Protein AF-A0A6B1HF29-F1 (afdb_monomer_lite)

Radius of gyration: 32.47 Å; chains: 1; bounding box: 80×84×139 Å

Secondary structure (DSSP, 8-state):
-------------------PPPP---------PPPPP-----------------------------------------------------PPPPS---S--------PPP-------------PPPPS--PPPSSGGG--HHHHHHHHHHTT---SS--SEEEEEE-STTTTSSEEEEEEEEE-TT-SS----------TT--PPPSEEEEEEE-SSHHHHHHHHHTTHHHHHHHHHHHTTTTSSSB-PPEEEEEEETTTTEEEEEEE--TTSEE--TTT---HHHHHHHHHHHHHHHHHHTT-TBTTBGGGS-BTT-TTTHHHHHHHHHHHHHHHHHHHGGG--HHHHHHHHHHHHTHHHHHHHHHHS--EEE-S---GGGEEE-SSS---EEE--GGG-EEE-THHHHHHHHHHHS-HHHHHHHHHHHHHHHHHHHHHTT--S--HHHHHHHHHHHTHHHHHHHHHHHHHS---SHHHHHHHHHHHHHHHHHHHHTTGGGGS-SSS-HHHHHHHHHHHHHHHHTT----

pLDDT: mean 71.59, std 28.34, range [21.5, 98.75]

Structure (mmCIF, N/CA/C/O backbone):
data_AF-A0A6B1HF29-F1
#
_entry.id   AF-A0A6B1HF29-F1
#
loop_
_atom_site.group_PDB
_atom_site.id
_atom_site.type_symbol
_atom_site.label_atom_id
_atom_site.label_alt_id
_atom_site.label_comp_id
_atom_site.label_asym_id
_atom_site.label_entity_id
_atom_site.label_seq_id
_atom_site.pdbx_PDB_ins_code
_atom_site.Cartn_x
_atom_site.Cartn_y
_atom_site.Cartn_z
_atom_site.occupancy
_atom_site.B_iso_or_equiv
_atom_site.auth_seq_id
_atom_site.auth_comp_id
_atom_site.auth_asym_id
_atom_site.auth_atom_id
_atom_site.pdbx_PDB_model_num
ATOM 1 N N . MET A 1 1 ? 50.301 4.346 64.229 1.00 34.50 1 MET A N 1
ATOM 2 C CA . MET A 1 1 ? 51.252 5.436 63.916 1.00 34.50 1 MET A CA 1
ATOM 3 C C . MET A 1 1 ? 50.674 6.291 62.791 1.00 34.50 1 MET A C 1
ATOM 5 O O . MET A 1 1 ? 50.337 5.727 61.769 1.00 34.50 1 MET A O 1
ATOM 9 N N . ARG A 1 2 ? 50.525 7.604 63.060 1.00 31.59 2 ARG A N 1
ATOM 10 C CA . ARG A 1 2 ? 50.399 8.801 62.178 1.00 31.59 2 ARG A CA 1
ATOM 11 C C . ARG A 1 2 ? 49.509 8.712 60.914 1.00 31.59 2 ARG A C 1
ATOM 13 O O . ARG A 1 2 ? 49.821 7.969 60.004 1.00 31.59 2 ARG A O 1
ATOM 20 N N . ARG A 1 3 ? 48.339 9.373 60.848 1.00 29.83 3 ARG A N 1
ATOM 21 C CA . ARG A 1 3 ? 47.994 10.828 60.764 1.00 29.83 3 ARG A CA 1
ATOM 22 C C . ARG A 1 3 ? 48.165 11.474 59.371 1.00 29.83 3 ARG A C 1
ATOM 24 O O . ARG A 1 3 ? 49.287 11.744 58.975 1.00 29.83 3 ARG A O 1
ATOM 31 N N . ASN A 1 4 ? 47.008 11.844 58.800 1.00 30.08 4 ASN A N 1
ATOM 32 C CA . ASN A 1 4 ? 46.571 13.142 58.237 1.00 30.08 4 ASN A CA 1
ATOM 33 C C . ASN A 1 4 ? 47.455 13.977 57.291 1.00 30.08 4 ASN A C 1
ATOM 35 O O . ASN A 1 4 ? 48.594 14.287 57.627 1.00 30.08 4 ASN A O 1
ATOM 39 N N . ARG A 1 5 ? 46.759 14.559 56.289 1.00 31.00 5 ARG A N 1
ATOM 40 C CA . ARG A 1 5 ? 46.663 15.987 55.841 1.00 31.00 5 ARG A CA 1
ATOM 41 C C . ARG A 1 5 ? 46.625 16.034 54.298 1.00 31.00 5 ARG A C 1
ATOM 43 O O . ARG A 1 5 ? 47.303 15.230 53.686 1.00 31.00 5 ARG A O 1
ATOM 50 N N . HIS A 1 6 ? 45.932 16.907 53.566 1.00 29.58 6 HIS A N 1
ATOM 51 C CA . HIS A 1 6 ? 44.985 18.009 53.781 1.00 29.58 6 HIS A CA 1
ATOM 52 C C . HIS A 1 6 ? 44.419 18.367 52.383 1.00 29.58 6 HIS A C 1
ATOM 54 O O . HIS A 1 6 ? 45.169 18.333 51.410 1.00 29.58 6 HIS A O 1
ATOM 60 N N . SER A 1 7 ? 43.145 18.760 52.286 1.00 32.00 7 SER A N 1
ATOM 61 C CA . SER A 1 7 ? 42.602 19.552 51.158 1.00 32.00 7 SER A CA 1
ATOM 62 C C . SER A 1 7 ? 43.103 21.013 51.238 1.00 32.00 7 SER A C 1
ATOM 64 O O . SER A 1 7 ? 43.539 21.416 52.320 1.00 32.00 7 SER A O 1
ATOM 66 N N . PRO A 1 8 ? 43.024 21.836 50.167 1.00 34.62 8 PRO A N 1
ATOM 67 C CA . PRO A 1 8 ? 41.794 22.610 49.923 1.00 34.62 8 PRO A CA 1
ATOM 68 C C . PRO A 1 8 ? 41.471 22.878 48.436 1.00 34.62 8 PRO A C 1
ATOM 70 O O . PRO A 1 8 ? 42.292 22.694 47.544 1.00 34.62 8 PRO A O 1
ATOM 73 N N . GLY A 1 9 ? 40.228 23.297 48.183 1.00 23.55 9 GLY A N 1
ATOM 74 C CA . GLY A 1 9 ? 39.689 23.540 46.847 1.00 23.55 9 GLY A CA 1
ATOM 75 C C . GLY A 1 9 ? 40.057 24.884 46.216 1.00 23.55 9 GLY A C 1
ATOM 76 O O . GLY A 1 9 ? 40.576 25.787 46.865 1.00 23.55 9 GLY A O 1
ATOM 77 N N . PHE A 1 10 ? 39.689 25.009 44.941 1.00 23.14 10 PHE A N 1
ATOM 78 C CA . PHE A 1 10 ? 39.547 26.275 44.228 1.00 23.14 10 PHE A CA 1
ATOM 79 C C . PHE A 1 10 ? 38.433 26.128 43.177 1.00 23.14 10 PHE A C 1
ATOM 81 O O . PHE A 1 10 ? 38.493 25.247 42.322 1.00 23.14 10 PHE A O 1
ATOM 88 N N . ARG A 1 11 ? 37.404 26.980 43.255 1.00 27.61 11 ARG A N 1
ATOM 89 C CA . ARG A 1 11 ? 36.564 27.361 42.105 1.00 27.61 11 ARG A CA 1
ATOM 90 C C . ARG A 1 11 ? 37.179 28.622 41.494 1.00 27.61 11 ARG A C 1
ATOM 92 O O . ARG A 1 11 ? 37.656 29.469 42.248 1.00 27.61 11 ARG A O 1
ATOM 99 N N . PRO A 1 12 ? 37.079 28.793 40.170 1.00 27.97 12 PRO A N 1
ATOM 100 C CA . PRO A 1 12 ? 36.279 29.912 39.686 1.00 27.97 12 PRO A CA 1
ATOM 101 C C . PRO A 1 12 ? 35.366 29.561 38.499 1.00 27.97 12 PRO A C 1
ATOM 103 O O . PRO A 1 12 ? 35.376 28.473 37.935 1.00 27.97 12 PRO A O 1
ATOM 106 N N . SER A 1 13 ? 34.509 30.532 38.231 1.00 23.34 13 SER A N 1
ATOM 107 C CA . SER A 1 13 ? 33.337 30.635 37.367 1.00 23.34 13 SER A CA 1
ATOM 108 C C . SER A 1 13 ? 33.589 30.764 35.855 1.00 23.34 13 SER A C 1
ATOM 110 O O . SER A 1 13 ? 34.571 31.367 35.447 1.00 23.34 13 SER A O 1
ATOM 112 N N . ALA A 1 14 ? 32.579 30.318 35.092 1.00 27.19 14 ALA A N 1
ATOM 113 C CA . ALA A 1 14 ? 31.984 30.889 33.868 1.00 27.19 14 ALA A CA 1
ATOM 114 C C . ALA A 1 14 ? 32.868 31.326 32.676 1.00 27.19 14 ALA A C 1
ATOM 116 O O . ALA A 1 14 ? 33.526 32.355 32.738 1.00 27.19 14 ALA A O 1
ATOM 117 N N . GLN A 1 15 ? 32.709 30.604 31.556 1.00 24.73 15 GLN A N 1
ATOM 118 C CA . GLN A 1 15 ? 32.677 31.019 30.131 1.00 24.73 15 GLN A CA 1
ATOM 119 C C . GLN A 1 15 ? 32.607 29.689 29.339 1.00 24.73 15 GLN A C 1
ATOM 121 O O . GLN A 1 15 ? 33.444 28.819 29.531 1.00 24.73 15 GLN A O 1
ATOM 126 N N . GLY A 1 16 ? 31.538 29.331 28.625 1.00 27.47 16 GLY A N 1
ATOM 127 C CA . GLY A 1 16 ? 31.043 30.026 27.445 1.00 27.47 16 GLY A CA 1
ATOM 128 C C . GLY A 1 16 ? 31.811 29.545 26.212 1.00 27.47 16 GLY A C 1
ATOM 129 O O . GLY A 1 16 ? 32.633 30.299 25.716 1.00 27.47 16 GLY A O 1
ATOM 130 N N . LEU A 1 17 ? 31.577 28.311 25.744 1.00 26.39 17 LEU A N 1
ATOM 131 C CA . LEU A 1 17 ? 32.001 27.870 24.410 1.00 26.39 17 LEU A CA 1
ATOM 132 C C . LEU A 1 17 ? 30.929 26.978 23.773 1.00 26.39 17 LEU A C 1
ATOM 134 O O . LEU A 1 17 ? 30.788 25.793 24.075 1.00 26.39 17 LEU A O 1
ATOM 138 N N . ASP A 1 18 ? 30.166 27.646 22.911 1.00 26.98 18 ASP A N 1
ATOM 139 C CA . ASP A 1 18 ? 29.527 27.133 21.705 1.00 26.98 18 ASP A CA 1
ATOM 140 C C . ASP A 1 18 ? 30.381 26.068 21.007 1.00 26.98 18 ASP A C 1
ATOM 142 O O . ASP A 1 18 ? 31.549 26.304 20.710 1.00 26.98 18 ASP A O 1
ATOM 146 N N . ASN A 1 19 ? 29.766 24.941 20.651 1.00 26.41 19 ASN A N 1
ATOM 147 C CA . ASN A 1 19 ? 30.242 24.100 19.558 1.00 26.41 19 ASN A CA 1
ATOM 148 C C . ASN A 1 19 ? 29.053 23.807 18.643 1.00 26.41 19 ASN A C 1
ATOM 150 O O . ASN A 1 19 ? 28.247 22.904 18.878 1.00 26.41 19 ASN A O 1
ATOM 154 N N . GLY A 1 20 ? 28.932 24.664 17.629 1.00 23.09 20 GLY A N 1
ATOM 155 C CA . GLY A 1 20 ? 27.917 24.610 16.592 1.00 23.09 20 GLY A CA 1
ATOM 156 C C . GLY A 1 20 ? 28.069 23.380 15.702 1.00 23.09 20 GLY A C 1
ATOM 157 O O . GLY A 1 20 ? 29.114 23.145 15.101 1.00 23.09 20 GLY A O 1
ATOM 158 N N . TYR A 1 21 ? 26.978 22.631 15.579 1.00 25.16 21 TYR A N 1
ATOM 159 C CA . TYR A 1 21 ? 26.757 21.692 14.485 1.00 25.16 21 TYR A CA 1
ATOM 160 C C . TYR A 1 21 ? 26.008 22.425 13.361 1.00 25.16 21 TYR A C 1
ATOM 162 O O . TYR A 1 21 ? 25.048 23.146 13.653 1.00 25.16 21 TYR A O 1
ATOM 170 N N . PRO A 1 22 ? 26.402 22.272 12.084 1.00 24.91 22 PRO A N 1
ATOM 171 C CA . PRO A 1 22 ? 25.750 22.978 10.994 1.00 24.91 22 PRO A CA 1
ATOM 172 C C . PRO A 1 22 ? 24.340 22.427 10.757 1.00 24.91 22 PRO A C 1
ATOM 174 O O . PRO A 1 22 ? 24.122 21.274 10.388 1.00 24.91 22 PRO A O 1
ATOM 177 N N . VAL A 1 23 ? 23.381 23.318 10.981 1.00 23.88 23 VAL A N 1
ATOM 178 C CA . VAL A 1 23 ? 21.967 23.228 10.633 1.00 23.88 23 VAL A CA 1
ATOM 179 C C . VAL A 1 23 ? 21.830 23.321 9.111 1.00 23.88 23 VAL A C 1
ATOM 181 O O . VAL A 1 23 ? 22.133 24.361 8.532 1.00 23.88 23 VAL A O 1
ATOM 184 N N . VAL A 1 24 ? 21.313 22.283 8.448 1.00 24.91 24 VAL A N 1
ATOM 185 C CA . VAL A 1 24 ? 20.762 22.439 7.090 1.00 24.91 24 VAL A CA 1
ATOM 186 C C . VAL A 1 24 ? 19.299 22.846 7.237 1.00 24.91 24 VAL A C 1
ATOM 188 O O . VAL A 1 24 ? 18.418 22.025 7.498 1.00 24.91 24 VAL A O 1
ATOM 191 N N . GLY A 1 25 ? 19.063 24.155 7.142 1.00 21.77 25 GLY A N 1
ATOM 192 C CA . GLY A 1 25 ? 17.742 24.764 7.203 1.00 21.77 25 GLY A CA 1
ATOM 193 C C . GLY A 1 25 ? 16.867 24.326 6.030 1.00 21.77 25 GLY A C 1
ATOM 194 O O . GLY A 1 25 ? 17.177 24.583 4.871 1.00 21.77 25 GLY A O 1
ATOM 195 N N . LEU A 1 26 ? 15.732 23.698 6.332 1.00 26.56 26 LEU A N 1
ATOM 196 C CA . LEU A 1 26 ? 14.602 23.653 5.408 1.00 26.56 26 LEU A CA 1
ATOM 197 C C . LEU A 1 26 ? 13.962 25.043 5.413 1.00 26.56 26 LEU A C 1
ATOM 199 O O . LEU A 1 26 ? 13.467 25.486 6.449 1.00 26.56 26 LEU A O 1
ATOM 203 N N . ALA A 1 27 ? 14.007 25.720 4.266 1.00 25.27 27 ALA A N 1
ATOM 204 C CA . ALA A 1 27 ? 13.455 27.054 4.068 1.00 25.27 27 ALA A CA 1
ATOM 205 C C . ALA A 1 27 ? 12.027 27.174 4.635 1.00 25.27 27 ALA A C 1
ATOM 207 O O . ALA A 1 27 ? 11.119 26.413 4.285 1.00 25.27 27 ALA A O 1
ATOM 208 N N . HIS A 1 28 ? 11.849 28.147 5.529 1.00 23.42 28 HIS A N 1
ATOM 209 C CA . HIS A 1 28 ? 10.554 28.625 5.989 1.00 23.42 28 HIS A CA 1
ATOM 210 C C . HIS A 1 28 ? 9.825 29.292 4.815 1.00 23.42 28 HIS A C 1
ATOM 212 O O . HIS A 1 28 ? 10.260 30.331 4.333 1.00 23.42 28 HIS A O 1
ATOM 218 N N . PHE A 1 29 ? 8.705 28.719 4.378 1.00 27.41 29 PHE A N 1
ATOM 219 C CA . PHE A 1 29 ? 7.713 29.435 3.578 1.00 27.41 29 PHE A CA 1
ATOM 220 C C . PHE A 1 29 ? 6.550 29.803 4.504 1.00 27.41 29 PHE A C 1
ATOM 222 O O . PHE A 1 29 ? 5.789 28.929 4.924 1.00 27.41 29 PHE A O 1
ATOM 229 N N . ASP A 1 30 ? 6.467 31.082 4.873 1.00 23.27 30 ASP A N 1
ATOM 230 C CA . ASP A 1 30 ? 5.335 31.661 5.597 1.00 23.27 30 ASP A CA 1
ATOM 231 C C . ASP A 1 30 ? 4.250 32.042 4.579 1.00 23.27 30 ASP A C 1
ATOM 233 O O . ASP A 1 30 ? 4.446 32.922 3.743 1.00 23.27 30 ASP A O 1
ATOM 237 N N . PHE A 1 31 ? 3.115 31.346 4.610 1.00 26.44 31 PHE A N 1
ATOM 238 C CA . PHE A 1 31 ? 1.933 31.712 3.833 1.00 26.44 31 PHE A CA 1
ATOM 239 C C . PHE A 1 31 ? 0.973 32.483 4.742 1.00 26.44 31 PHE A C 1
ATOM 241 O O . PHE A 1 31 ? 0.063 31.905 5.338 1.00 26.44 31 PHE A O 1
ATOM 248 N N . ARG A 1 32 ? 1.146 33.805 4.816 1.00 24.45 32 ARG A N 1
ATOM 249 C CA . ARG A 1 32 ? 0.079 34.733 5.214 1.00 24.45 32 ARG A CA 1
ATOM 250 C C . ARG A 1 32 ? -0.336 35.553 4.000 1.00 24.45 32 ARG A C 1
ATOM 252 O O . ARG A 1 32 ? 0.285 36.561 3.682 1.00 24.45 32 ARG A O 1
ATOM 259 N N . ALA A 1 33 ? -1.399 35.124 3.330 1.00 27.00 33 ALA A N 1
ATOM 260 C CA . ALA A 1 33 ? -2.111 35.979 2.392 1.00 27.00 33 ALA A CA 1
ATOM 261 C C . ALA A 1 33 ? -2.911 37.016 3.198 1.00 27.00 33 ALA A C 1
ATOM 263 O O . ALA A 1 33 ? -3.797 36.647 3.970 1.00 27.00 33 ALA A O 1
ATOM 264 N N . ARG A 1 34 ? -2.583 38.304 3.052 1.00 25.36 34 ARG A N 1
ATOM 265 C CA . ARG A 1 34 ? -3.538 39.384 3.339 1.00 25.36 34 ARG A CA 1
ATOM 266 C C . ARG A 1 34 ? -4.410 39.592 2.092 1.00 25.36 34 ARG A C 1
ATOM 268 O O . ARG A 1 34 ? -3.884 39.439 0.989 1.00 25.36 34 ARG A O 1
ATOM 275 N N . PRO A 1 35 ? -5.707 39.903 2.242 1.00 27.39 35 PRO A N 1
ATOM 276 C CA . PRO A 1 35 ? -6.586 40.151 1.106 1.00 27.39 35 PRO A CA 1
ATOM 277 C C . PRO A 1 35 ? -6.206 41.463 0.405 1.00 27.39 35 PRO A C 1
ATOM 279 O O . PRO A 1 35 ? -5.780 42.420 1.050 1.00 27.39 35 PRO A O 1
ATOM 282 N N . TYR A 1 36 ? -6.317 41.460 -0.921 1.00 24.81 36 TYR A N 1
ATOM 283 C CA . TYR A 1 36 ? -6.081 42.602 -1.799 1.00 24.81 36 TYR A CA 1
ATOM 284 C C . TYR A 1 36 ? -7.403 43.367 -1.951 1.00 24.81 36 TYR A C 1
ATOM 286 O O . TYR A 1 36 ? -8.373 42.790 -2.442 1.00 24.81 36 TYR A O 1
ATOM 294 N N . ASP A 1 37 ? -7.439 44.620 -1.493 1.00 25.69 37 ASP A N 1
ATOM 295 C CA . ASP A 1 37 ? -8.534 45.565 -1.740 1.00 25.69 37 ASP A CA 1
ATOM 296 C C . ASP A 1 37 ? -8.455 46.068 -3.185 1.00 25.69 37 ASP A C 1
ATOM 298 O O . ASP A 1 37 ? -7.415 46.552 -3.638 1.00 25.69 37 ASP A O 1
ATOM 302 N N . ALA A 1 38 ? -9.567 45.942 -3.902 1.00 28.14 38 ALA A N 1
ATOM 303 C CA . ALA A 1 38 ? -9.772 46.536 -5.209 1.00 28.14 38 ALA A CA 1
ATOM 304 C C . ALA A 1 38 ? -10.430 47.903 -5.013 1.00 28.14 38 ALA A C 1
ATOM 306 O O . ALA A 1 38 ? -11.606 47.950 -4.688 1.00 28.14 38 ALA A O 1
ATOM 307 N N . ASP A 1 39 ? -9.664 48.981 -5.183 1.00 28.66 39 ASP A N 1
ATOM 308 C CA . ASP A 1 39 ? -10.174 50.314 -5.523 1.00 28.66 39 ASP A CA 1
ATOM 309 C C . ASP A 1 39 ? -9.001 51.248 -5.851 1.00 28.66 39 ASP A C 1
ATOM 311 O O . ASP A 1 39 ? -8.262 51.672 -4.959 1.00 28.66 39 ASP A O 1
ATOM 315 N N . ARG A 1 40 ? -8.830 51.559 -7.143 1.00 26.39 40 ARG A N 1
ATOM 316 C CA . ARG A 1 40 ? -8.641 52.920 -7.686 1.00 26.39 40 ARG A CA 1
ATOM 317 C C . ARG A 1 40 ? -8.154 52.882 -9.131 1.00 26.39 40 ARG A C 1
ATOM 319 O O . ARG A 1 40 ? -7.015 52.527 -9.426 1.00 26.39 40 ARG A O 1
ATOM 326 N N . GLU A 1 41 ? -9.056 53.305 -10.005 1.00 25.91 41 GLU A N 1
ATOM 327 C CA . GLU A 1 41 ? -8.739 53.911 -11.289 1.00 25.91 41 GLU A CA 1
ATOM 328 C C . GLU A 1 41 ? -7.943 55.218 -11.114 1.00 25.91 41 GLU A C 1
ATOM 330 O O . GLU A 1 41 ? -8.024 55.892 -10.087 1.00 25.91 41 GLU A O 1
ATOM 335 N N . ASP A 1 42 ? -7.260 55.562 -12.206 1.00 27.83 42 ASP A N 1
ATOM 336 C CA . ASP A 1 42 ? -6.845 56.899 -12.636 1.00 27.83 42 ASP A CA 1
ATOM 337 C C . ASP A 1 42 ? -5.608 57.541 -11.974 1.00 27.83 42 ASP A C 1
ATOM 339 O O . ASP A 1 42 ? -5.658 58.125 -10.894 1.00 27.83 42 ASP A O 1
ATOM 343 N N . HIS A 1 43 ? -4.475 57.495 -12.687 1.00 27.05 43 HIS A N 1
ATOM 344 C CA . HIS A 1 43 ? -3.767 58.722 -13.064 1.00 27.05 43 HIS A CA 1
ATOM 345 C C . HIS A 1 43 ? -2.696 58.473 -14.137 1.00 27.05 43 HIS A C 1
ATOM 347 O O . HIS A 1 43 ? -1.868 57.565 -14.068 1.00 27.05 43 HIS A O 1
ATOM 353 N N . ALA A 1 44 ? -2.737 59.341 -15.139 1.00 26.67 44 ALA A N 1
ATOM 354 C CA . ALA A 1 44 ? -1.917 59.360 -16.332 1.00 26.67 44 ALA A CA 1
ATOM 355 C C . ALA A 1 44 ? -0.475 59.894 -16.138 1.00 26.67 44 ALA A C 1
ATOM 357 O O . ALA A 1 44 ? -0.194 60.670 -15.230 1.00 26.67 44 ALA A O 1
ATOM 358 N N . GLN A 1 45 ? 0.338 59.620 -17.173 1.00 26.62 45 GLN A N 1
ATOM 359 C CA . GLN A 1 45 ? 1.304 60.526 -17.827 1.00 26.62 45 GLN A CA 1
ATOM 360 C C . GLN A 1 45 ? 2.776 60.648 -17.343 1.00 26.62 45 GLN A C 1
ATOM 362 O O . GLN A 1 45 ? 3.065 61.034 -16.217 1.00 26.62 45 GLN A O 1
ATOM 367 N N . ARG A 1 46 ? 3.665 60.549 -18.364 1.00 27.30 46 ARG A N 1
ATOM 368 C CA . ARG A 1 46 ? 5.095 60.960 -18.501 1.00 27.30 46 ARG A CA 1
ATOM 369 C C . ARG A 1 46 ? 6.118 59.912 -18.001 1.00 27.30 46 ARG A C 1
ATOM 371 O O . ARG A 1 46 ? 5.946 59.366 -16.929 1.00 27.30 46 ARG A O 1
ATOM 378 N N . HIS A 1 47 ? 7.188 59.525 -18.710 1.00 28.30 47 HIS A N 1
ATOM 379 C CA . HIS A 1 47 ? 8.098 60.254 -19.604 1.00 28.30 47 HIS A CA 1
ATOM 380 C C . HIS A 1 47 ? 8.740 59.364 -20.705 1.00 28.30 47 HIS A C 1
ATOM 382 O O . HIS A 1 47 ? 8.770 58.142 -20.613 1.00 28.30 47 HIS A O 1
ATOM 388 N N . HIS A 1 48 ? 9.239 60.061 -21.731 1.00 26.84 48 HIS A N 1
ATOM 389 C CA . HIS A 1 48 ? 9.923 59.678 -22.977 1.00 26.84 48 HIS A CA 1
ATOM 390 C C . HIS A 1 48 ? 11.323 59.019 -22.864 1.00 26.84 48 HIS A C 1
ATOM 392 O O . HIS A 1 48 ? 11.981 59.158 -21.838 1.00 26.84 48 HIS A O 1
ATOM 398 N N . HIS A 1 49 ? 11.779 58.514 -24.033 1.00 27.38 49 HIS A N 1
ATOM 399 C CA . HIS A 1 49 ? 13.162 58.237 -24.509 1.00 27.38 49 HIS A CA 1
ATOM 400 C C . HIS A 1 49 ? 13.793 56.901 -24.051 1.00 27.38 49 HIS A C 1
ATOM 402 O O . HIS A 1 49 ? 13.706 56.554 -22.886 1.00 27.38 49 HIS A O 1
ATOM 408 N N . ASP A 1 50 ? 14.412 56.040 -24.876 1.00 27.78 50 ASP A N 1
ATOM 409 C CA . ASP A 1 50 ? 14.974 56.136 -26.233 1.00 27.78 50 ASP A CA 1
ATOM 410 C C . ASP A 1 50 ? 15.045 54.749 -26.926 1.00 27.78 50 ASP A C 1
ATOM 412 O O . ASP A 1 50 ? 15.190 53.716 -26.272 1.00 27.78 50 ASP A O 1
ATOM 416 N N . ARG A 1 51 ? 14.987 54.740 -28.269 1.00 27.56 51 ARG A N 1
ATOM 417 C CA . ARG A 1 51 ? 15.445 53.642 -29.158 1.00 27.56 51 ARG A CA 1
ATOM 418 C C . ARG A 1 51 ? 16.948 53.827 -29.474 1.00 27.56 51 ARG A C 1
ATOM 420 O O . ARG A 1 51 ? 17.444 54.942 -29.340 1.00 27.56 51 ARG A O 1
ATOM 427 N N . PRO A 1 52 ? 17.657 52.798 -29.985 1.00 33.00 52 PRO A N 1
ATOM 428 C CA . PRO A 1 52 ? 17.790 52.671 -31.447 1.00 33.00 52 PRO A CA 1
ATOM 429 C C . PRO A 1 52 ? 17.690 51.232 -31.999 1.00 33.00 52 PRO A C 1
ATOM 431 O O . PRO A 1 52 ? 18.013 50.246 -31.342 1.00 33.00 52 PRO A O 1
ATOM 434 N N . GLU A 1 53 ? 17.242 51.159 -33.255 1.00 27.02 53 GLU A N 1
ATOM 435 C CA . GLU A 1 53 ? 17.310 50.018 -34.183 1.00 27.02 53 GLU A CA 1
ATOM 436 C C . GLU A 1 53 ? 18.737 49.833 -34.744 1.00 27.02 53 GLU A C 1
ATOM 438 O O . GLU A 1 53 ? 19.514 50.782 -34.719 1.00 27.02 53 GLU A O 1
ATOM 443 N N . ILE A 1 54 ? 19.049 48.661 -35.329 1.00 25.97 54 ILE A N 1
ATOM 444 C CA . ILE A 1 54 ? 19.622 48.518 -36.691 1.00 25.97 54 ILE A CA 1
ATOM 445 C C . ILE A 1 54 ? 19.535 47.054 -37.182 1.00 25.97 54 ILE A C 1
ATOM 447 O O . ILE A 1 54 ? 19.555 46.093 -36.419 1.00 25.97 54 ILE A O 1
ATOM 451 N N . ALA A 1 55 ? 19.387 46.960 -38.503 1.00 25.19 55 ALA A N 1
ATOM 452 C CA . ALA A 1 55 ? 18.932 45.890 -39.377 1.00 25.19 55 ALA A CA 1
ATOM 453 C C . ALA A 1 55 ? 19.979 44.874 -39.919 1.00 25.19 55 ALA A C 1
ATOM 455 O O . ALA A 1 55 ? 21.171 45.150 -39.966 1.00 25.19 55 ALA A O 1
ATOM 456 N N . LEU A 1 56 ? 19.421 43.782 -40.483 1.00 26.94 56 LEU A N 1
ATOM 457 C CA . LEU A 1 56 ? 19.763 43.054 -41.734 1.00 26.94 56 LEU A CA 1
ATOM 458 C C . LEU A 1 56 ? 21.137 42.364 -41.925 1.00 26.94 56 LEU A C 1
ATOM 460 O O . LEU A 1 56 ? 22.164 43.022 -42.006 1.00 26.94 56 LEU A O 1
ATOM 464 N N . GLN A 1 57 ? 21.111 41.063 -42.281 1.00 25.62 57 GLN A N 1
ATOM 465 C CA . GLN A 1 57 ? 21.431 40.588 -43.651 1.00 25.62 57 GLN A CA 1
ATOM 466 C C . GLN A 1 57 ? 21.200 39.070 -43.861 1.00 25.62 57 GLN A C 1
ATOM 468 O O . GLN A 1 57 ? 21.691 38.228 -43.114 1.00 25.62 57 GLN A O 1
ATOM 473 N N . ARG A 1 58 ? 20.483 38.736 -44.948 1.00 26.88 58 ARG A N 1
ATOM 474 C CA . ARG A 1 58 ? 20.405 37.412 -45.599 1.00 26.88 58 ARG A CA 1
ATOM 475 C C . ARG A 1 58 ? 21.627 37.192 -46.503 1.00 26.88 58 ARG A C 1
ATOM 477 O O . ARG A 1 58 ? 22.089 38.140 -47.134 1.00 26.88 58 ARG A O 1
ATOM 484 N N . ARG A 1 59 ? 22.047 35.934 -46.693 1.00 26.02 59 ARG A N 1
ATOM 485 C CA . ARG A 1 59 ? 22.796 35.492 -47.885 1.00 26.02 59 ARG A CA 1
ATOM 486 C C . ARG A 1 59 ? 22.290 34.139 -48.387 1.00 26.02 59 ARG A C 1
ATOM 488 O O . ARG A 1 59 ? 22.376 33.141 -47.682 1.00 26.02 59 ARG A O 1
ATOM 495 N N . GLU A 1 60 ? 21.809 34.143 -49.625 1.00 27.31 60 GLU A N 1
ATOM 496 C CA . GLU A 1 60 ? 21.687 32.991 -50.522 1.00 27.31 60 GLU A CA 1
ATOM 497 C C . GLU A 1 60 ? 23.001 32.809 -51.298 1.00 27.31 60 GLU A C 1
ATOM 499 O O . GLU A 1 60 ? 23.667 33.800 -51.610 1.00 27.31 60 GLU A O 1
ATOM 504 N N . LYS A 1 61 ? 23.340 31.569 -51.674 1.00 25.89 61 LYS A N 1
ATOM 505 C CA . LYS A 1 61 ? 24.147 31.263 -52.867 1.00 25.89 61 LYS A CA 1
ATOM 506 C C . LYS A 1 61 ? 23.749 29.909 -53.462 1.00 25.89 61 LYS A C 1
ATOM 508 O O . LYS A 1 61 ? 23.591 28.924 -52.748 1.00 25.89 61 LYS A O 1
ATOM 513 N N . THR A 1 62 ? 23.629 29.910 -54.783 1.00 24.94 62 THR A N 1
ATOM 514 C CA . THR A 1 62 ? 23.205 28.839 -55.692 1.00 24.94 62 THR A CA 1
ATOM 515 C C . THR A 1 62 ? 24.387 28.255 -56.488 1.00 24.94 62 THR A C 1
ATOM 517 O O . THR A 1 62 ? 25.411 28.915 -56.651 1.00 24.94 62 THR A O 1
ATOM 520 N N . SER A 1 63 ? 24.140 27.053 -57.039 1.00 25.83 63 SER A N 1
ATOM 521 C CA . SER A 1 63 ? 24.647 26.423 -58.286 1.00 25.83 63 SER A CA 1
ATOM 522 C C . SER A 1 63 ? 26.105 25.940 -58.424 1.00 25.83 63 SER A C 1
ATOM 524 O O . SER A 1 63 ? 27.031 26.740 -58.383 1.00 25.83 63 SER A O 1
ATOM 526 N N . HIS A 1 64 ? 26.298 24.658 -58.795 1.00 25.50 64 HIS A N 1
ATOM 527 C CA . HIS A 1 64 ? 26.490 24.252 -60.206 1.00 25.50 64 HIS A CA 1
ATOM 528 C C . HIS A 1 64 ? 26.479 22.721 -60.448 1.00 25.50 64 HIS A C 1
ATOM 530 O O . HIS A 1 64 ? 26.868 21.923 -59.603 1.00 25.50 64 HIS A O 1
ATOM 536 N N . PHE A 1 65 ? 25.991 22.369 -61.644 1.00 25.86 65 PHE A N 1
ATOM 537 C CA . PHE A 1 65 ? 25.895 21.065 -62.319 1.00 25.86 65 PHE A CA 1
ATOM 538 C C . PHE A 1 65 ? 27.259 20.467 -62.716 1.00 25.86 65 PHE A C 1
ATOM 540 O O . PHE A 1 65 ? 28.171 21.237 -62.991 1.00 25.86 65 PHE A O 1
ATOM 547 N N . LEU A 1 66 ? 27.327 19.133 -62.905 1.00 25.64 66 LEU A N 1
ATOM 548 C CA . LEU A 1 66 ? 28.038 18.455 -64.016 1.00 25.64 66 LEU A CA 1
ATOM 549 C C . LEU A 1 66 ? 27.726 16.932 -64.079 1.00 25.64 66 LEU A C 1
ATOM 551 O O . LEU A 1 66 ? 27.904 16.191 -63.117 1.00 25.64 66 LEU A O 1
ATOM 555 N N . ARG A 1 67 ? 27.284 16.477 -65.256 1.00 27.67 67 ARG A N 1
ATOM 556 C CA . ARG A 1 67 ? 27.308 15.115 -65.856 1.00 27.67 67 ARG A CA 1
ATOM 557 C C . ARG A 1 67 ? 27.599 15.354 -67.358 1.00 27.67 67 ARG A C 1
ATOM 559 O O . ARG A 1 67 ? 27.219 16.450 -67.790 1.00 27.67 67 ARG A O 1
ATOM 566 N N . PRO A 1 68 ? 28.191 14.436 -68.176 1.00 38.97 68 PRO A N 1
ATOM 567 C CA . PRO A 1 68 ? 27.543 13.141 -68.509 1.00 38.97 68 PRO A CA 1
ATOM 568 C C . PRO A 1 68 ? 28.409 11.949 -69.077 1.00 38.97 68 PRO A C 1
ATOM 570 O O . PRO A 1 68 ? 29.525 12.145 -69.538 1.00 38.97 68 PRO A O 1
ATOM 573 N N . SER A 1 69 ? 27.779 10.748 -69.145 1.00 28.91 69 SER A N 1
ATOM 574 C CA . SER A 1 69 ? 27.795 9.703 -70.233 1.00 28.91 69 SER A CA 1
ATOM 575 C C . SER A 1 69 ? 29.012 8.746 -70.489 1.00 28.91 69 SER A C 1
ATOM 577 O O . SER A 1 69 ? 30.092 9.018 -69.982 1.00 28.91 69 SER A O 1
ATOM 579 N N . PRO A 1 70 ? 28.912 7.677 -71.349 1.00 46.34 70 PRO A N 1
ATOM 580 C CA . PRO A 1 70 ? 28.009 6.487 -71.312 1.00 46.34 70 PRO A CA 1
ATOM 581 C C . PRO A 1 70 ? 28.642 5.134 -71.829 1.00 46.34 70 PRO A C 1
ATOM 583 O O . PRO A 1 70 ? 29.770 5.114 -72.309 1.00 46.34 70 PRO A O 1
ATOM 586 N N . GLY A 1 71 ? 27.864 4.028 -71.853 1.00 25.38 71 GLY A N 1
ATOM 587 C CA . GLY A 1 71 ? 28.056 2.820 -72.713 1.00 25.38 71 GLY A CA 1
ATOM 588 C C . GLY A 1 71 ? 28.076 1.473 -71.952 1.00 25.38 71 GLY A C 1
ATOM 589 O O . GLY A 1 71 ? 28.644 1.417 -70.873 1.00 25.38 71 GLY A O 1
ATOM 590 N N . GLY A 1 72 ? 27.497 0.339 -72.379 1.00 26.06 72 GLY A N 1
ATOM 591 C CA . GLY A 1 72 ? 26.691 -0.050 -73.544 1.00 26.06 72 GLY A CA 1
ATOM 592 C C . GLY A 1 72 ? 26.389 -1.577 -73.531 1.00 26.06 72 GLY A C 1
ATOM 593 O O . GLY A 1 72 ? 27.196 -2.349 -73.031 1.00 26.06 72 GLY A O 1
ATOM 594 N N . SER A 1 73 ? 25.232 -1.959 -74.104 1.00 28.06 73 SER A N 1
ATOM 595 C CA . SER A 1 73 ? 24.832 -3.228 -74.780 1.00 28.06 73 SER A CA 1
ATOM 596 C C . SER A 1 73 ? 24.879 -4.621 -74.103 1.00 28.06 73 SER A C 1
ATOM 598 O O . SER A 1 73 ? 25.927 -5.071 -73.657 1.00 28.06 73 SER A O 1
ATOM 600 N N . GLY A 1 74 ? 23.773 -5.380 -74.246 1.00 26.47 74 GLY A N 1
ATOM 601 C CA . GLY A 1 74 ? 23.734 -6.853 -74.140 1.00 26.47 74 GLY A CA 1
ATOM 602 C C . GLY A 1 74 ? 22.319 -7.469 -74.074 1.00 26.47 74 GLY A C 1
ATOM 603 O O . GLY A 1 74 ? 21.645 -7.337 -73.067 1.00 26.47 74 GLY A O 1
ATOM 604 N N . ILE A 1 75 ? 21.888 -8.121 -75.158 1.00 29.22 75 ILE A N 1
ATOM 605 C CA . ILE A 1 75 ? 20.564 -8.708 -75.497 1.00 29.22 75 ILE A CA 1
ATOM 606 C C . ILE A 1 75 ? 20.321 -10.098 -74.847 1.00 29.22 75 ILE A C 1
ATOM 608 O O . ILE A 1 75 ? 21.287 -10.838 -74.694 1.00 29.22 75 ILE A O 1
ATOM 612 N N . GLY A 1 76 ? 19.056 -10.520 -74.607 1.00 26.25 76 GLY A N 1
ATOM 613 C CA . GLY A 1 76 ? 18.713 -11.966 -74.551 1.00 26.25 76 GLY A CA 1
ATOM 614 C C . GLY A 1 76 ? 17.445 -12.446 -73.803 1.00 26.25 76 GLY A C 1
ATOM 615 O O . GLY A 1 76 ? 17.552 -12.980 -72.714 1.00 26.25 76 GLY A O 1
ATOM 616 N N . THR A 1 77 ? 16.273 -12.285 -74.428 1.00 27.27 77 THR A N 1
ATOM 617 C CA . THR A 1 77 ? 15.010 -13.087 -74.426 1.00 27.27 77 THR A CA 1
ATOM 618 C C . THR A 1 77 ? 14.638 -14.192 -73.391 1.00 27.27 77 THR A C 1
ATOM 620 O O . THR A 1 77 ? 15.324 -15.204 -73.299 1.00 27.27 77 THR A O 1
ATOM 623 N N . ARG A 1 78 ? 13.364 -14.076 -72.939 1.00 26.81 78 ARG A N 1
ATOM 624 C CA . ARG A 1 78 ? 12.239 -15.059 -72.801 1.00 26.81 78 ARG A CA 1
ATOM 625 C C . ARG A 1 78 ? 11.986 -15.861 -71.499 1.00 26.81 78 ARG A C 1
ATOM 627 O O . ARG A 1 78 ? 12.688 -16.814 -71.199 1.00 26.81 78 ARG A O 1
ATOM 634 N N . ASP A 1 79 ? 10.870 -15.465 -70.865 1.00 25.16 79 ASP A N 1
ATOM 635 C CA . ASP A 1 79 ? 9.711 -16.209 -70.320 1.00 25.16 79 ASP A CA 1
ATOM 636 C C . ASP A 1 79 ? 9.914 -17.507 -69.521 1.00 25.16 79 ASP A C 1
ATOM 638 O O . ASP A 1 79 ? 10.217 -18.546 -70.097 1.00 25.16 79 ASP A O 1
ATOM 642 N N . SER A 1 80 ? 9.567 -17.488 -68.226 1.00 26.39 80 SER A N 1
ATOM 643 C CA . SER A 1 80 ? 8.248 -17.945 -67.735 1.00 26.39 80 SER A CA 1
ATOM 644 C C . SER A 1 80 ? 8.193 -17.962 -66.199 1.00 26.39 80 SER A C 1
ATOM 646 O O . SER A 1 80 ? 9.117 -18.442 -65.550 1.00 26.39 80 SER A O 1
ATOM 648 N N . ASP A 1 81 ? 7.091 -17.423 -65.682 1.00 26.55 81 ASP A N 1
ATOM 649 C CA . ASP A 1 81 ? 6.537 -17.418 -64.322 1.00 26.55 81 ASP A CA 1
ATOM 650 C C . ASP A 1 81 ? 7.156 -18.342 -63.258 1.00 26.55 81 ASP A C 1
ATOM 652 O O . ASP A 1 81 ? 7.025 -19.562 -63.318 1.00 26.55 81 ASP A O 1
ATOM 656 N N . ASP A 1 82 ? 7.686 -17.725 -62.194 1.00 25.80 82 ASP A N 1
ATOM 657 C CA . ASP A 1 82 ? 7.697 -18.324 -60.858 1.00 25.80 82 ASP A CA 1
ATOM 658 C C . ASP A 1 82 ? 7.651 -17.218 -59.785 1.00 25.80 82 ASP A C 1
ATOM 660 O O . ASP A 1 82 ? 8.484 -16.306 -59.740 1.00 25.80 82 ASP A O 1
ATOM 664 N N . HIS A 1 83 ? 6.619 -17.240 -58.941 1.00 27.11 83 HIS A N 1
ATOM 665 C CA . HIS A 1 83 ? 6.430 -16.263 -57.871 1.00 27.11 83 HIS A CA 1
ATOM 666 C C . HIS A 1 83 ? 7.270 -16.652 -56.648 1.00 27.11 83 HIS A C 1
ATOM 668 O O . HIS A 1 83 ? 6.843 -17.440 -55.807 1.00 27.11 83 HIS A O 1
ATOM 674 N N . SER A 1 84 ? 8.437 -16.017 -56.496 1.00 22.92 84 SER A N 1
ATOM 675 C CA . SER A 1 84 ? 9.216 -16.034 -55.253 1.00 22.92 84 SER A CA 1
ATOM 676 C C . SER A 1 84 ? 9.764 -14.649 -54.868 1.00 22.92 84 SER A C 1
ATOM 678 O O . SER A 1 84 ? 10.580 -14.070 -55.574 1.00 22.92 84 SER A O 1
ATOM 680 N N . PHE A 1 85 ? 9.307 -14.168 -53.707 1.00 24.30 85 PHE A N 1
ATOM 681 C CA . PHE A 1 85 ? 10.078 -13.601 -52.588 1.00 24.30 85 PHE A CA 1
ATOM 682 C C . PHE A 1 85 ? 11.193 -12.536 -52.797 1.00 24.30 85 PHE A C 1
ATOM 684 O O . PHE A 1 85 ? 12.288 -12.823 -53.260 1.00 24.30 85 PHE A O 1
ATOM 691 N N . ASN A 1 86 ? 10.971 -11.394 -52.120 1.00 22.36 86 ASN A N 1
ATOM 692 C CA . ASN A 1 86 ? 11.833 -10.758 -51.098 1.00 22.36 86 ASN A CA 1
ATOM 693 C C . ASN A 1 86 ? 12.549 -9.410 -51.379 1.00 22.36 86 ASN A C 1
ATOM 695 O O . ASN A 1 86 ? 13.271 -9.228 -52.349 1.00 22.36 86 ASN A O 1
ATOM 699 N N . CYS A 1 87 ? 12.432 -8.549 -50.356 1.00 22.48 87 CYS A N 1
ATOM 700 C CA . CYS A 1 87 ? 13.361 -7.523 -49.862 1.00 22.48 87 CYS A CA 1
ATOM 701 C C . CYS A 1 87 ? 13.740 -6.309 -50.741 1.00 22.48 87 CYS A C 1
ATOM 703 O O . CYS A 1 87 ? 14.685 -6.358 -51.521 1.00 22.48 87 CYS A O 1
ATOM 705 N N . GLN A 1 88 ? 13.172 -5.138 -50.416 1.00 22.36 88 GLN A N 1
ATOM 706 C CA . GLN A 1 88 ? 13.937 -3.885 -50.406 1.00 22.36 88 GLN A CA 1
ATOM 707 C C . GLN A 1 88 ? 13.632 -3.039 -49.165 1.00 22.36 88 GLN A C 1
ATOM 709 O O . GLN A 1 88 ? 12.500 -2.898 -48.712 1.00 22.36 88 GLN A O 1
ATOM 714 N N . VAL A 1 89 ? 14.727 -2.522 -48.620 1.00 29.08 89 VAL A N 1
ATOM 715 C CA . VAL A 1 89 ? 14.892 -1.721 -47.412 1.00 29.08 89 VAL A CA 1
ATOM 716 C C . VAL A 1 89 ? 14.231 -0.350 -47.589 1.00 29.08 89 VAL A C 1
ATOM 718 O O . VAL A 1 89 ? 14.619 0.410 -48.473 1.00 29.08 89 VAL A O 1
ATOM 721 N N . GLY A 1 90 ? 13.263 -0.022 -46.729 1.00 24.19 90 GLY A N 1
ATOM 722 C CA . GLY A 1 90 ? 12.601 1.284 -46.649 1.00 24.19 90 GLY A CA 1
ATOM 723 C C . GLY A 1 90 ? 12.810 1.931 -45.277 1.00 24.19 90 GLY A C 1
ATOM 724 O O . GLY A 1 90 ? 12.699 1.274 -44.248 1.00 24.19 90 GLY A O 1
ATOM 725 N N . GLN A 1 91 ? 13.173 3.211 -45.282 1.00 24.11 91 GLN A N 1
ATOM 726 C CA . GLN A 1 91 ? 13.586 4.029 -44.135 1.00 24.11 91 GLN A CA 1
ATOM 727 C C . GLN A 1 91 ? 12.467 4.289 -43.100 1.00 24.11 91 GLN A C 1
ATOM 729 O O . GLN A 1 91 ? 11.292 4.249 -43.463 1.00 24.11 91 GLN A O 1
ATOM 734 N N . PRO A 1 92 ? 12.793 4.612 -41.828 1.00 25.38 92 PRO A N 1
ATOM 735 C CA . PRO A 1 92 ? 11.784 4.854 -40.797 1.00 25.38 92 PRO A CA 1
ATOM 736 C C . PRO A 1 92 ? 11.068 6.201 -40.988 1.00 25.38 92 PRO A C 1
ATOM 738 O O . PRO A 1 92 ? 11.689 7.265 -40.994 1.00 25.38 92 PRO A O 1
ATOM 741 N N . THR A 1 93 ? 9.742 6.149 -41.105 1.00 25.33 93 THR A N 1
ATOM 742 C CA . THR A 1 93 ? 8.836 7.307 -41.118 1.00 25.33 93 THR A CA 1
ATOM 743 C C . THR A 1 93 ? 8.605 7.822 -39.683 1.00 25.33 93 THR A C 1
ATOM 745 O O . THR A 1 93 ? 8.378 7.006 -38.787 1.00 25.33 93 THR A O 1
ATOM 748 N N . PRO A 1 94 ? 8.642 9.142 -39.409 1.00 26.09 94 PRO A N 1
ATOM 749 C CA . PRO A 1 94 ? 8.362 9.678 -38.076 1.00 26.09 94 PRO A CA 1
ATOM 750 C C . PRO A 1 94 ? 6.893 9.504 -37.664 1.00 26.09 94 PRO A C 1
ATOM 752 O O . PRO A 1 94 ? 5.974 9.819 -38.417 1.00 26.09 94 PRO A O 1
ATOM 755 N N . ILE A 1 95 ? 6.690 9.055 -36.425 1.00 29.00 95 ILE A N 1
ATOM 756 C CA . ILE A 1 95 ? 5.392 8.913 -35.754 1.00 29.00 95 ILE A CA 1
ATOM 757 C C . ILE A 1 95 ? 4.846 10.313 -35.432 1.00 29.00 95 ILE A C 1
ATOM 759 O O . ILE A 1 95 ? 5.147 10.878 -34.382 1.00 29.00 95 ILE A O 1
ATOM 763 N N . ALA A 1 96 ? 4.069 10.891 -36.345 1.00 27.28 96 ALA A N 1
ATOM 764 C CA . ALA A 1 96 ? 3.283 12.102 -36.084 1.00 27.28 96 ALA A CA 1
ATOM 765 C C . ALA A 1 96 ? 1.842 12.043 -36.627 1.00 27.28 96 ALA A C 1
ATOM 767 O O . ALA A 1 96 ? 1.080 12.980 -36.414 1.00 27.28 96 ALA A O 1
ATOM 768 N N . GLU A 1 97 ? 1.415 10.948 -37.262 1.00 28.64 97 GLU A N 1
ATOM 769 C CA . GLU A 1 97 ? 0.087 10.867 -37.888 1.00 28.64 97 GLU A CA 1
ATOM 770 C C . GLU A 1 97 ? -0.645 9.556 -37.579 1.00 28.64 97 GLU A C 1
ATOM 772 O O . GLU A 1 97 ? -0.970 8.802 -38.480 1.00 28.64 97 GLU A O 1
ATOM 777 N N . LEU A 1 98 ? -0.944 9.283 -36.306 1.00 28.28 98 LEU A N 1
ATOM 778 C CA . LEU A 1 98 ? -2.007 8.339 -35.922 1.00 28.28 98 LEU A CA 1
ATOM 779 C C . LEU A 1 98 ? -2.669 8.798 -34.609 1.00 28.28 98 LEU A C 1
ATOM 781 O O . LEU A 1 98 ? -2.586 8.145 -33.574 1.00 28.28 98 LEU A O 1
ATOM 785 N N . LEU A 1 99 ? -3.328 9.957 -34.654 1.00 27.94 99 LEU A N 1
ATOM 786 C CA . LEU A 1 99 ? -4.388 10.325 -33.711 1.00 27.94 99 LEU A CA 1
ATOM 787 C C . LEU A 1 99 ? -5.673 10.506 -34.532 1.00 27.94 99 LEU A C 1
ATOM 789 O O . LEU A 1 99 ? -5.654 11.280 -35.495 1.00 27.94 99 LEU A O 1
ATOM 793 N N . PRO A 1 100 ? -6.785 9.818 -34.217 1.00 26.75 100 PRO A N 1
ATOM 794 C CA . PRO A 1 100 ? -8.030 10.030 -34.937 1.00 26.75 100 PRO A CA 1
ATOM 795 C C . PRO A 1 100 ? -8.546 11.450 -34.676 1.00 26.75 100 PRO A C 1
ATOM 797 O O . PRO A 1 100 ? -8.773 11.861 -33.538 1.00 26.75 100 PRO A O 1
ATOM 800 N N . ARG A 1 101 ? -8.734 12.203 -35.765 1.00 27.86 101 ARG A N 1
ATOM 801 C CA . ARG A 1 101 ? -9.425 13.493 -35.776 1.00 27.86 101 ARG A CA 1
ATOM 802 C C . ARG A 1 101 ? -10.898 13.259 -35.437 1.00 27.86 101 ARG A C 1
ATOM 804 O O . ARG A 1 101 ? -11.644 12.771 -36.280 1.00 27.86 101 ARG A O 1
ATOM 811 N N . GLN A 1 102 ? -11.328 13.650 -34.241 1.00 27.06 102 GLN A N 1
ATOM 812 C CA . GLN A 1 102 ? -12.731 13.979 -33.992 1.00 27.06 102 GLN A CA 1
ATOM 813 C C . GLN A 1 102 ? -12.863 15.473 -33.711 1.00 27.06 102 GLN A C 1
ATOM 815 O O . GLN A 1 102 ? -12.034 16.087 -33.044 1.00 27.06 102 GLN A O 1
ATOM 820 N N . ALA A 1 103 ? -13.868 16.049 -34.361 1.00 24.53 103 ALA A N 1
ATOM 821 C CA . ALA A 1 103 ? -14.030 17.464 -34.608 1.00 24.53 103 ALA A CA 1
ATOM 822 C C . ALA A 1 103 ? -14.224 18.287 -33.329 1.00 24.53 103 ALA A C 1
ATOM 824 O O . ALA A 1 103 ? -15.035 17.980 -32.460 1.00 24.53 103 ALA A O 1
ATOM 825 N N . THR A 1 104 ? -13.500 19.398 -33.287 1.00 25.41 104 THR A N 1
ATOM 826 C CA . THR A 1 104 ? -13.702 20.546 -32.410 1.00 25.41 104 THR A CA 1
ATOM 827 C C . THR A 1 104 ? -15.072 21.185 -32.646 1.00 25.41 104 THR A C 1
ATOM 829 O O . THR A 1 104 ? -15.270 21.851 -33.661 1.00 25.41 104 THR A O 1
ATOM 832 N N . SER A 1 105 ? -15.979 21.082 -31.676 1.00 22.97 105 SER A N 1
ATOM 833 C CA . SER A 1 105 ? -16.934 22.157 -31.393 1.00 22.97 105 SER A CA 1
ATOM 834 C C . SER A 1 105 ? -16.483 22.844 -30.109 1.00 22.97 105 SER A C 1
ATOM 836 O O . SER A 1 105 ? -16.625 22.306 -29.012 1.00 22.97 105 SER A O 1
ATOM 838 N N . VAL A 1 106 ? -15.878 24.019 -30.264 1.00 28.09 106 VAL A N 1
ATOM 839 C CA . VAL A 1 106 ? -15.518 24.907 -29.160 1.00 28.09 106 VAL A CA 1
ATOM 840 C C . VAL A 1 106 ? -16.817 25.458 -28.578 1.00 28.09 106 VAL A C 1
ATOM 842 O O . VAL A 1 106 ? -17.427 26.358 -29.147 1.00 28.09 106 VAL A O 1
ATOM 845 N N . VAL A 1 107 ? -17.245 24.900 -27.450 1.00 23.95 107 VAL A N 1
ATOM 846 C CA . VAL A 1 107 ? -18.188 25.541 -26.532 1.00 23.95 107 VAL A CA 1
ATOM 847 C C . VAL A 1 107 ? -17.398 25.839 -25.265 1.00 23.95 107 VAL A C 1
ATOM 849 O O . VAL A 1 107 ? -16.714 24.965 -24.735 1.00 23.95 107 VAL A O 1
ATOM 852 N N . GLY A 1 108 ? -17.405 27.112 -24.867 1.00 22.42 108 GLY A N 1
ATOM 853 C CA . GLY A 1 108 ? -16.540 27.676 -23.837 1.00 22.42 108 GLY A CA 1
ATOM 854 C C . GLY A 1 108 ? -16.538 26.872 -22.539 1.00 22.42 108 GLY A C 1
ATOM 855 O O . GLY A 1 108 ? -17.585 26.545 -21.988 1.00 22.42 108 GLY A O 1
ATOM 856 N N . CYS A 1 109 ? -15.334 26.582 -22.054 1.00 21.50 109 CYS A N 1
ATOM 857 C CA . CYS A 1 109 ? -15.109 26.048 -20.721 1.00 21.50 109 CYS A CA 1
ATOM 858 C C . CYS A 1 109 ? -15.516 27.128 -19.700 1.00 21.50 109 CYS A C 1
ATOM 860 O O . CYS A 1 109 ? -14.924 28.213 -19.730 1.00 21.50 109 CYS A O 1
ATOM 862 N N . PRO A 1 110 ? -16.498 26.888 -18.814 1.00 23.47 110 PRO A N 1
ATOM 863 C CA . PRO A 1 110 ? -16.746 27.787 -17.705 1.00 23.47 110 PRO A CA 1
ATOM 864 C C . PRO A 1 110 ? -15.535 27.717 -16.778 1.00 23.47 110 PRO A C 1
ATOM 866 O O . PRO A 1 110 ? -15.096 26.638 -16.376 1.00 23.47 110 PRO A O 1
ATOM 869 N N . THR A 1 111 ? -14.997 28.880 -16.438 1.00 24.50 111 THR A N 1
ATOM 870 C CA . THR A 1 111 ? -14.112 29.064 -15.293 1.00 24.50 111 THR A CA 1
ATOM 871 C C . THR A 1 111 ? -14.721 28.359 -14.085 1.00 24.50 111 THR A C 1
ATOM 873 O O . THR A 1 111 ? -15.780 28.758 -13.607 1.00 24.50 111 THR A O 1
ATOM 876 N N . THR A 1 112 ? -14.083 27.297 -13.594 1.00 29.22 112 THR A N 1
ATOM 877 C CA . THR A 1 112 ? -14.483 26.671 -12.334 1.00 29.22 112 THR A CA 1
ATOM 878 C C . THR A 1 112 ? -14.116 27.618 -11.199 1.00 29.22 112 THR A C 1
ATOM 880 O O . THR A 1 112 ? -13.006 27.573 -10.662 1.00 29.22 112 THR A O 1
ATOM 883 N N . GLU A 1 113 ? -15.062 28.488 -10.854 1.00 23.95 113 GLU A N 1
ATOM 884 C CA . GLU A 1 113 ? -15.245 28.956 -9.488 1.00 23.95 113 GLU A CA 1
ATOM 885 C C . GLU A 1 113 ? -15.167 27.747 -8.553 1.00 23.95 113 GLU A C 1
ATOM 887 O O . GLU A 1 113 ? -15.671 26.661 -8.855 1.00 23.95 113 GLU A O 1
ATOM 892 N N . GLY A 1 114 ? -14.454 27.915 -7.441 1.00 29.56 114 GLY A N 1
ATOM 893 C CA . GLY A 1 114 ? -14.221 26.845 -6.488 1.00 29.56 114 GLY A CA 1
ATOM 894 C C . GLY A 1 114 ? -15.537 26.217 -6.051 1.00 29.56 114 GLY A C 1
ATOM 895 O O . GLY A 1 114 ? -16.308 26.838 -5.322 1.00 29.56 114 GLY A O 1
ATOM 896 N N . SER A 1 115 ? -15.762 24.962 -6.443 1.00 24.47 115 SER A N 1
ATOM 897 C CA . SER A 1 115 ? -16.810 24.149 -5.849 1.00 24.47 115 SER A CA 1
ATOM 898 C C . SER A 1 115 ? -16.435 23.927 -4.383 1.00 24.47 115 SER A C 1
ATOM 900 O O . SER A 1 115 ? -15.701 22.995 -4.038 1.00 24.47 115 SER A O 1
ATOM 902 N N . ARG A 1 116 ? -16.926 24.798 -3.498 1.00 26.78 116 ARG A N 1
ATOM 903 C CA . ARG A 1 116 ? -17.216 24.399 -2.125 1.00 26.78 116 ARG A CA 1
ATOM 904 C C . ARG A 1 116 ? -18.288 23.328 -2.234 1.00 26.78 116 ARG A C 1
ATOM 906 O O . ARG A 1 116 ? -19.475 23.622 -2.247 1.00 26.78 116 ARG A O 1
ATOM 913 N N . TYR A 1 117 ? -17.858 22.078 -2.332 1.00 28.22 117 TYR A N 1
ATOM 914 C CA . TYR A 1 117 ? -18.671 21.020 -1.775 1.00 28.22 117 TYR A CA 1
ATOM 915 C C . TYR A 1 117 ? -18.692 21.291 -0.276 1.00 28.22 117 TYR A C 1
ATOM 917 O O . TYR A 1 117 ? -17.706 21.056 0.424 1.00 28.22 117 TYR A O 1
ATOM 925 N N . GLU A 1 118 ? -19.786 21.886 0.194 1.00 25.58 118 GLU A N 1
ATOM 926 C CA . GLU A 1 118 ? -20.172 21.765 1.589 1.00 25.58 118 GLU A CA 1
ATOM 927 C C . GLU A 1 118 ? -20.212 20.266 1.875 1.00 25.58 118 GLU A C 1
ATOM 929 O O . GLU A 1 118 ? -21.089 19.541 1.400 1.00 25.58 118 GLU A O 1
ATOM 934 N N . LEU A 1 119 ? -19.193 19.779 2.589 1.00 30.91 119 LEU A N 1
ATOM 935 C CA . LEU A 1 119 ? -19.306 18.541 3.339 1.00 30.91 119 LEU A CA 1
ATOM 936 C C . LEU A 1 119 ? -20.623 18.676 4.095 1.00 30.91 119 LEU A C 1
ATOM 938 O O . LEU A 1 119 ? -20.737 19.552 4.952 1.00 30.91 119 LEU A O 1
ATOM 942 N N . LYS A 1 120 ? -21.630 17.874 3.734 1.00 28.06 120 LYS A N 1
ATOM 943 C CA . LYS A 1 120 ? -22.799 17.697 4.587 1.00 28.06 120 LYS A CA 1
ATOM 944 C C . LYS A 1 120 ? -22.258 17.134 5.888 1.00 28.06 120 LYS A C 1
ATOM 946 O O . LYS A 1 120 ? -22.004 15.938 6.004 1.00 28.06 120 LYS A O 1
ATOM 951 N N . ASP A 1 121 ? -22.002 18.038 6.817 1.00 36.91 121 ASP A N 1
ATOM 952 C CA . ASP A 1 121 ? -21.598 17.742 8.169 1.00 36.91 121 ASP A CA 1
ATOM 953 C C . ASP A 1 121 ? -22.836 17.185 8.866 1.00 36.91 121 ASP A C 1
ATOM 955 O O . ASP A 1 121 ? -23.606 17.889 9.509 1.00 36.91 121 ASP A O 1
ATOM 959 N N . SER A 1 122 ? -23.101 15.901 8.634 1.00 32.16 122 SER A N 1
ATOM 960 C CA . SER A 1 122 ? -24.078 15.146 9.404 1.00 32.16 122 SER A CA 1
ATOM 961 C C . SER A 1 122 ? -23.449 14.626 10.695 1.00 32.16 122 SER A C 1
ATOM 963 O O . SER A 1 122 ? -23.860 13.577 11.195 1.00 32.16 122 SER A O 1
ATOM 965 N N . THR A 1 123 ? -22.446 15.319 11.249 1.00 40.59 123 THR A N 1
ATOM 966 C CA . THR A 1 123 ? -22.136 15.136 12.659 1.00 40.59 123 THR A CA 1
ATOM 967 C C . THR A 1 123 ? -23.292 15.749 13.438 1.00 40.59 123 THR A C 1
ATOM 969 O O . THR A 1 123 ? -23.514 16.957 13.452 1.00 40.59 123 THR A O 1
ATOM 972 N N . LYS A 1 124 ? -24.078 14.907 14.114 1.00 37.12 124 LYS A N 1
ATOM 973 C CA . LYS A 1 124 ? -24.685 15.392 15.350 1.00 37.12 124 LYS A CA 1
ATOM 974 C C . LYS A 1 124 ? -23.505 15.839 16.218 1.00 37.12 124 LYS A C 1
ATOM 976 O O . LYS A 1 124 ? -22.648 14.992 16.487 1.00 37.12 124 LYS A O 1
ATOM 981 N N . PRO A 1 125 ? -23.412 17.113 16.629 1.00 34.94 125 PRO A N 1
ATOM 982 C CA . PRO A 1 125 ? -22.414 17.498 17.608 1.00 34.94 125 PRO A CA 1
ATOM 983 C C . PRO A 1 125 ? -22.660 16.645 18.852 1.00 34.94 125 PRO A C 1
ATOM 985 O O . PRO A 1 125 ? -23.758 16.643 19.413 1.00 34.94 125 PRO A O 1
ATOM 988 N N . MET A 1 126 ? -21.665 15.840 19.221 1.00 48.38 126 MET A N 1
ATOM 989 C CA . MET A 1 126 ? -21.705 15.121 20.486 1.00 48.38 126 MET A CA 1
ATOM 990 C C . MET A 1 126 ? -21.736 16.143 21.621 1.00 48.38 126 MET A C 1
ATOM 992 O O . MET A 1 126 ? -21.058 17.171 21.562 1.00 48.38 126 MET A O 1
ATOM 996 N N . ALA A 1 127 ? -22.512 15.835 22.658 1.00 40.28 127 ALA A N 1
ATOM 997 C CA . ALA A 1 127 ? -22.358 16.486 23.946 1.00 40.28 127 ALA A CA 1
ATOM 998 C C . ALA A 1 127 ? -20.909 16.297 24.435 1.00 40.28 127 ALA A C 1
ATOM 1000 O O . ALA A 1 127 ? -20.316 15.237 24.235 1.00 40.28 127 ALA A O 1
ATOM 1001 N N . ASP A 1 128 ? -20.364 17.364 25.015 1.00 45.84 128 ASP A N 1
ATOM 1002 C CA . ASP A 1 128 ? -19.087 17.469 25.729 1.00 45.84 128 ASP A CA 1
ATOM 1003 C C . ASP A 1 128 ? -18.642 16.134 26.369 1.00 45.84 128 ASP A C 1
ATOM 1005 O O . ASP A 1 128 ? -19.212 15.713 27.375 1.00 45.84 128 ASP A O 1
ATOM 1009 N N . GLY A 1 129 ? -17.698 15.407 25.746 1.00 46.25 129 GLY A N 1
ATOM 1010 C CA . GLY A 1 129 ? -17.362 14.060 26.232 1.00 46.25 129 GLY A CA 1
ATOM 1011 C C . GLY A 1 129 ? -16.260 13.242 25.549 1.00 46.25 129 GLY A C 1
ATOM 1012 O O . GLY A 1 129 ? -15.662 12.410 26.222 1.00 46.25 129 GLY A O 1
ATOM 1013 N N . SER A 1 130 ? -15.892 13.439 24.278 1.00 60.19 130 SER A N 1
ATOM 1014 C CA . SER A 1 130 ? -14.745 12.677 23.740 1.00 60.19 130 SER A CA 1
ATOM 1015 C C . SER A 1 130 ? -14.024 13.371 22.592 1.00 60.19 130 SER A C 1
ATOM 1017 O O . SER A 1 130 ? -14.200 13.063 21.412 1.00 60.19 130 SER A O 1
ATOM 1019 N N . SER A 1 131 ? -13.149 14.312 22.942 1.00 85.19 131 SER A N 1
ATOM 1020 C CA . SER A 1 131 ? -12.097 14.757 22.027 1.00 85.19 131 SER A CA 1
ATOM 1021 C C . SER A 1 131 ? -11.253 13.562 21.559 1.00 85.19 131 SER A C 1
ATOM 1023 O O . SER A 1 131 ? -11.042 12.629 22.335 1.00 85.19 131 SER A O 1
ATOM 1025 N N . ILE A 1 132 ? -10.707 13.615 20.339 1.00 91.75 132 ILE A N 1
ATOM 1026 C CA . ILE A 1 132 ? -9.731 12.621 19.857 1.00 91.75 132 ILE A CA 1
ATOM 1027 C C . ILE A 1 132 ? -8.606 12.467 20.907 1.00 91.75 132 ILE A C 1
ATOM 1029 O O . ILE A 1 132 ? -7.986 13.489 21.251 1.00 91.75 132 ILE A O 1
ATOM 1033 N N . PRO A 1 133 ? -8.307 11.245 21.397 1.00 93.19 133 PRO A N 1
ATOM 1034 C CA . PRO A 1 133 ? -7.234 11.010 22.357 1.00 93.19 133 PRO A CA 1
ATOM 1035 C C . PRO A 1 133 ? -5.897 11.524 21.821 1.00 93.19 133 PRO A C 1
ATOM 1037 O O . PRO A 1 133 ? -5.625 11.491 20.618 1.00 93.19 133 PRO A O 1
ATOM 1040 N N . ARG A 1 134 ? -5.054 12.063 22.705 1.00 89.38 134 ARG A N 1
ATOM 1041 C CA . ARG A 1 134 ? -3.751 12.620 22.295 1.00 89.38 134 ARG A CA 1
ATOM 1042 C C . ARG A 1 134 ? -2.746 11.526 21.932 1.00 89.38 134 ARG A C 1
ATOM 1044 O O . ARG A 1 134 ? -1.935 11.730 21.029 1.00 89.38 134 ARG A O 1
ATOM 1051 N N . ASP A 1 135 ? -2.831 10.396 22.618 1.00 91.31 135 ASP A N 1
ATOM 1052 C CA . ASP A 1 135 ? -1.988 9.215 22.477 1.00 91.31 135 ASP A CA 1
ATOM 1053 C C . ASP A 1 135 ? -2.678 8.001 23.119 1.00 91.31 135 ASP A C 1
ATOM 1055 O O . ASP A 1 135 ? -3.798 8.115 23.625 1.00 91.31 135 ASP A O 1
ATOM 1059 N N . GLY A 1 136 ? -2.018 6.842 23.083 1.00 90.00 136 GLY A N 1
ATOM 1060 C CA . GLY A 1 136 ? -2.550 5.612 23.668 1.00 90.00 136 GLY A CA 1
ATOM 1061 C C . GLY A 1 136 ? -2.773 5.650 25.181 1.00 90.00 136 GLY A C 1
ATOM 1062 O O . GLY A 1 136 ? -3.640 4.929 25.664 1.00 90.00 136 GLY A O 1
ATOM 1063 N N . GLY A 1 137 ? -2.069 6.509 25.928 1.00 91.50 137 GLY A N 1
ATOM 1064 C CA . GLY A 1 137 ? -2.279 6.671 27.371 1.00 91.50 137 GLY A CA 1
ATOM 1065 C C . GLY A 1 137 ? -3.561 7.434 27.713 1.00 91.50 137 GLY A C 1
ATOM 1066 O O . GLY A 1 137 ? -4.075 7.310 28.821 1.00 91.50 137 GLY A O 1
ATOM 1067 N N . ALA A 1 138 ? -4.098 8.196 26.758 1.00 93.56 138 ALA A N 1
ATOM 1068 C CA . ALA A 1 138 ? -5.358 8.921 26.895 1.00 93.56 138 ALA A CA 1
ATOM 1069 C C . ALA A 1 138 ? -6.595 8.104 26.469 1.00 93.56 138 ALA A C 1
ATOM 1071 O O . ALA A 1 138 ? -7.705 8.635 26.493 1.00 93.56 138 ALA A O 1
ATOM 1072 N N . ILE A 1 139 ? -6.429 6.845 26.046 1.00 95.06 139 ILE A N 1
ATOM 1073 C CA . ILE A 1 139 ? -7.547 5.955 25.712 1.00 95.06 139 ILE A CA 1
ATOM 1074 C C . ILE A 1 139 ? -8.060 5.299 26.996 1.00 95.06 139 ILE A C 1
ATOM 1076 O O . ILE A 1 139 ? -7.346 4.522 27.628 1.00 95.06 139 ILE A O 1
ATOM 1080 N N . THR A 1 140 ? -9.316 5.572 27.351 1.00 95.19 140 THR A N 1
ATOM 1081 C CA . THR A 1 140 ? -9.994 4.974 28.513 1.00 95.19 140 THR A CA 1
ATOM 1082 C C . THR A 1 140 ? -11.146 4.060 28.090 1.00 95.19 140 THR A C 1
ATOM 1084 O O . THR A 1 140 ? -11.541 4.040 26.920 1.00 95.19 140 THR A O 1
ATOM 1087 N N . ALA A 1 141 ? -11.688 3.291 29.039 1.00 94.31 141 ALA A N 1
ATOM 1088 C CA . ALA A 1 141 ? -12.861 2.450 28.810 1.00 94.31 141 ALA A CA 1
ATOM 1089 C C . ALA A 1 141 ? -14.078 3.297 28.395 1.00 94.31 141 ALA A C 1
ATOM 1091 O O . ALA A 1 141 ? -14.729 2.989 27.399 1.00 94.31 141 ALA A O 1
ATOM 1092 N N . GLU A 1 142 ? -14.298 4.424 29.076 1.00 94.19 142 GLU A N 1
ATOM 1093 C CA . GLU A 1 142 ? -15.389 5.367 28.812 1.00 94.19 142 GLU A CA 1
ATOM 1094 C C . GLU A 1 142 ? -15.266 5.994 27.418 1.00 94.19 142 GLU A C 1
ATOM 1096 O O . GLU A 1 142 ? -16.263 6.181 26.715 1.00 94.19 142 GLU A O 1
ATOM 1101 N N . TRP A 1 143 ? -14.035 6.298 26.984 1.00 95.25 143 TRP A N 1
ATOM 1102 C CA . TRP A 1 143 ? -13.794 6.802 25.635 1.00 95.25 143 TRP A CA 1
ATOM 1103 C C . TRP A 1 143 ? -14.134 5.751 24.572 1.00 95.25 143 TRP A C 1
ATOM 1105 O O . TRP A 1 143 ? -14.799 6.077 23.589 1.00 95.25 143 TRP A O 1
ATOM 1115 N N . VAL A 1 144 ? -13.716 4.493 24.765 1.00 95.06 144 VAL A N 1
ATOM 1116 C CA . VAL A 1 144 ? -14.030 3.405 23.822 1.00 95.06 144 VAL A CA 1
ATOM 1117 C C . VAL A 1 144 ? -15.531 3.147 23.757 1.00 95.06 144 VAL A C 1
ATOM 1119 O O . VAL A 1 144 ? -16.071 3.040 22.660 1.00 95.06 144 VAL A O 1
ATOM 1122 N N . GLU A 1 145 ? -16.221 3.103 24.895 1.00 93.88 145 GLU A N 1
ATOM 1123 C CA . GLU A 1 145 ? -17.68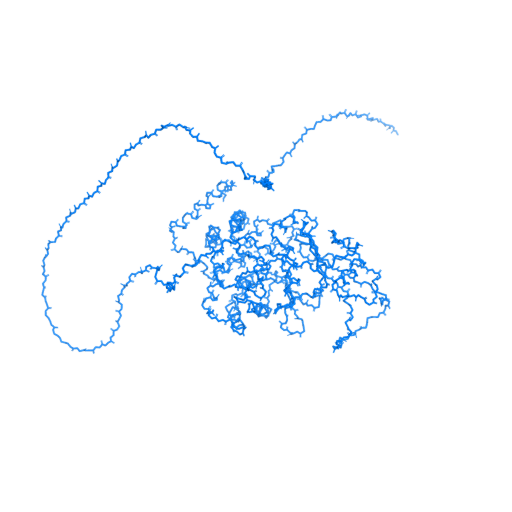2 2.987 24.938 1.00 93.88 145 GLU A CA 1
ATOM 1124 C C . GLU A 1 145 ? -18.364 4.124 24.180 1.00 93.88 145 GLU A C 1
ATOM 1126 O O . GLU A 1 145 ? -19.227 3.875 23.338 1.00 93.88 145 GLU A O 1
ATOM 1131 N N . SER A 1 146 ? -17.935 5.366 24.418 1.00 93.88 146 SER A N 1
ATOM 1132 C CA . SER A 1 146 ? -18.472 6.545 23.734 1.00 93.88 146 SER A CA 1
ATOM 1133 C C . SER A 1 146 ? -18.242 6.479 22.223 1.00 93.88 146 SER A C 1
ATOM 1135 O O . SER A 1 146 ? -19.157 6.762 21.448 1.00 93.88 146 SER A O 1
ATOM 1137 N N . ALA A 1 147 ? -17.050 6.058 21.789 1.00 94.44 147 ALA A N 1
ATOM 1138 C CA . ALA A 1 147 ? -16.720 5.881 20.377 1.00 94.44 147 ALA A CA 1
ATOM 1139 C C . ALA A 1 147 ? -17.600 4.803 19.721 1.00 94.44 147 ALA A C 1
ATOM 1141 O O . ALA A 1 147 ? -18.160 5.030 18.648 1.00 94.44 147 ALA A O 1
ATOM 1142 N N . LEU A 1 148 ? -17.775 3.658 20.388 1.00 93.81 148 LEU A N 1
ATOM 1143 C CA . LEU A 1 148 ? -18.631 2.565 19.927 1.00 93.81 148 LEU A CA 1
ATOM 1144 C C . LEU A 1 148 ? -20.103 2.986 19.834 1.00 93.81 148 LEU A C 1
ATOM 1146 O O . LEU A 1 148 ? -20.750 2.722 18.823 1.00 93.81 148 LEU A O 1
ATOM 1150 N N . VAL A 1 149 ? -20.626 3.697 20.837 1.00 93.81 149 VAL A N 1
ATOM 1151 C CA . VAL A 1 149 ? -21.985 4.263 20.807 1.00 93.81 149 VAL A CA 1
ATOM 1152 C C . VAL A 1 149 ? -22.136 5.241 19.641 1.00 93.81 149 VAL A C 1
ATOM 1154 O O . VAL A 1 149 ? -23.089 5.129 18.870 1.00 93.81 149 VAL A O 1
ATOM 1157 N N . ALA A 1 150 ? -21.183 6.161 19.464 1.00 92.44 150 ALA A N 1
ATOM 1158 C CA . ALA A 1 150 ? -21.198 7.134 18.373 1.00 92.44 150 ALA A CA 1
ATOM 1159 C C . ALA A 1 150 ? -21.132 6.476 16.984 1.00 92.44 150 ALA A C 1
ATOM 1161 O O . ALA A 1 150 ? -21.664 7.018 16.019 1.00 92.44 150 ALA A O 1
ATOM 1162 N N . GLY A 1 151 ? -20.498 5.307 16.881 1.00 90.69 151 GLY A N 1
ATOM 1163 C CA . GLY A 1 151 ? -20.455 4.502 15.665 1.00 90.69 151 GLY A CA 1
ATOM 1164 C C . GLY A 1 151 ? -21.626 3.539 15.466 1.00 90.69 151 GLY A C 1
ATOM 1165 O O . GLY A 1 151 ? -21.645 2.823 14.471 1.00 90.69 151 GLY A O 1
ATOM 1166 N N . GLY A 1 152 ? -22.606 3.503 16.376 1.00 92.56 152 GLY A N 1
ATOM 1167 C CA . GLY A 1 152 ? -23.770 2.615 16.267 1.00 92.56 152 GLY A CA 1
ATOM 1168 C C . GLY A 1 152 ? -23.522 1.173 16.726 1.00 92.56 152 GLY A C 1
ATOM 1169 O O . GLY A 1 152 ? -24.291 0.278 16.382 1.00 92.56 152 GLY A O 1
ATOM 1170 N N . HIS A 1 153 ? -22.482 0.944 17.528 1.00 91.88 153 HIS A N 1
ATOM 1171 C CA . HIS A 1 153 ? -22.092 -0.358 18.074 1.00 91.88 153 HIS A CA 1
ATOM 1172 C C . HIS A 1 153 ? -22.102 -0.381 19.617 1.00 91.88 153 HIS A C 1
ATOM 1174 O O . HIS A 1 153 ? -21.095 -0.752 20.220 1.00 91.88 153 HIS A O 1
ATOM 1180 N N . PRO A 1 154 ? -23.197 0.026 20.294 1.00 90.56 154 PRO A N 1
ATOM 1181 C CA . PRO A 1 154 ? -23.229 0.091 21.752 1.00 90.56 154 PRO A CA 1
ATOM 1182 C C . PRO A 1 154 ? -22.962 -1.282 22.377 1.00 90.56 154 PRO A C 1
ATOM 1184 O O . PRO A 1 154 ? -23.502 -2.302 21.940 1.00 90.56 154 PRO A O 1
ATOM 1187 N N . LEU A 1 155 ? -22.145 -1.305 23.429 1.00 87.38 155 LEU A N 1
ATOM 1188 C CA . LEU A 1 155 ? -21.928 -2.518 24.207 1.00 87.38 155 LEU A CA 1
ATOM 1189 C C . LEU A 1 155 ? -23.157 -2.806 25.085 1.00 87.38 155 LEU A C 1
ATOM 1191 O O . LEU A 1 155 ? -23.762 -1.879 25.622 1.00 87.38 155 LEU A O 1
ATOM 1195 N N . PRO A 1 156 ? -23.518 -4.086 25.287 1.00 85.44 156 PRO A N 1
ATOM 1196 C CA . PRO A 1 156 ? -24.666 -4.460 26.114 1.00 85.44 156 PRO A CA 1
ATOM 1197 C C . PRO A 1 156 ? -24.450 -4.177 27.608 1.00 85.44 156 PRO A C 1
ATOM 1199 O O . PRO A 1 156 ? -25.413 -4.103 28.369 1.00 85.44 156 PRO A O 1
ATOM 1202 N N . ARG A 1 157 ? -23.191 -4.064 28.043 1.00 86.19 157 ARG A N 1
ATOM 1203 C CA . ARG A 1 157 ? -22.784 -3.708 29.406 1.00 86.19 157 ARG A CA 1
ATOM 1204 C C . ARG A 1 157 ? -21.525 -2.837 29.355 1.00 86.19 157 ARG A C 1
ATOM 1206 O O . ARG A 1 157 ? -20.750 -3.008 28.409 1.00 86.19 157 ARG A O 1
ATOM 1213 N N . PRO A 1 158 ? -21.302 -1.976 30.363 1.00 88.19 158 PRO A N 1
ATOM 1214 C CA . PRO A 1 158 ? -20.051 -1.242 30.500 1.00 88.19 158 PRO A CA 1
ATOM 1215 C C . PRO A 1 158 ? -18.839 -2.175 30.606 1.00 88.19 158 PRO A C 1
ATOM 1217 O O . PRO A 1 158 ? -18.927 -3.303 31.102 1.00 88.19 158 PRO A O 1
ATOM 1220 N N . LEU A 1 159 ? -17.703 -1.689 30.135 1.00 90.62 159 LEU A N 1
ATOM 1221 C CA . LEU A 1 159 ? -16.388 -2.273 30.294 1.00 90.62 159 LEU A CA 1
ATOM 1222 C C . LEU A 1 159 ? -15.919 -2.084 31.735 1.00 90.62 159 LEU A C 1
ATOM 1224 O O . LEU A 1 159 ? -16.052 -1.018 32.330 1.00 90.62 159 LEU A O 1
ATOM 1228 N N . LYS A 1 160 ? -15.286 -3.119 32.283 1.00 90.69 160 LYS A N 1
ATOM 1229 C CA . LYS A 1 160 ? -14.632 -3.038 33.594 1.00 90.69 160 LYS A CA 1
ATOM 1230 C C . LYS A 1 160 ? -13.294 -2.301 33.515 1.00 90.69 160 LYS A C 1
ATOM 1232 O O . LYS A 1 160 ? -12.819 -1.741 34.499 1.00 90.69 160 LYS A O 1
ATOM 1237 N N . GLY A 1 161 ? -12.663 -2.357 32.349 1.00 91.44 161 GLY A N 1
ATOM 1238 C CA . GLY A 1 161 ? -11.359 -1.773 32.108 1.00 91.44 161 GLY A CA 1
ATOM 1239 C C . GLY A 1 161 ? -10.889 -2.007 30.684 1.00 91.44 161 GLY A C 1
ATOM 1240 O O . GLY A 1 161 ? -11.508 -2.727 29.893 1.00 91.44 161 GLY A O 1
ATOM 1241 N N . ILE A 1 162 ? -9.759 -1.390 30.367 1.00 94.81 162 ILE A N 1
ATOM 1242 C CA . ILE A 1 162 ? -9.110 -1.516 29.073 1.00 94.81 162 ILE A CA 1
ATOM 1243 C C . ILE A 1 162 ? -7.606 -1.654 29.266 1.00 94.81 162 ILE A C 1
ATOM 1245 O O . ILE A 1 162 ? -7.011 -0.988 30.113 1.00 94.81 162 ILE A O 1
ATOM 1249 N N . ARG A 1 163 ? -6.975 -2.514 28.465 1.00 95.62 163 ARG A N 1
ATOM 1250 C CA . ARG A 1 163 ? -5.515 -2.546 28.329 1.00 95.62 163 ARG A CA 1
ATOM 1251 C C . ARG A 1 163 ? -5.147 -2.135 26.915 1.00 95.62 163 ARG A C 1
ATOM 1253 O O . ARG A 1 163 ? -5.638 -2.733 25.962 1.00 95.62 163 ARG A O 1
ATOM 1260 N N . VAL A 1 164 ? -4.268 -1.150 26.791 1.00 95.81 164 VAL A N 1
ATOM 1261 C CA . VAL A 1 164 ? -3.807 -0.630 25.502 1.00 95.81 164 VAL A CA 1
ATOM 1262 C C . VAL A 1 164 ? -2.376 -1.096 25.257 1.00 95.81 164 VAL A C 1
ATOM 1264 O O . VAL A 1 164 ? -1.513 -0.949 26.119 1.00 95.81 164 VAL A O 1
ATOM 1267 N N . GLU A 1 165 ? -2.136 -1.674 24.089 1.00 94.19 165 GLU A N 1
ATOM 1268 C CA . GLU A 1 165 ? -0.831 -2.129 23.612 1.00 94.19 165 GLU A CA 1
ATOM 1269 C C . GLU A 1 165 ? -0.529 -1.414 22.290 1.00 94.19 165 GLU A C 1
ATOM 1271 O O . GLU A 1 165 ? -1.336 -1.480 21.366 1.00 94.19 165 GLU A O 1
ATOM 1276 N N . GLU A 1 166 ? 0.611 -0.732 22.160 1.00 90.50 166 GLU A N 1
ATOM 1277 C CA . GLU A 1 166 ? 1.042 -0.225 20.851 1.00 90.50 166 GLU A CA 1
ATOM 1278 C C . GLU A 1 166 ? 1.649 -1.358 20.024 1.00 90.50 166 GLU A C 1
ATOM 1280 O O . GLU A 1 166 ? 2.536 -2.077 20.481 1.00 90.50 166 GLU A O 1
ATOM 1285 N N . ILE A 1 167 ? 1.150 -1.518 18.800 1.00 87.88 167 ILE A N 1
ATOM 1286 C CA . ILE A 1 167 ? 1.503 -2.604 17.891 1.00 87.88 167 ILE A CA 1
ATOM 1287 C C . ILE A 1 167 ? 1.947 -2.050 16.533 1.00 87.88 167 ILE A C 1
ATOM 1289 O O . ILE A 1 167 ? 1.652 -0.914 16.168 1.00 87.88 167 ILE A O 1
ATOM 1293 N N . GLY A 1 168 ? 2.626 -2.883 15.746 1.00 69.25 168 GLY A N 1
ATOM 1294 C CA . GLY A 1 168 ? 3.064 -2.538 14.394 1.00 69.25 168 GLY A CA 1
ATOM 1295 C C . GLY A 1 168 ? 4.533 -2.126 14.307 1.00 69.25 168 GLY A C 1
ATOM 1296 O O . GLY A 1 168 ? 5.177 -1.716 15.273 1.00 69.25 168 GLY A O 1
ATOM 1297 N N . ILE A 1 169 ? 5.095 -2.290 13.112 1.00 56.00 169 ILE A N 1
ATOM 1298 C CA . ILE A 1 169 ? 6.528 -2.130 12.872 1.00 56.00 169 ILE A CA 1
ATOM 1299 C C . ILE A 1 169 ? 6.806 -0.679 12.490 1.00 56.00 169 ILE A C 1
ATOM 1301 O O . ILE A 1 169 ? 6.213 -0.153 11.554 1.00 56.00 169 ILE A O 1
ATOM 1305 N N . GLY A 1 170 ? 7.706 -0.022 13.225 1.00 54.28 170 GLY A N 1
ATOM 1306 C CA . GLY A 1 170 ? 7.881 1.429 13.120 1.00 54.28 170 GLY A CA 1
ATOM 1307 C C . GLY A 1 170 ? 6.839 2.217 13.921 1.00 54.28 170 GLY A C 1
ATOM 1308 O O . GLY A 1 170 ? 6.427 3.291 13.480 1.00 54.28 170 GLY A O 1
ATOM 1309 N N . ALA A 1 171 ? 6.421 1.681 15.077 1.00 51.84 171 ALA A N 1
ATOM 1310 C CA . ALA A 1 171 ? 5.576 2.351 16.066 1.00 51.84 171 ALA A CA 1
ATOM 1311 C C . ALA A 1 171 ? 5.926 3.846 16.202 1.00 51.84 171 ALA A C 1
ATOM 1313 O O . ALA A 1 171 ? 7.090 4.242 16.338 1.00 51.84 171 ALA A O 1
ATOM 1314 N N . GLY A 1 172 ? 4.910 4.697 16.063 1.00 49.72 172 GLY A N 1
ATOM 1315 C CA . GLY A 1 172 ? 5.044 6.148 16.125 1.00 49.72 172 GLY A CA 1
ATOM 1316 C C . GLY A 1 172 ? 5.682 6.837 14.908 1.00 49.72 172 GLY A C 1
ATOM 1317 O O . GLY A 1 172 ? 5.825 8.065 14.950 1.00 49.72 172 GLY A O 1
ATOM 1318 N N . ILE A 1 173 ? 6.059 6.142 13.823 1.00 61.28 173 ILE A N 1
ATOM 1319 C CA . ILE A 1 173 ? 6.597 6.804 12.619 1.00 61.28 173 ILE A CA 1
ATOM 1320 C C . ILE A 1 173 ? 5.476 7.539 11.881 1.00 61.28 173 ILE A C 1
ATOM 1322 O O . ILE A 1 173 ? 5.447 8.761 11.936 1.00 61.28 173 ILE A O 1
ATOM 1326 N N . LEU A 1 174 ? 4.523 6.859 11.245 1.00 67.50 174 LEU A N 1
ATOM 1327 C CA . LEU A 1 174 ? 3.445 7.549 10.520 1.00 67.50 174 LEU A CA 1
ATOM 1328 C C . LEU A 1 174 ? 2.190 7.759 11.370 1.00 67.50 174 LEU A C 1
ATOM 1330 O O . LEU A 1 174 ? 1.520 8.765 11.182 1.00 67.50 174 LEU A O 1
ATOM 1334 N N . GLY A 1 175 ? 1.936 6.921 12.373 1.00 83.31 175 GLY A N 1
ATOM 1335 C CA . GLY A 1 175 ? 0.809 6.998 13.307 1.00 83.31 175 GLY A CA 1
ATOM 1336 C C . GLY A 1 175 ? 1.036 6.072 14.503 1.00 83.31 175 GLY A C 1
ATOM 1337 O O . GLY A 1 175 ? 2.031 5.350 14.530 1.00 83.31 175 GLY A O 1
ATOM 1338 N N . GLN A 1 176 ? 0.141 6.111 15.485 1.00 90.94 176 GLN A N 1
ATOM 1339 C CA . GLN A 1 176 ? 0.038 5.073 16.513 1.00 90.94 176 GLN A CA 1
ATOM 1340 C C . GLN A 1 176 ? -1.002 4.051 16.059 1.00 90.94 176 GLN A C 1
ATOM 1342 O O . GLN A 1 176 ? -2.089 4.439 15.625 1.00 90.94 176 GLN A O 1
ATOM 1347 N N . VAL A 1 177 ? -0.676 2.767 16.174 1.00 93.50 177 VAL A N 1
ATOM 1348 C CA . VAL A 1 177 ? -1.623 1.666 15.982 1.00 93.50 177 VAL A CA 1
ATOM 1349 C C . VAL A 1 177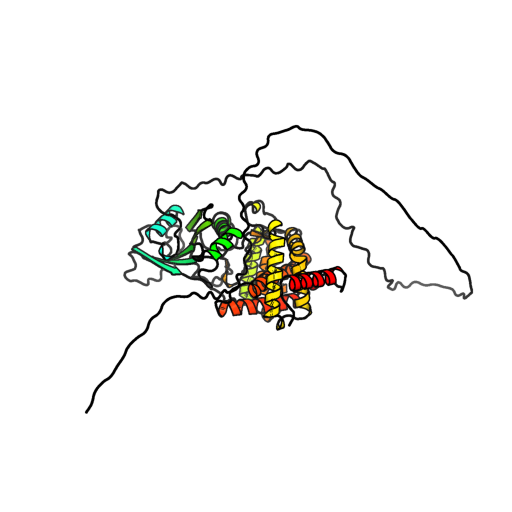 ? -1.694 0.926 17.306 1.00 93.50 177 VAL A C 1
ATOM 1351 O O . VAL A 1 177 ? -0.703 0.380 17.777 1.00 93.50 177 VAL A O 1
ATOM 1354 N N . LEU A 1 178 ? -2.852 0.978 17.944 1.00 95.31 178 LEU A N 1
ATOM 1355 C CA . LEU A 1 178 ? -3.029 0.582 19.331 1.00 95.31 178 LEU A CA 1
ATOM 1356 C C . LEU A 1 178 ? -4.047 -0.543 19.381 1.00 95.31 178 LEU A C 1
ATOM 1358 O O . LEU A 1 178 ? -5.164 -0.398 18.898 1.00 95.31 178 LEU A O 1
ATOM 1362 N N . ARG A 1 179 ? -3.681 -1.669 19.970 1.00 96.00 179 ARG A N 1
ATOM 1363 C CA . ARG A 1 179 ? -4.614 -2.734 20.293 1.00 96.00 179 ARG A CA 1
ATOM 1364 C C . ARG A 1 179 ? -5.207 -2.478 21.666 1.00 96.00 179 ARG A C 1
ATOM 1366 O O . ARG A 1 179 ? -4.502 -2.410 22.669 1.00 96.00 179 ARG A O 1
ATOM 1373 N N . CYS A 1 180 ? -6.521 -2.390 21.703 1.00 96.75 180 CYS A N 1
ATOM 1374 C CA . CYS A 1 180 ? -7.308 -2.215 22.905 1.00 96.75 180 CYS A CA 1
ATOM 1375 C C . CYS A 1 180 ? -7.929 -3.556 23.297 1.00 96.75 180 CYS A C 1
ATOM 1377 O O . CYS A 1 180 ? -8.769 -4.079 22.569 1.00 96.75 180 CYS A O 1
ATOM 1379 N N . HIS A 1 181 ? -7.522 -4.112 24.436 1.00 95.56 181 HIS A N 1
ATOM 1380 C CA . HIS A 1 181 ? -8.137 -5.293 25.037 1.00 95.56 181 HIS A CA 1
ATOM 1381 C C . HIS A 1 181 ? -9.270 -4.873 25.965 1.00 95.56 181 HIS A C 1
ATOM 1383 O O . HIS A 1 181 ? -9.030 -4.134 26.923 1.00 95.56 181 HIS A O 1
ATOM 1389 N N . LEU A 1 182 ? -10.480 -5.348 25.679 1.00 93.44 182 LEU A N 1
ATOM 1390 C CA . LEU A 1 182 ? -11.690 -4.981 26.406 1.00 93.44 182 LEU A CA 1
ATOM 1391 C C . LEU A 1 182 ? -11.920 -5.975 27.551 1.00 93.44 182 LEU A C 1
ATOM 1393 O O . LEU A 1 182 ? -12.080 -7.167 27.304 1.00 93.44 182 LEU A O 1
ATOM 1397 N N . GLN A 1 183 ? -11.929 -5.499 28.799 1.00 90.56 183 GLN A N 1
ATOM 1398 C CA . GLN A 1 183 ? -12.152 -6.343 29.981 1.00 90.56 183 GLN A CA 1
ATOM 1399 C C . GLN A 1 183 ? -13.625 -6.305 30.394 1.00 90.56 183 GLN A C 1
ATOM 1401 O O . GLN A 1 183 ? -14.213 -5.223 30.506 1.00 90.56 183 GLN A O 1
ATOM 1406 N N . ARG A 1 184 ? -14.222 -7.475 30.648 1.00 83.56 184 ARG A N 1
ATOM 1407 C CA . ARG A 1 184 ? -15.659 -7.619 30.948 1.00 83.56 184 ARG A CA 1
ATOM 1408 C C . ARG A 1 184 ? -15.873 -8.410 32.239 1.00 83.56 184 ARG A C 1
ATOM 1410 O O . ARG A 1 184 ? -15.027 -9.192 32.656 1.00 83.56 184 ARG A O 1
ATOM 1417 N N . ASP A 1 185 ? -17.048 -8.265 32.851 1.00 72.19 185 ASP A N 1
ATOM 1418 C CA . ASP A 1 185 ? -17.396 -8.960 34.106 1.00 72.19 185 ASP A CA 1
ATOM 1419 C C . ASP A 1 185 ? -17.421 -10.500 34.011 1.00 72.19 185 ASP A C 1
ATOM 1421 O O . ASP A 1 185 ? -17.477 -11.176 35.035 1.00 72.19 185 ASP A O 1
ATOM 1425 N N . THR A 1 186 ? -17.355 -11.076 32.807 1.00 62.09 186 THR A N 1
ATOM 1426 C CA . THR A 1 186 ? -17.361 -12.534 32.586 1.00 62.09 186 THR A CA 1
ATOM 1427 C C . THR A 1 186 ? -15.979 -13.188 32.668 1.00 62.09 186 THR A C 1
ATOM 1429 O O . THR A 1 186 ? -15.899 -14.411 32.625 1.00 62.09 186 THR A O 1
ATOM 1432 N N . ASP A 1 187 ? -14.901 -12.425 32.882 1.00 55.38 187 ASP A N 1
ATOM 1433 C CA . ASP A 1 187 ? -13.529 -12.962 32.894 1.00 55.38 187 ASP A CA 1
ATOM 1434 C C . ASP A 1 187 ? -13.173 -13.760 34.178 1.00 55.38 187 ASP A C 1
ATOM 1436 O O . ASP A 1 187 ? -12.018 -14.141 34.384 1.00 55.38 187 ASP A O 1
ATOM 1440 N N . GLN A 1 188 ? -14.147 -14.077 35.044 1.00 40.16 188 GLN A N 1
ATOM 1441 C CA . GLN A 1 188 ? -13.985 -15.115 36.069 1.00 40.16 188 GLN A CA 1
ATOM 1442 C C . GLN A 1 188 ? -14.291 -16.506 35.488 1.00 40.16 188 GLN A C 1
ATOM 1444 O O . GLN A 1 188 ? -15.382 -17.037 35.654 1.00 40.16 188 GLN A O 1
ATOM 1449 N N . GLY A 1 189 ? -13.279 -17.109 34.858 1.00 41.03 189 GLY A N 1
ATOM 1450 C CA . GLY A 1 189 ? -13.130 -18.565 34.743 1.00 41.03 189 GLY A CA 1
ATOM 1451 C C . GLY A 1 189 ? -14.008 -19.276 33.710 1.00 41.03 189 GLY A C 1
ATOM 1452 O O . GLY A 1 189 ? -15.116 -19.706 34.007 1.00 41.03 189 GLY A O 1
ATOM 1453 N N . GLY A 1 190 ? -13.443 -19.543 32.530 1.00 36.56 190 GLY A N 1
ATOM 1454 C CA . GLY A 1 190 ? -13.976 -20.562 31.627 1.00 36.56 190 GLY A CA 1
ATOM 1455 C C . GLY A 1 190 ? -13.505 -20.397 30.192 1.00 36.56 190 GLY A C 1
ATOM 1456 O O . GLY A 1 190 ? -14.108 -19.659 29.422 1.00 36.56 190 GLY A O 1
ATOM 1457 N N . LEU A 1 191 ? -12.457 -21.134 29.819 1.00 38.28 191 LEU A N 1
ATOM 1458 C CA . LEU A 1 191 ? -12.121 -21.422 28.428 1.00 38.28 191 LEU A CA 1
ATOM 1459 C C . LEU A 1 191 ? -13.245 -22.304 27.851 1.00 38.28 191 LEU A C 1
ATOM 1461 O O . LEU A 1 191 ? -13.148 -23.527 27.867 1.00 38.28 191 LEU A O 1
ATOM 1465 N N . HIS A 1 192 ? -14.352 -21.700 27.423 1.00 39.91 192 HIS A N 1
ATOM 1466 C CA . HIS A 1 192 ? -15.381 -22.406 26.673 1.00 39.91 192 HIS A CA 1
ATOM 1467 C C . HIS A 1 192 ? -15.235 -22.079 25.197 1.00 39.91 192 HIS A C 1
ATOM 1469 O O . HIS A 1 192 ? -15.604 -21.005 24.730 1.00 39.91 192 HIS A O 1
ATOM 1475 N N . ASP A 1 193 ? -14.687 -23.066 24.499 1.00 41.44 193 ASP A N 1
ATOM 1476 C CA . ASP A 1 193 ? -14.706 -23.241 23.057 1.00 41.44 193 ASP A CA 1
ATOM 1477 C C . ASP A 1 193 ? -16.167 -23.173 22.569 1.00 41.44 193 ASP A C 1
ATOM 1479 O O . ASP A 1 193 ? -16.919 -24.149 22.621 1.00 41.44 193 ASP A O 1
ATOM 1483 N N . ARG A 1 194 ? -16.632 -21.973 22.209 1.00 41.25 194 ARG A N 1
ATOM 1484 C CA . ARG A 1 194 ? -17.928 -21.777 21.557 1.00 41.25 194 ARG A CA 1
ATOM 1485 C C . ARG A 1 194 ? -17.678 -21.540 20.082 1.00 41.25 194 ARG A C 1
ATOM 1487 O O . ARG A 1 194 ? -17.286 -20.455 19.662 1.00 41.25 194 ARG A O 1
ATOM 1494 N N . GLN A 1 195 ? -17.947 -22.582 19.306 1.00 31.73 195 GLN A N 1
ATOM 1495 C CA . GLN A 1 195 ? -18.076 -22.507 17.860 1.00 31.73 195 GLN A CA 1
ATOM 1496 C C . GLN A 1 195 ? -19.112 -21.421 17.500 1.00 31.73 195 GLN A C 1
ATOM 1498 O O . GLN A 1 195 ? -20.224 -21.454 18.038 1.00 31.73 195 GLN A O 1
ATOM 1503 N N . PRO A 1 196 ? -18.791 -20.459 16.618 1.00 38.75 196 PRO A N 1
ATOM 1504 C CA . PRO A 1 196 ? -19.730 -19.412 16.242 1.00 38.75 196 PRO A CA 1
ATOM 1505 C C . PRO A 1 196 ? -20.839 -20.013 15.372 1.00 38.75 196 PRO A C 1
ATOM 1507 O O . PRO A 1 196 ? -20.657 -20.257 14.181 1.00 38.75 196 PRO A O 1
ATOM 1510 N N . THR A 1 197 ? -22.007 -20.266 15.963 1.00 35.69 197 THR A N 1
ATOM 1511 C CA . THR A 1 197 ? -23.214 -20.600 15.204 1.00 35.69 197 THR A CA 1
ATOM 1512 C C . THR A 1 197 ? -23.785 -19.325 14.598 1.00 35.69 197 THR A C 1
ATOM 1514 O O . THR A 1 197 ? -24.254 -18.430 15.300 1.00 35.69 197 THR A O 1
ATOM 1517 N N . SER A 1 198 ? -23.735 -19.249 13.276 1.00 42.81 198 SER A N 1
ATOM 1518 C CA . SER A 1 198 ? -24.256 -18.174 12.443 1.00 42.81 198 SER A CA 1
ATOM 1519 C C . SER A 1 198 ? -25.786 -18.076 12.517 1.00 42.81 198 SER A C 1
ATOM 1521 O O . SER A 1 198 ? -26.507 -18.713 11.755 1.00 42.81 198 SER A O 1
ATOM 1523 N N . ARG A 1 199 ? -26.296 -17.215 13.404 1.00 34.94 199 ARG A N 1
ATOM 1524 C CA . ARG A 1 199 ? -27.596 -16.545 13.240 1.00 34.94 199 ARG A CA 1
ATOM 1525 C C . ARG A 1 199 ? -27.475 -15.084 13.667 1.00 34.94 199 ARG A C 1
ATOM 1527 O O . ARG A 1 199 ? -26.918 -14.772 14.717 1.00 34.94 199 ARG A O 1
ATOM 1534 N N . GLU A 1 200 ? -27.972 -14.195 12.814 1.00 39.59 200 GLU A N 1
ATOM 1535 C CA . GLU A 1 200 ? -28.056 -12.753 13.047 1.00 39.59 200 GLU A CA 1
ATOM 1536 C C . GLU A 1 200 ? -28.809 -12.480 14.356 1.00 39.59 200 GLU A C 1
ATOM 1538 O O . GLU A 1 200 ? -30.011 -12.707 14.449 1.00 39.59 200 GLU A O 1
ATOM 1543 N N . GLY A 1 201 ? -28.089 -12.053 15.394 1.00 38.69 201 GLY A N 1
ATOM 1544 C CA . GLY A 1 201 ? -28.676 -11.745 16.702 1.00 38.69 201 GLY A CA 1
ATOM 1545 C C . GLY A 1 201 ? -27.733 -11.943 17.886 1.00 38.69 201 GLY A C 1
ATOM 1546 O O . GLY A 1 201 ? -27.917 -11.287 18.903 1.00 38.69 201 GLY A O 1
ATOM 1547 N N . ASP A 1 202 ? -26.689 -12.765 17.742 1.00 39.97 202 ASP A N 1
ATOM 1548 C CA . ASP A 1 202 ? -25.702 -13.017 18.802 1.00 39.97 202 ASP A CA 1
ATOM 1549 C C . ASP A 1 202 ? -24.287 -12.637 18.341 1.00 39.97 202 ASP A C 1
ATOM 1551 O O . ASP A 1 202 ? -23.403 -13.472 18.157 1.00 39.97 202 ASP A O 1
ATOM 1555 N N . ARG A 1 203 ? -24.059 -11.344 18.072 1.00 51.12 203 ARG A N 1
ATOM 1556 C CA . ARG A 1 203 ? -22.684 -10.844 17.947 1.00 51.12 203 ARG A CA 1
ATOM 1557 C C . ARG A 1 203 ? -22.186 -10.546 19.347 1.00 51.12 203 ARG A C 1
ATOM 1559 O O . ARG A 1 203 ? -22.352 -9.435 19.847 1.00 51.12 203 ARG A O 1
ATOM 1566 N N . SER A 1 204 ? -21.571 -11.546 19.969 1.00 56.69 204 SER A N 1
ATOM 1567 C CA . SER A 1 204 ? -20.708 -11.300 21.121 1.00 56.69 204 SER A CA 1
ATOM 1568 C C . SER A 1 204 ? -19.753 -10.147 20.770 1.00 56.69 204 SER A C 1
ATOM 1570 O O . SER A 1 204 ? -19.100 -10.206 19.723 1.00 56.69 204 SER A O 1
ATOM 1572 N N . PRO A 1 205 ? -19.706 -9.066 21.569 1.00 64.44 205 PRO A N 1
ATOM 1573 C CA . PRO A 1 205 ? -18.889 -7.908 21.239 1.00 64.44 205 PRO A CA 1
ATOM 1574 C C . PRO A 1 205 ? -17.407 -8.302 21.175 1.00 64.44 205 PRO A C 1
ATOM 1576 O O . PRO A 1 205 ? -16.994 -9.208 21.914 1.00 64.44 205 PRO A O 1
ATOM 1579 N N . PRO A 1 206 ? -16.612 -7.651 20.306 1.00 83.50 206 PRO A N 1
ATOM 1580 C CA . PRO A 1 206 ? -15.234 -8.052 20.058 1.00 83.50 206 PRO A CA 1
ATOM 1581 C C . PRO A 1 206 ? -14.414 -7.983 21.347 1.00 83.50 206 PRO A C 1
ATOM 1583 O O . PRO A 1 206 ? -14.535 -7.036 22.118 1.00 83.50 206 PRO A O 1
ATOM 1586 N N . GLU A 1 207 ? -13.558 -8.977 21.586 1.00 90.12 207 GLU A N 1
ATOM 1587 C CA . GLU A 1 207 ? -12.646 -8.966 22.742 1.00 90.12 207 GLU A CA 1
ATOM 1588 C C . GLU A 1 207 ? -11.602 -7.855 22.632 1.00 90.12 207 GLU A C 1
ATOM 1590 O O . GLU A 1 207 ? -11.077 -7.370 23.636 1.00 90.12 207 GLU A O 1
ATOM 1595 N N . THR A 1 208 ? -11.293 -7.450 21.399 1.00 95.31 208 THR A N 1
ATOM 1596 C CA . THR A 1 208 ? -10.277 -6.448 21.105 1.00 95.31 208 THR A CA 1
ATOM 1597 C C . THR A 1 208 ? -10.631 -5.577 19.916 1.00 95.31 208 THR A C 1
ATOM 1599 O O . THR A 1 208 ? -11.257 -6.040 18.964 1.00 95.31 208 THR A O 1
ATOM 1602 N N . LEU A 1 209 ? -10.129 -4.347 19.940 1.00 96.44 209 LEU A N 1
ATOM 1603 C CA . LEU A 1 209 ? -10.264 -3.357 18.875 1.00 96.44 209 LEU A CA 1
ATOM 1604 C C . LEU A 1 209 ? -8.891 -2.798 18.500 1.00 96.44 209 LEU A C 1
ATOM 1606 O O . LEU A 1 209 ? -7.985 -2.765 19.335 1.00 96.44 209 LEU A O 1
ATOM 1610 N N . ILE A 1 210 ? -8.752 -2.310 17.270 1.00 97.00 210 ILE A N 1
ATOM 1611 C CA . ILE A 1 210 ? -7.599 -1.516 16.845 1.00 97.00 210 ILE A CA 1
ATOM 1612 C C . ILE A 1 210 ? -7.987 -0.042 16.837 1.00 97.00 210 ILE A C 1
ATOM 1614 O O . ILE A 1 210 ? -8.932 0.349 16.162 1.00 97.00 210 ILE A O 1
ATOM 1618 N N . VAL A 1 211 ? -7.231 0.788 17.546 1.00 96.88 211 VAL A N 1
ATOM 1619 C CA . VAL A 1 211 ? -7.352 2.243 17.527 1.00 96.88 211 VAL A CA 1
ATOM 1620 C C . VAL A 1 211 ? -6.156 2.838 16.792 1.00 96.88 211 VAL A C 1
ATOM 1622 O O . VAL A 1 211 ? -5.007 2.619 17.175 1.00 96.88 211 VAL A O 1
ATOM 1625 N N . LYS A 1 212 ? -6.411 3.612 15.736 1.00 95.75 212 LYS A N 1
ATOM 1626 C CA . LYS A 1 212 ? -5.378 4.398 15.049 1.00 95.75 212 LYS A CA 1
ATOM 1627 C C . LYS A 1 212 ? -5.459 5.864 15.446 1.00 95.75 212 LYS A C 1
ATOM 1629 O O . LYS A 1 212 ? -6.533 6.460 15.381 1.00 95.75 212 LYS A O 1
ATOM 1634 N N . LEU A 1 213 ? -4.313 6.438 15.810 1.00 94.62 213 LEU A N 1
ATOM 1635 C CA . LEU A 1 213 ? -4.151 7.846 16.183 1.00 94.62 213 LEU A CA 1
ATOM 1636 C C . LEU A 1 213 ? -2.961 8.481 15.437 1.00 94.62 213 LEU A C 1
ATOM 1638 O O . LEU A 1 213 ? -2.094 7.773 14.914 1.00 94.62 213 LEU A O 1
ATOM 1642 N N . PRO A 1 214 ? -2.846 9.823 15.406 1.00 91.44 214 PRO A N 1
ATOM 1643 C CA . PRO A 1 214 ? -1.663 10.500 14.896 1.00 91.44 214 PRO A CA 1
ATOM 1644 C C . PRO A 1 214 ? -0.383 10.078 15.623 1.00 91.44 214 PRO A C 1
ATOM 1646 O O . PRO A 1 214 ? -0.390 9.697 16.795 1.00 91.44 214 PRO A O 1
ATOM 1649 N N . SER A 1 215 ? 0.754 10.232 14.944 1.00 88.62 215 SER A N 1
ATOM 1650 C CA . SER A 1 215 ? 2.068 10.016 15.556 1.00 88.62 215 SER A CA 1
ATOM 1651 C C . SER A 1 215 ? 2.273 10.951 16.756 1.00 88.62 215 SER A C 1
ATOM 1653 O O . SER A 1 215 ? 1.935 12.134 16.694 1.00 88.62 215 SER A O 1
ATOM 1655 N N . VAL A 1 216 ? 2.913 10.475 17.828 1.00 85.88 216 VAL A N 1
ATOM 1656 C CA . VAL A 1 216 ? 3.343 11.332 18.954 1.00 85.88 216 VAL A CA 1
ATOM 1657 C C . VAL A 1 216 ? 4.480 12.292 18.573 1.00 85.88 216 VAL A C 1
ATOM 1659 O O . VAL A 1 216 ? 4.651 13.343 19.197 1.00 85.88 216 VAL A O 1
ATOM 1662 N N . LYS A 1 217 ? 5.203 12.022 17.476 1.00 85.62 217 LYS A N 1
ATOM 1663 C CA . LYS A 1 217 ? 6.302 12.859 16.975 1.00 85.62 217 LYS A CA 1
ATOM 1664 C C . LYS A 1 217 ? 5.764 14.010 16.119 1.00 85.62 217 LYS A C 1
ATOM 1666 O O . LYS A 1 217 ? 5.209 13.813 15.038 1.00 85.62 217 LYS A O 1
ATOM 1671 N N . ALA A 1 218 ? 5.998 15.252 16.551 1.00 86.56 218 ALA A N 1
ATOM 1672 C CA . ALA A 1 218 ? 5.491 16.446 15.863 1.00 86.56 218 ALA A CA 1
ATOM 1673 C C . ALA A 1 218 ? 5.984 16.586 14.408 1.00 86.56 218 ALA A C 1
ATOM 1675 O O . ALA A 1 218 ? 5.225 17.026 13.544 1.00 86.56 218 ALA A O 1
ATOM 1676 N N . LYS A 1 219 ? 7.237 16.193 14.123 1.00 84.00 219 LYS A N 1
ATOM 1677 C CA . LYS A 1 219 ? 7.803 16.174 12.759 1.00 84.00 219 LYS A CA 1
ATOM 1678 C C . LYS A 1 219 ? 6.967 15.288 11.831 1.00 84.00 219 LYS A C 1
ATOM 1680 O O . LYS A 1 219 ? 6.603 15.727 10.742 1.00 84.00 219 LYS A O 1
ATOM 1685 N N . ASN A 1 220 ? 6.606 14.098 12.301 1.00 83.38 220 ASN A N 1
ATOM 1686 C CA . ASN A 1 220 ? 5.865 13.124 11.515 1.00 83.38 220 ASN A CA 1
ATOM 1687 C C . ASN A 1 220 ? 4.415 13.564 11.314 1.00 83.38 220 ASN A C 1
ATOM 1689 O O . ASN A 1 220 ? 3.949 13.568 10.182 1.00 83.38 220 ASN A O 1
ATOM 1693 N N . ARG A 1 221 ? 3.745 14.091 12.352 1.00 87.31 221 ARG A N 1
ATOM 1694 C CA . ARG A 1 221 ? 2.405 14.691 12.191 1.00 87.31 221 ARG A CA 1
ATOM 1695 C C . ARG A 1 221 ? 2.376 15.802 11.143 1.00 87.31 221 ARG A C 1
ATOM 1697 O O . ARG A 1 221 ? 1.454 15.861 10.334 1.00 87.31 221 ARG A O 1
ATOM 1704 N N . ARG A 1 222 ? 3.382 16.690 11.139 1.00 86.25 222 ARG A N 1
ATOM 1705 C CA . ARG A 1 222 ? 3.491 17.762 10.132 1.00 86.25 222 ARG A CA 1
ATOM 1706 C C . ARG A 1 222 ? 3.644 17.201 8.720 1.00 86.25 222 ARG A C 1
ATOM 1708 O O . ARG A 1 222 ? 3.027 17.733 7.802 1.00 86.25 222 ARG A O 1
ATOM 1715 N N . MET A 1 223 ? 4.439 16.144 8.553 1.00 83.25 223 MET A N 1
ATOM 1716 C CA . MET A 1 223 ? 4.587 15.459 7.269 1.00 83.25 223 MET A CA 1
ATOM 1717 C C . MET A 1 223 ? 3.267 14.811 6.829 1.00 83.25 223 MET A C 1
ATOM 1719 O O . MET A 1 223 ? 2.786 15.103 5.737 1.00 83.25 223 MET A O 1
ATOM 1723 N N . SER A 1 224 ? 2.626 14.030 7.703 1.00 84.88 224 SER A N 1
ATOM 1724 C CA . SER A 1 224 ? 1.342 13.376 7.423 1.00 84.88 224 SER A CA 1
ATOM 1725 C C . SER A 1 224 ? 0.235 14.375 7.082 1.00 84.88 224 SER A C 1
ATOM 1727 O O . SER A 1 224 ? -0.577 14.098 6.205 1.00 84.88 224 SER A O 1
ATOM 1729 N N . LYS A 1 225 ? 0.224 15.564 7.708 1.00 86.75 225 LYS A N 1
ATOM 1730 C CA . LYS A 1 225 ? -0.686 16.665 7.348 1.00 86.75 225 LYS A CA 1
ATOM 1731 C C . LYS A 1 225 ? -0.421 17.197 5.938 1.00 86.75 225 LYS A C 1
ATOM 1733 O O . LYS A 1 225 ? -1.362 17.368 5.173 1.00 86.75 225 LYS A O 1
ATOM 1738 N N . ARG A 1 226 ? 0.843 17.438 5.572 1.00 83.12 226 ARG A N 1
ATOM 1739 C CA . ARG A 1 226 ? 1.215 17.930 4.228 1.00 83.12 226 ARG A CA 1
ATOM 1740 C C . ARG A 1 226 ? 0.868 16.939 3.117 1.00 83.12 226 ARG A C 1
ATOM 1742 O O . ARG A 1 226 ? 0.507 17.364 2.028 1.00 83.12 226 ARG A O 1
ATOM 1749 N N . LEU A 1 227 ? 0.974 15.644 3.406 1.00 81.88 227 LEU A N 1
ATOM 1750 C CA . LEU A 1 227 ? 0.674 14.553 2.474 1.00 81.88 227 LEU A CA 1
ATOM 1751 C C . LEU A 1 227 ? -0.766 14.024 2.596 1.00 81.88 227 LEU A C 1
ATOM 1753 O O . LEU A 1 227 ? -1.121 13.056 1.932 1.00 81.88 227 LEU A O 1
ATOM 1757 N N . ALA A 1 228 ? -1.587 14.635 3.457 1.00 87.69 228 ALA A N 1
ATOM 1758 C CA . ALA A 1 228 ? -2.963 14.235 3.743 1.00 87.69 228 ALA A CA 1
ATOM 1759 C C . ALA A 1 228 ? -3.151 12.754 4.159 1.00 87.69 228 ALA A C 1
ATOM 1761 O O . ALA A 1 228 ? -4.253 12.231 4.037 1.00 87.69 228 ALA A O 1
ATOM 1762 N N . LEU A 1 229 ? -2.125 12.078 4.697 1.00 88.50 229 LEU A N 1
ATOM 1763 C CA . LEU A 1 229 ? -2.146 10.626 4.972 1.00 88.50 229 LEU A CA 1
ATOM 1764 C C . LEU A 1 229 ? -3.301 10.211 5.898 1.00 88.50 229 LEU A C 1
ATOM 1766 O O . LEU A 1 229 ? -4.076 9.318 5.570 1.00 88.50 229 LEU A O 1
ATOM 1770 N N . TYR A 1 230 ? -3.475 10.922 7.017 1.00 90.94 230 TYR A N 1
ATOM 1771 C CA . TYR A 1 230 ? -4.556 10.653 7.976 1.00 90.94 230 TYR A CA 1
ATOM 1772 C C . TYR A 1 230 ? -5.942 10.897 7.394 1.00 90.94 230 TYR A C 1
ATOM 1774 O O . TYR A 1 230 ? -6.870 10.141 7.661 1.00 90.94 230 TYR A O 1
ATOM 1782 N N . ARG A 1 231 ? -6.077 11.956 6.589 1.00 90.50 231 ARG A N 1
ATOM 1783 C CA . ARG A 1 231 ? -7.340 12.294 5.939 1.00 90.50 231 ARG A CA 1
ATOM 1784 C C . ARG A 1 231 ? -7.740 11.200 4.953 1.00 90.50 231 ARG A C 1
ATOM 1786 O O . ARG A 1 231 ? -8.890 10.793 4.963 1.00 90.50 231 ARG A O 1
ATOM 1793 N N . ARG A 1 232 ? -6.787 10.699 4.163 1.00 91.00 232 ARG A N 1
ATOM 1794 C CA . ARG A 1 232 ? -7.015 9.638 3.172 1.00 91.00 232 ARG A CA 1
ATOM 1795 C C . ARG A 1 232 ? -7.484 8.345 3.818 1.00 91.00 232 ARG A C 1
ATOM 1797 O O . ARG A 1 232 ? -8.468 7.774 3.368 1.00 91.00 232 ARG A O 1
ATOM 1804 N N . GLU A 1 233 ? -6.814 7.910 4.884 1.00 94.06 233 GLU A N 1
ATOM 1805 C CA . GLU A 1 233 ? -7.228 6.698 5.593 1.00 94.06 233 GLU A CA 1
ATOM 1806 C C . GLU A 1 233 ? -8.609 6.877 6.246 1.00 94.06 233 GLU A C 1
ATOM 1808 O O . GLU A 1 233 ? -9.459 5.995 6.144 1.00 94.06 233 GLU A O 1
ATOM 1813 N N . TYR A 1 234 ? -8.866 8.039 6.853 1.00 94.06 234 TYR A N 1
ATOM 1814 C CA . TYR A 1 234 ? -10.178 8.369 7.411 1.00 94.06 234 TYR A CA 1
ATOM 1815 C C . TYR A 1 234 ? -11.295 8.351 6.353 1.00 94.06 234 TYR A C 1
ATOM 1817 O O . TYR A 1 234 ? -12.310 7.685 6.551 1.00 94.06 234 TYR A O 1
ATOM 1825 N N . GLU A 1 235 ? -11.107 9.043 5.226 1.00 92.06 235 GLU A N 1
ATOM 1826 C CA . GLU A 1 235 ? -12.082 9.098 4.127 1.00 92.06 235 GLU A CA 1
ATOM 1827 C C . GLU A 1 235 ? -12.298 7.718 3.503 1.00 92.06 235 GLU A C 1
ATOM 1829 O O . GLU A 1 235 ? -13.431 7.356 3.198 1.00 92.06 235 GLU A O 1
ATOM 1834 N N . PHE A 1 236 ? -11.243 6.904 3.390 1.00 94.31 236 PHE A N 1
ATOM 1835 C CA . PHE A 1 236 ? -11.366 5.527 2.928 1.00 94.31 236 PHE A CA 1
ATOM 1836 C C . PHE A 1 236 ? -12.315 4.708 3.807 1.00 94.31 236 PHE A C 1
ATOM 1838 O O . PHE A 1 236 ? -13.307 4.185 3.302 1.00 94.31 236 PHE A O 1
ATOM 1845 N N . TYR A 1 237 ? -12.044 4.593 5.111 1.00 95.38 237 TYR A N 1
ATOM 1846 C CA . TYR A 1 237 ? -12.871 3.745 5.975 1.00 95.38 237 TYR A CA 1
ATOM 1847 C C . TYR A 1 237 ? -14.300 4.272 6.102 1.00 95.38 237 TYR A C 1
ATOM 1849 O O . TYR A 1 237 ? -15.233 3.475 6.163 1.00 95.38 237 TYR A O 1
ATOM 1857 N N . ARG A 1 238 ? -14.476 5.598 6.114 1.00 92.56 238 ARG A N 1
ATOM 1858 C CA . ARG A 1 238 ? -15.794 6.230 6.210 1.00 92.56 238 ARG A CA 1
ATOM 1859 C C . ARG A 1 238 ? -16.641 6.018 4.952 1.00 92.56 238 ARG A C 1
ATOM 1861 O O . ARG A 1 238 ? -17.816 5.689 5.073 1.00 92.56 238 ARG A O 1
ATOM 1868 N N . ASP A 1 239 ? -16.061 6.211 3.765 1.00 90.31 239 ASP A N 1
ATOM 1869 C CA . ASP A 1 239 ? -16.841 6.355 2.525 1.00 90.31 239 ASP A CA 1
ATOM 1870 C C . ASP A 1 239 ? -16.730 5.160 1.569 1.00 90.31 239 ASP A C 1
ATOM 1872 O O . ASP A 1 239 ? -17.596 4.976 0.705 1.00 90.31 239 ASP A O 1
ATOM 1876 N N . LEU A 1 240 ? -15.654 4.374 1.681 1.00 90.88 240 LEU A N 1
ATOM 1877 C CA . LEU A 1 240 ? -15.290 3.332 0.719 1.00 90.88 240 LEU A CA 1
ATOM 1878 C C . LEU A 1 240 ? -15.107 1.940 1.320 1.00 90.88 240 LEU A C 1
ATOM 1880 O O . LEU A 1 240 ? -15.400 0.975 0.620 1.00 90.88 240 LEU A O 1
ATOM 1884 N N . GLY A 1 241 ? -14.667 1.807 2.574 1.00 91.88 241 GLY A N 1
ATOM 1885 C CA . GLY A 1 241 ? -14.255 0.521 3.153 1.00 91.88 241 GLY A CA 1
ATOM 1886 C C . GLY A 1 241 ? -15.273 -0.611 2.958 1.00 91.88 241 GLY A C 1
ATOM 1887 O O . GLY A 1 241 ? -14.918 -1.683 2.486 1.00 91.88 241 GLY A O 1
ATOM 1888 N N . SER A 1 242 ? -16.562 -0.349 3.202 1.00 90.25 242 SER A N 1
ATOM 1889 C CA . SER A 1 242 ? -17.643 -1.338 3.035 1.00 90.25 242 SER A CA 1
ATOM 1890 C C . SER A 1 242 ? -18.098 -1.576 1.586 1.00 90.25 242 SER A C 1
ATOM 1892 O O . SER A 1 242 ? -18.910 -2.464 1.338 1.00 90.25 242 SER A O 1
ATOM 1894 N N . ARG A 1 243 ? -17.616 -0.777 0.627 1.00 88.06 243 ARG A N 1
ATOM 1895 C CA . ARG A 1 243 ? -18.022 -0.798 -0.792 1.00 88.06 243 ARG A CA 1
ATOM 1896 C C . ARG A 1 243 ? -16.962 -1.395 -1.712 1.00 88.06 243 ARG A C 1
ATOM 1898 O O . ARG A 1 243 ? -17.261 -1.708 -2.862 1.00 88.06 243 ARG A O 1
ATOM 1905 N N . VAL A 1 244 ? -15.723 -1.502 -1.244 1.00 90.88 244 VAL A N 1
ATOM 1906 C CA . VAL A 1 244 ? -14.618 -2.068 -2.017 1.00 90.88 244 VAL A CA 1
ATOM 1907 C C . VAL A 1 244 ? -14.709 -3.601 -1.981 1.00 90.88 244 VAL A C 1
ATOM 1909 O O . VAL A 1 244 ? -14.853 -4.164 -0.899 1.00 90.88 244 VAL A O 1
ATOM 1912 N N . PRO A 1 245 ? -14.587 -4.318 -3.119 1.00 92.62 245 PRO A N 1
ATOM 1913 C CA . PRO A 1 245 ? -14.618 -5.785 -3.146 1.00 92.62 245 PRO A CA 1
ATOM 1914 C C . PRO A 1 245 ? -13.258 -6.395 -2.753 1.00 92.62 245 PRO A C 1
ATOM 1916 O O . PRO A 1 245 ? -12.689 -7.234 -3.454 1.00 92.62 245 PRO A O 1
ATOM 1919 N N . LEU A 1 246 ? -12.739 -5.940 -1.616 1.00 94.25 246 LEU A N 1
ATOM 1920 C CA . LEU A 1 246 ? -11.550 -6.416 -0.923 1.00 94.25 246 LEU A CA 1
ATOM 1921 C C . LEU A 1 246 ? -11.856 -6.319 0.569 1.00 94.25 246 LEU A C 1
ATOM 1923 O O . LEU A 1 246 ? -12.370 -5.296 1.016 1.00 94.25 246 LEU A O 1
ATOM 1927 N N . ARG A 1 247 ? -11.553 -7.361 1.347 1.00 95.12 247 ARG A N 1
ATOM 1928 C CA . ARG A 1 247 ? -11.846 -7.332 2.781 1.00 95.12 247 ARG A CA 1
ATOM 1929 C C . ARG A 1 247 ? -11.031 -6.223 3.452 1.00 95.12 247 ARG A C 1
ATOM 1931 O O . ARG A 1 247 ? -9.815 -6.140 3.291 1.00 95.12 247 ARG A O 1
ATOM 1938 N N . THR A 1 248 ? -11.699 -5.397 4.242 1.00 96.19 248 THR A N 1
ATOM 1939 C CA . THR A 1 248 ? -11.082 -4.386 5.107 1.00 96.19 248 THR A CA 1
ATOM 1940 C C . THR A 1 248 ? -11.494 -4.655 6.549 1.00 96.19 248 THR A C 1
ATOM 1942 O O . THR A 1 248 ? -12.546 -5.264 6.756 1.00 96.19 248 THR A O 1
ATOM 1945 N N . PRO A 1 249 ? -10.737 -4.181 7.555 1.00 95.81 249 PRO A N 1
ATOM 1946 C CA . PRO A 1 249 ? -11.244 -4.134 8.921 1.00 95.81 249 PRO A CA 1
ATOM 1947 C C . PRO A 1 249 ? -12.614 -3.454 8.974 1.00 95.81 249 PRO A C 1
ATOM 1949 O O . PRO A 1 249 ? -12.791 -2.387 8.374 1.00 95.81 249 PRO A O 1
ATOM 1952 N N . ALA A 1 250 ? -13.569 -4.042 9.696 1.00 95.06 250 ALA A N 1
ATOM 1953 C CA . ALA A 1 250 ? -14.827 -3.363 9.976 1.00 95.06 250 ALA A CA 1
ATOM 1954 C C . ALA A 1 250 ? -14.561 -2.043 10.718 1.00 95.06 250 ALA A C 1
ATOM 1956 O O . ALA A 1 250 ? -13.750 -1.990 11.648 1.00 95.06 250 ALA A O 1
ATOM 1957 N N . LEU A 1 251 ? -15.247 -0.978 10.301 1.00 96.56 251 LEU A N 1
ATOM 1958 C CA . LEU A 1 251 ? -15.182 0.319 10.959 1.00 96.56 251 LEU A CA 1
ATOM 1959 C C . LEU A 1 251 ? -16.196 0.362 12.102 1.00 96.56 251 LEU A C 1
ATOM 1961 O O . LEU A 1 251 ? -17.393 0.284 11.852 1.00 96.56 251 LEU A O 1
ATOM 1965 N N . TYR A 1 252 ? -15.716 0.544 13.331 1.00 96.00 252 TYR A N 1
ATOM 1966 C CA . TYR A 1 252 ? -16.571 0.763 14.496 1.00 96.00 252 TYR A CA 1
ATOM 1967 C C . TYR A 1 252 ? -16.758 2.238 14.824 1.00 96.00 252 TYR A C 1
ATOM 1969 O O . TYR A 1 252 ? -17.788 2.601 15.366 1.00 96.00 252 TYR A O 1
ATOM 1977 N N . HIS A 1 253 ? -15.770 3.091 14.550 1.00 95.94 253 HIS A N 1
ATOM 1978 C CA . HIS A 1 253 ? -15.877 4.535 14.760 1.00 95.94 253 HIS A CA 1
ATOM 1979 C C . HIS A 1 253 ? -14.815 5.281 13.951 1.00 95.94 253 HIS A C 1
ATOM 1981 O O . HIS A 1 253 ? -13.671 4.833 13.867 1.00 95.94 253 HIS A O 1
ATOM 1987 N N . ALA A 1 254 ? -15.167 6.445 13.405 1.00 95.69 254 ALA A N 1
ATOM 1988 C CA . ALA A 1 254 ? -14.238 7.335 12.718 1.00 95.69 254 ALA A CA 1
ATOM 1989 C C . ALA A 1 254 ? -14.464 8.791 13.130 1.00 95.69 254 ALA A C 1
ATOM 1991 O O . ALA A 1 254 ? -15.583 9.297 13.067 1.00 95.69 254 ALA A O 1
ATOM 1992 N N . GLN A 1 255 ? -13.381 9.496 13.446 1.00 94.75 255 GLN A N 1
ATOM 1993 C CA . GLN A 1 255 ? -13.396 10.922 13.753 1.00 94.75 255 GLN A CA 1
ATOM 1994 C C . GLN A 1 255 ? -12.226 11.617 13.058 1.00 94.75 255 GLN A C 1
ATOM 1996 O O . GLN A 1 255 ? -11.113 11.094 13.031 1.00 94.75 255 GLN A O 1
ATOM 2001 N N . PHE A 1 256 ? -12.458 12.814 12.523 1.00 92.88 256 PHE A N 1
ATOM 2002 C CA . PHE A 1 256 ? -11.423 13.643 11.910 1.00 92.88 256 PHE A CA 1
ATOM 2003 C C . PHE A 1 256 ? -11.637 15.107 12.279 1.00 92.88 256 PHE A C 1
ATOM 2005 O O . PHE A 1 256 ? -12.752 15.612 12.219 1.00 92.88 256 PHE A O 1
ATOM 2012 N N . GLU A 1 257 ? -10.561 15.790 12.655 1.00 91.25 257 GLU A N 1
ATOM 2013 C CA . GLU A 1 257 ? -10.563 17.195 13.056 1.00 91.25 257 GLU A CA 1
ATOM 2014 C C . GLU A 1 257 ? -9.806 18.024 11.998 1.00 91.25 257 GLU A C 1
ATOM 2016 O O . GLU A 1 257 ? -8.570 18.027 12.001 1.00 91.25 257 GLU A O 1
ATOM 2021 N N . PRO A 1 258 ? -10.493 18.748 11.089 1.00 84.62 258 PRO A N 1
ATOM 2022 C CA . PRO A 1 258 ? -9.849 19.401 9.943 1.00 84.62 258 PRO A CA 1
ATOM 2023 C C . PRO A 1 258 ? -8.755 20.415 10.305 1.00 84.62 258 PRO A C 1
ATOM 2025 O O . PRO A 1 258 ? -7.709 20.461 9.655 1.00 84.62 258 PRO A O 1
ATOM 2028 N N . GLY A 1 259 ? -8.960 21.215 11.359 1.00 81.75 259 GLY A N 1
ATOM 2029 C CA . GLY A 1 259 ? -8.012 22.262 11.760 1.00 81.75 259 GLY A CA 1
ATOM 2030 C C . GLY A 1 259 ? -6.671 21.697 12.241 1.00 81.75 259 GLY A C 1
ATOM 2031 O O . GLY A 1 259 ? -5.594 22.063 11.746 1.00 81.75 259 GLY A O 1
ATOM 2032 N N . SER A 1 260 ? -6.728 20.752 13.179 1.00 82.31 260 SER A N 1
ATOM 2033 C CA . SER A 1 260 ? -5.549 20.099 13.758 1.00 82.31 260 SER A CA 1
ATOM 2034 C C . SER A 1 260 ? -5.005 18.964 12.877 1.00 82.31 260 SER A C 1
ATOM 2036 O O . SER A 1 260 ? -3.841 18.585 13.016 1.00 82.31 260 SER A O 1
ATOM 2038 N N . HIS A 1 261 ? -5.820 18.467 11.939 1.00 85.00 261 HIS A N 1
ATOM 2039 C CA . HIS A 1 261 ? -5.579 17.274 11.129 1.00 85.00 261 HIS A CA 1
ATOM 2040 C C . HIS A 1 261 ? -5.371 16.008 11.979 1.00 85.00 261 HIS A C 1
ATOM 2042 O O . HIS A 1 261 ? -4.638 15.095 11.587 1.00 85.00 261 HIS A O 1
ATOM 2048 N N . ARG A 1 262 ? -5.969 15.974 13.177 1.00 88.81 262 ARG A N 1
ATOM 2049 C CA . ARG A 1 262 ? -6.034 14.773 14.013 1.00 88.81 262 ARG A CA 1
ATOM 2050 C C . ARG A 1 262 ? -7.166 13.872 13.545 1.00 88.81 262 ARG A C 1
ATOM 2052 O O . ARG A 1 262 ? -8.143 14.339 12.968 1.00 88.81 262 ARG A O 1
ATOM 2059 N N . PHE A 1 263 ? -7.030 12.587 13.828 1.00 93.69 263 PHE A N 1
ATOM 2060 C CA . PHE A 1 263 ? -8.041 11.596 13.502 1.00 93.69 263 PHE A CA 1
ATOM 2061 C C . PHE A 1 263 ? -8.070 10.495 14.561 1.00 93.69 263 PHE A C 1
ATOM 2063 O O . PHE A 1 263 ? -7.097 10.321 15.293 1.00 93.69 263 PHE A O 1
ATOM 2070 N N . ALA A 1 264 ? -9.176 9.770 14.632 1.00 95.88 264 ALA A N 1
ATOM 2071 C CA . ALA A 1 264 ? -9.276 8.502 15.330 1.00 95.88 264 ALA A CA 1
ATOM 2072 C C . ALA A 1 264 ? -10.024 7.520 14.431 1.00 95.88 264 ALA A C 1
ATOM 2074 O O . ALA A 1 264 ? -11.067 7.864 13.874 1.00 95.88 264 ALA A O 1
ATOM 2075 N N . LEU A 1 265 ? -9.499 6.306 14.306 1.00 97.06 265 LEU A N 1
ATOM 2076 C CA . LEU A 1 265 ? -10.230 5.174 13.741 1.00 97.06 265 LEU A CA 1
ATOM 2077 C C . LEU A 1 265 ? -10.281 4.067 14.780 1.00 97.06 265 LEU A C 1
ATOM 2079 O O . LEU A 1 265 ? -9.242 3.729 15.341 1.00 97.06 265 LEU A O 1
ATOM 2083 N N . VAL A 1 266 ? -11.464 3.504 15.002 1.00 97.50 266 VAL A N 1
ATOM 2084 C CA . VAL A 1 266 ? -11.680 2.286 15.785 1.00 97.50 266 VAL A CA 1
ATOM 2085 C C . VAL A 1 266 ? -12.099 1.197 14.807 1.00 97.50 266 VAL A C 1
ATOM 2087 O O . VAL A 1 266 ? -13.131 1.315 14.147 1.00 97.50 266 VAL A O 1
ATOM 2090 N N . LEU A 1 267 ? -11.270 0.169 14.679 1.00 97.44 267 LEU A N 1
ATOM 2091 C CA . LEU A 1 267 ? -11.325 -0.849 13.636 1.00 97.44 267 LEU A CA 1
ATOM 2092 C C . LEU A 1 267 ? -11.352 -2.260 14.239 1.00 97.44 267 LEU A C 1
ATOM 2094 O O . LEU A 1 267 ? -10.897 -2.485 15.363 1.00 97.44 267 LEU A O 1
ATOM 2098 N N . GLU A 1 268 ? -11.858 -3.217 13.465 1.00 96.31 268 GLU A N 1
ATOM 2099 C CA . GLU A 1 268 ? -11.708 -4.656 13.714 1.00 96.31 268 GLU A CA 1
ATOM 2100 C C . GLU A 1 268 ? -10.239 -5.055 13.878 1.00 96.31 268 GLU A C 1
ATOM 2102 O O . GLU A 1 268 ? -9.363 -4.612 13.132 1.00 96.31 268 GLU A O 1
ATOM 2107 N N . ASP A 1 269 ? -9.976 -5.931 14.849 1.00 95.25 269 ASP A N 1
ATOM 2108 C CA . ASP A 1 269 ? -8.690 -6.607 14.974 1.00 95.25 269 ASP A CA 1
ATOM 2109 C C . ASP A 1 269 ? -8.693 -7.898 14.141 1.00 95.25 269 ASP A C 1
ATOM 2111 O O . ASP A 1 269 ? -9.426 -8.842 14.431 1.00 95.25 269 ASP A O 1
ATOM 2115 N N . LEU A 1 270 ? -7.839 -7.944 13.116 1.00 92.94 270 LEU A N 1
ATOM 2116 C CA . LEU A 1 270 ? -7.738 -9.042 12.150 1.00 92.94 270 LEU A CA 1
ATOM 2117 C C . LEU A 1 270 ? -6.860 -10.221 12.613 1.00 92.94 270 LEU A C 1
ATOM 2119 O O . LEU A 1 270 ? -6.468 -11.049 11.795 1.00 92.94 270 LEU A O 1
ATOM 2123 N N . ARG A 1 271 ? -6.539 -10.333 13.908 1.00 86.62 271 ARG A N 1
ATOM 2124 C CA . ARG A 1 271 ? -5.667 -11.381 14.488 1.00 86.62 271 ARG A CA 1
ATOM 2125 C C . ARG A 1 271 ? -5.976 -12.837 14.111 1.00 86.62 271 ARG A C 1
ATOM 2127 O O . ARG A 1 271 ? -5.104 -13.682 14.262 1.00 86.62 271 ARG A O 1
ATOM 2134 N N . GLY A 1 272 ? -7.199 -13.144 13.673 1.00 84.69 272 GLY A N 1
ATOM 2135 C CA . GLY A 1 272 ? -7.585 -14.483 13.209 1.00 84.69 272 GLY A CA 1
ATOM 2136 C C . GLY A 1 272 ? -7.060 -14.832 11.811 1.00 84.69 272 GLY A C 1
ATOM 2137 O O . GLY A 1 272 ? -7.270 -15.943 11.336 1.00 84.69 272 GLY A O 1
ATOM 2138 N N . LEU A 1 273 ? -6.404 -13.888 11.135 1.00 90.44 273 LEU A N 1
ATOM 2139 C CA . LEU A 1 273 ? -5.844 -14.059 9.803 1.00 90.44 273 LEU A CA 1
ATOM 2140 C C . LEU A 1 273 ? -4.314 -14.163 9.863 1.00 90.44 273 LEU A C 1
ATOM 2142 O O . LEU A 1 273 ? -3.651 -13.571 10.713 1.00 90.44 273 LEU A O 1
ATOM 2146 N N . GLY A 1 274 ? -3.742 -14.907 8.921 1.00 89.12 274 GLY A N 1
ATOM 2147 C CA . GLY A 1 274 ? -2.304 -15.100 8.797 1.00 89.12 274 GLY A CA 1
ATOM 2148 C C . GLY A 1 274 ? -1.597 -13.871 8.236 1.00 89.12 274 GLY A C 1
ATOM 2149 O O . GLY A 1 274 ? -2.043 -13.279 7.256 1.00 89.12 274 GLY A O 1
ATOM 2150 N N . VAL A 1 275 ? -0.452 -13.536 8.825 1.00 89.81 275 VAL A N 1
ATOM 2151 C CA . VAL A 1 275 ? 0.457 -12.487 8.346 1.00 89.81 275 VAL A CA 1
ATOM 2152 C C . VAL A 1 275 ? 1.663 -13.145 7.682 1.00 89.81 275 VAL A C 1
ATOM 2154 O O . VAL A 1 275 ? 2.127 -14.196 8.127 1.00 89.81 275 VAL A O 1
ATOM 2157 N N . VAL A 1 276 ? 2.175 -12.531 6.618 1.00 87.62 276 VAL A N 1
ATOM 2158 C CA . VAL A 1 276 ? 3.355 -13.013 5.889 1.00 87.62 276 VAL A CA 1
ATOM 2159 C C . VAL A 1 276 ? 4.497 -12.029 6.082 1.00 87.62 276 VAL A C 1
ATOM 2161 O O . VAL A 1 276 ? 4.325 -10.832 5.874 1.00 87.62 276 VAL A O 1
ATOM 2164 N N . ASP A 1 277 ? 5.678 -12.527 6.448 1.00 87.50 277 ASP A N 1
ATOM 2165 C CA . ASP A 1 277 ? 6.864 -11.681 6.562 1.00 87.50 277 ASP A CA 1
ATOM 2166 C C . ASP A 1 277 ? 7.339 -11.215 5.179 1.00 87.50 277 ASP A C 1
ATOM 2168 O O . ASP A 1 277 ? 7.799 -12.006 4.350 1.00 87.50 277 ASP A O 1
ATOM 2172 N N . GLN A 1 278 ? 7.276 -9.904 4.937 1.00 87.00 278 GLN A N 1
ATOM 2173 C CA . GLN A 1 278 ? 7.712 -9.296 3.683 1.00 87.00 278 GLN A CA 1
ATOM 2174 C C . GLN A 1 278 ? 9.201 -9.542 3.364 1.00 87.00 278 GLN A C 1
ATOM 2176 O O . GLN A 1 278 ? 9.584 -9.579 2.185 1.00 87.00 278 GLN A O 1
ATOM 2181 N N . VAL A 1 279 ? 10.046 -9.734 4.388 1.00 88.00 279 VAL A N 1
ATOM 2182 C CA . VAL A 1 279 ? 11.465 -10.081 4.201 1.00 88.00 279 VAL A CA 1
ATOM 2183 C C . VAL A 1 279 ? 11.583 -11.448 3.526 1.00 88.00 279 VAL A C 1
ATOM 2185 O O . VAL A 1 279 ? 12.259 -11.556 2.500 1.00 88.00 279 VAL A O 1
ATOM 2188 N N . ALA A 1 280 ? 10.876 -12.457 4.043 1.00 90.69 280 ALA A N 1
ATOM 2189 C CA . ALA A 1 280 ? 10.815 -13.792 3.446 1.00 90.69 280 ALA A CA 1
ATOM 2190 C C . ALA A 1 280 ? 10.193 -13.765 2.037 1.00 90.69 280 ALA A C 1
ATOM 2192 O O . ALA A 1 280 ? 10.686 -14.425 1.123 1.00 90.69 280 ALA A O 1
ATOM 2193 N N . GLY A 1 281 ? 9.177 -12.920 1.844 1.00 94.25 281 GLY A N 1
ATOM 2194 C CA . GLY A 1 281 ? 8.431 -12.796 0.595 1.00 94.25 281 GLY A CA 1
ATOM 2195 C C . GLY A 1 281 ? 7.304 -13.824 0.474 1.00 94.25 281 GLY A C 1
ATOM 2196 O O . GLY A 1 281 ? 7.263 -14.828 1.181 1.00 94.25 281 GLY A O 1
ATOM 2197 N N . ALA A 1 282 ? 6.359 -13.552 -0.422 1.00 96.56 282 ALA A N 1
ATOM 2198 C CA . ALA A 1 282 ? 5.190 -14.398 -0.621 1.00 96.56 282 ALA A CA 1
ATOM 2199 C C . ALA A 1 282 ? 5.519 -15.663 -1.416 1.00 96.56 282 ALA A C 1
ATOM 2201 O O . ALA A 1 282 ? 6.325 -15.664 -2.350 1.00 96.56 282 ALA A O 1
ATOM 2202 N N . THR A 1 283 ? 4.809 -16.737 -1.078 1.00 96.44 283 THR A N 1
ATOM 2203 C CA . THR A 1 283 ? 4.726 -17.935 -1.917 1.00 96.44 283 THR A CA 1
ATOM 2204 C C . THR A 1 283 ? 3.910 -17.654 -3.188 1.00 96.44 283 THR A C 1
ATOM 2206 O O . THR A 1 283 ? 3.072 -16.744 -3.191 1.00 96.44 283 THR A O 1
ATOM 2209 N N . PRO A 1 284 ? 4.058 -18.463 -4.255 1.00 97.00 284 PRO A N 1
ATOM 2210 C CA . PRO A 1 284 ? 3.225 -18.343 -5.453 1.00 97.00 284 PRO A CA 1
ATOM 2211 C C . PRO A 1 284 ? 1.714 -18.351 -5.181 1.00 97.00 284 PRO A C 1
ATOM 2213 O O . PRO A 1 284 ? 0.969 -17.591 -5.796 1.00 97.00 284 PRO A O 1
ATOM 2216 N N . ALA A 1 285 ? 1.249 -19.178 -4.239 1.00 95.06 285 ALA A N 1
ATOM 2217 C CA . ALA A 1 285 ? -0.168 -19.260 -3.886 1.00 95.06 285 ALA A CA 1
ATOM 2218 C C . ALA A 1 285 ? -0.667 -17.978 -3.195 1.00 95.06 285 ALA A C 1
ATOM 2220 O O . ALA A 1 285 ? -1.727 -17.456 -3.540 1.00 95.06 285 ALA A O 1
ATOM 2221 N N . GLN A 1 286 ? 0.119 -17.430 -2.262 1.00 96.31 286 GLN A N 1
ATOM 2222 C CA . GLN A 1 286 ? -0.188 -16.150 -1.611 1.00 96.31 286 GLN A CA 1
ATOM 2223 C C . GLN A 1 286 ? -0.190 -14.996 -2.618 1.00 96.31 286 GLN A C 1
ATOM 2225 O O . GLN A 1 286 ? -1.065 -14.136 -2.554 1.00 96.31 286 GLN A O 1
ATOM 2230 N N . ALA A 1 287 ? 0.741 -15.003 -3.576 1.00 97.56 287 ALA A N 1
ATOM 2231 C CA . ALA A 1 287 ? 0.807 -13.996 -4.626 1.00 97.56 287 ALA A CA 1
ATOM 2232 C C . ALA A 1 287 ? -0.466 -13.982 -5.481 1.00 97.56 287 ALA A C 1
ATOM 2234 O O . ALA A 1 287 ? -1.104 -12.941 -5.610 1.00 97.56 287 ALA A O 1
ATOM 2235 N N . ARG A 1 288 ? -0.894 -15.148 -5.984 1.00 97.31 288 ARG A N 1
ATOM 2236 C CA . ARG A 1 288 ? -2.132 -15.277 -6.770 1.00 97.31 288 ARG A CA 1
ATOM 2237 C C . ARG A 1 288 ? -3.364 -14.831 -5.987 1.00 97.31 288 ARG A C 1
ATOM 2239 O O . ARG A 1 288 ? -4.188 -14.087 -6.509 1.00 97.31 288 ARG A O 1
ATOM 2246 N N . ARG A 1 289 ? -3.479 -15.217 -4.709 1.00 96.81 289 ARG A N 1
ATOM 2247 C CA . ARG A 1 289 ? -4.568 -14.758 -3.823 1.00 96.81 289 ARG A CA 1
ATOM 2248 C C . ARG A 1 289 ? -4.598 -13.234 -3.688 1.00 96.81 289 ARG A C 1
ATOM 2250 O O . ARG A 1 289 ? -5.644 -12.622 -3.901 1.00 96.81 289 ARG A O 1
ATOM 2257 N N . ALA A 1 290 ? -3.452 -12.619 -3.391 1.00 97.75 290 ALA A N 1
ATOM 2258 C CA . ALA A 1 290 ? -3.338 -11.171 -3.241 1.00 97.75 290 ALA A CA 1
ATOM 2259 C C . ALA A 1 290 ? -3.668 -10.425 -4.542 1.00 97.75 290 ALA A C 1
ATOM 2261 O O . ALA A 1 290 ? -4.376 -9.419 -4.503 1.00 97.75 290 ALA A O 1
ATOM 2262 N N . ILE A 1 291 ? -3.198 -10.928 -5.687 1.00 98.25 291 ILE A N 1
ATOM 2263 C CA . ILE A 1 291 ? -3.410 -10.302 -6.993 1.00 98.25 291 ILE A CA 1
ATOM 2264 C C . ILE A 1 291 ? -4.847 -10.467 -7.492 1.00 98.25 291 ILE A C 1
ATOM 2266 O O . ILE A 1 291 ? -5.415 -9.495 -7.982 1.00 98.25 291 ILE A O 1
ATOM 2270 N N . ARG A 1 292 ? -5.493 -11.623 -7.296 1.00 97.56 292 ARG A N 1
ATOM 2271 C CA . ARG A 1 292 ? -6.924 -11.780 -7.608 1.00 97.56 292 ARG A CA 1
ATOM 2272 C C . ARG A 1 292 ? -7.790 -10.825 -6.792 1.00 97.56 292 ARG A C 1
ATOM 2274 O O . ARG A 1 292 ? -8.713 -10.219 -7.333 1.00 97.56 292 ARG A O 1
ATOM 2281 N N . ALA A 1 293 ? -7.497 -10.672 -5.500 1.00 97.19 293 ALA A N 1
ATOM 2282 C CA . ALA A 1 293 ? -8.218 -9.740 -4.638 1.00 97.19 293 ALA A CA 1
ATOM 2283 C C . ALA A 1 293 ? -8.012 -8.276 -5.079 1.00 97.19 293 ALA A C 1
ATOM 2285 O O . ALA A 1 293 ? -8.979 -7.521 -5.189 1.00 97.19 293 ALA A O 1
ATOM 2286 N N . LEU A 1 294 ? -6.776 -7.912 -5.437 1.00 98.12 294 LEU A N 1
ATOM 2287 C CA . LEU A 1 294 ? -6.434 -6.601 -5.988 1.00 98.12 294 LEU A CA 1
ATOM 2288 C C . LEU A 1 294 ? -7.148 -6.324 -7.322 1.00 98.12 294 LEU A C 1
ATOM 2290 O O . LEU A 1 294 ? -7.725 -5.255 -7.510 1.00 98.12 294 LEU A O 1
ATOM 2294 N N . ALA A 1 295 ? -7.144 -7.291 -8.240 1.00 97.94 295 ALA A N 1
ATOM 2295 C CA . ALA A 1 295 ? -7.773 -7.167 -9.550 1.00 97.94 295 ALA A CA 1
ATOM 2296 C C . ALA A 1 295 ? -9.291 -6.970 -9.439 1.00 97.94 295 ALA A C 1
ATOM 2298 O O . ALA A 1 295 ? -9.843 -6.111 -10.125 1.00 97.94 295 ALA A O 1
ATOM 2299 N N . ARG A 1 296 ? -9.967 -7.687 -8.526 1.00 96.31 296 ARG A N 1
ATOM 2300 C CA . ARG A 1 296 ? -11.399 -7.471 -8.244 1.00 96.31 296 ARG A CA 1
ATOM 2301 C C . ARG A 1 296 ? -11.675 -6.047 -7.764 1.00 96.31 296 ARG A C 1
ATOM 2303 O O . ARG A 1 296 ? -12.604 -5.410 -8.261 1.00 96.31 296 ARG A O 1
ATOM 2310 N N . MET A 1 297 ? -10.855 -5.533 -6.844 1.00 95.94 297 MET A N 1
ATOM 2311 C CA . MET A 1 297 ? -10.942 -4.140 -6.398 1.00 95.94 297 MET A CA 1
ATOM 2312 C C . MET A 1 297 ? -10.773 -3.166 -7.562 1.00 95.94 297 MET A C 1
ATOM 2314 O O . MET A 1 297 ? -11.613 -2.290 -7.747 1.00 95.94 297 MET A O 1
ATOM 2318 N N . HIS A 1 298 ? -9.717 -3.313 -8.359 1.00 96.88 298 HIS A N 1
ATOM 2319 C CA . HIS A 1 298 ? -9.474 -2.409 -9.479 1.00 96.88 298 HIS A CA 1
ATOM 2320 C C . HIS A 1 298 ? -10.577 -2.477 -10.538 1.00 96.88 298 HIS A C 1
ATOM 2322 O O . HIS A 1 298 ? -11.030 -1.440 -11.013 1.00 96.88 298 HIS A O 1
ATOM 2328 N N . GLY A 1 299 ? -11.071 -3.669 -10.871 1.00 95.94 299 GLY A N 1
ATOM 2329 C CA . GLY A 1 299 ? -12.163 -3.845 -11.829 1.00 95.94 299 GLY A CA 1
ATOM 2330 C C . GLY A 1 299 ? -13.447 -3.116 -11.413 1.00 95.94 299 GLY A C 1
ATOM 2331 O O . GLY A 1 299 ? -14.133 -2.530 -12.254 1.00 95.94 299 GLY A O 1
ATOM 2332 N N . ALA A 1 300 ? -13.748 -3.062 -10.111 1.00 93.44 300 ALA A N 1
ATOM 2333 C CA . ALA A 1 300 ? -14.935 -2.374 -9.599 1.00 93.44 300 ALA A CA 1
ATOM 2334 C C . ALA A 1 300 ? -14.932 -0.856 -9.848 1.00 93.44 300 ALA A C 1
ATOM 2336 O O . ALA A 1 300 ? -15.996 -0.284 -10.071 1.00 93.44 300 ALA A O 1
ATOM 2337 N N . PHE A 1 301 ? -13.760 -0.218 -9.891 1.00 93.12 301 PHE A N 1
ATOM 2338 C CA . PHE A 1 301 ? -13.634 1.235 -10.082 1.00 93.12 301 PHE A CA 1
ATOM 2339 C C . PHE A 1 301 ? -12.974 1.629 -11.411 1.00 93.12 301 PHE A C 1
ATOM 2341 O O . PHE A 1 301 ? -12.780 2.819 -11.671 1.00 93.12 301 PHE A O 1
ATOM 2348 N N . TRP A 1 302 ? -12.655 0.658 -12.270 1.00 94.69 302 TRP A N 1
ATOM 2349 C CA . TRP A 1 302 ? -11.943 0.871 -13.530 1.00 94.69 302 TRP A CA 1
ATOM 2350 C C . TRP A 1 302 ? -12.663 1.859 -14.449 1.00 94.69 302 TRP A C 1
ATOM 2352 O O . TRP A 1 302 ? -13.772 1.595 -14.908 1.00 94.69 302 TRP A O 1
ATOM 2362 N N . ASN A 1 303 ? -12.051 3.023 -14.680 1.00 91.88 303 ASN A N 1
ATOM 2363 C CA . ASN A 1 303 ? -12.610 4.198 -15.358 1.00 91.88 303 ASN A CA 1
ATOM 2364 C C . ASN A 1 303 ? -13.994 4.657 -14.841 1.00 91.88 303 ASN A C 1
ATOM 2366 O O . ASN A 1 303 ? -14.609 5.558 -15.407 1.00 91.88 303 ASN A O 1
ATOM 2370 N N . ARG A 1 304 ? -14.451 4.122 -13.704 1.00 87.94 304 ARG A N 1
ATOM 2371 C CA . ARG A 1 304 ? -15.708 4.451 -13.015 1.00 87.94 304 ARG A CA 1
ATOM 2372 C C . ARG A 1 304 ? -15.447 5.332 -11.796 1.00 87.94 304 ARG A C 1
ATOM 2374 O O . ARG A 1 304 ? -16.000 5.152 -10.721 1.00 87.94 304 ARG A O 1
ATOM 2381 N N . THR A 1 305 ? -14.573 6.319 -11.969 1.00 81.69 305 THR A N 1
ATOM 2382 C CA . THR A 1 305 ? -14.081 7.171 -10.871 1.00 81.69 305 THR A CA 1
ATOM 2383 C C . THR A 1 305 ? -15.055 8.278 -10.443 1.00 81.69 305 THR A C 1
ATOM 2385 O O . THR A 1 305 ? -14.732 9.075 -9.565 1.00 81.69 305 THR A O 1
ATOM 2388 N N . HIS A 1 306 ? -16.235 8.346 -11.063 1.00 78.12 306 HIS A N 1
ATOM 2389 C CA . HIS A 1 306 ? -17.315 9.271 -10.715 1.00 78.12 306 HIS A CA 1
ATOM 2390 C C . HIS A 1 306 ? -18.239 8.711 -9.622 1.00 78.12 306 HIS A C 1
ATOM 2392 O O . HIS A 1 306 ? -18.881 9.494 -8.925 1.00 78.12 306 HIS A O 1
ATOM 2398 N N . GLU A 1 307 ? -18.272 7.387 -9.421 1.00 72.50 307 GLU A N 1
ATOM 2399 C CA . GLU A 1 307 ? -19.179 6.717 -8.483 1.00 72.50 307 GLU A CA 1
ATOM 2400 C C . GLU A 1 307 ? -18.453 5.635 -7.655 1.00 72.50 307 GLU A C 1
ATOM 2402 O O . GLU A 1 307 ? -18.315 4.496 -8.098 1.00 72.50 307 GLU A O 1
ATOM 2407 N N . PRO A 1 308 ? -18.006 5.953 -6.423 1.00 69.44 308 PRO A N 1
ATOM 2408 C CA . PRO A 1 308 ? -18.052 7.266 -5.777 1.00 69.44 308 PRO A CA 1
ATOM 2409 C C . PRO A 1 308 ? -17.108 8.269 -6.445 1.00 69.44 308 PRO A C 1
ATOM 2411 O O . PRO A 1 308 ? -16.149 7.857 -7.098 1.00 69.44 308 PRO A O 1
ATOM 2414 N N . PRO A 1 309 ? -17.337 9.581 -6.264 1.00 73.81 309 PRO A N 1
ATOM 2415 C CA . PRO A 1 309 ? -16.498 10.602 -6.872 1.00 73.81 309 PRO A CA 1
ATOM 2416 C C . PRO A 1 309 ? -15.094 10.565 -6.258 1.00 73.81 309 PRO A C 1
ATOM 2418 O O . PRO A 1 309 ? -14.812 11.197 -5.239 1.00 73.81 309 PRO A O 1
ATOM 2421 N N . LEU A 1 310 ? -14.178 9.853 -6.917 1.00 77.12 310 LEU A N 1
ATOM 2422 C CA . LEU A 1 310 ? -12.780 9.732 -6.501 1.00 77.12 310 LEU A CA 1
ATOM 2423 C C . LEU A 1 310 ? -12.003 11.044 -6.673 1.00 77.12 310 LEU A C 1
ATOM 2425 O O . LEU A 1 310 ? -10.864 11.137 -6.233 1.00 77.12 310 LEU A O 1
ATOM 2429 N N . ALA A 1 311 ? -12.611 12.076 -7.266 1.00 68.44 311 ALA A N 1
ATOM 2430 C CA . ALA A 1 311 ? -12.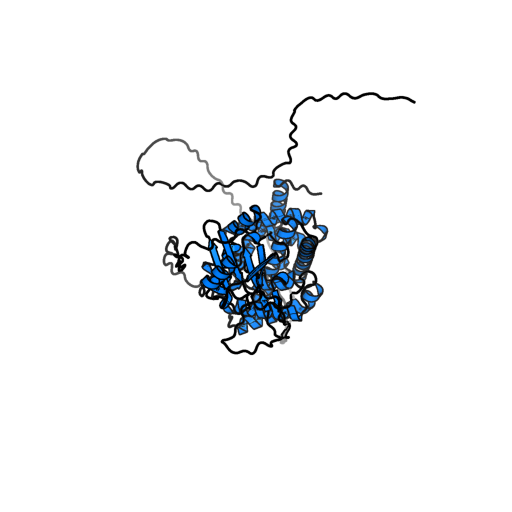061 13.431 -7.310 1.00 68.44 311 ALA A CA 1
ATOM 2431 C C . ALA A 1 311 ? -11.865 14.044 -5.910 1.00 68.44 311 ALA A C 1
ATOM 2433 O O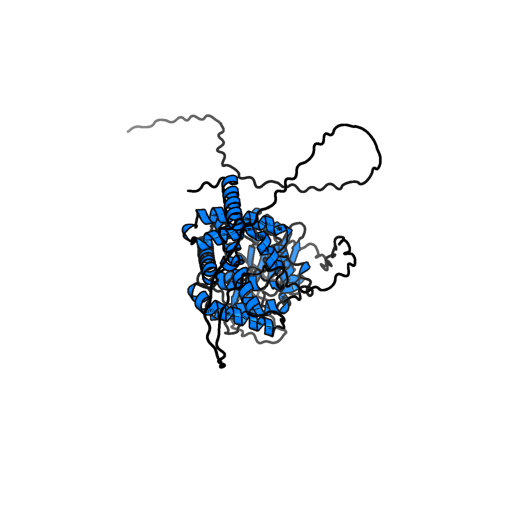 . ALA A 1 311 ? -11.016 14.918 -5.740 1.00 68.44 311 ALA A O 1
ATOM 2434 N N . ALA A 1 312 ? -12.633 13.589 -4.912 1.00 69.56 312 ALA A N 1
ATOM 2435 C CA . ALA A 1 312 ? -12.449 13.984 -3.517 1.00 69.56 312 ALA A CA 1
ATOM 2436 C C . ALA A 1 312 ? -11.278 13.250 -2.837 1.00 69.56 312 ALA A C 1
ATOM 2438 O O . ALA A 1 312 ? -10.772 13.723 -1.819 1.00 69.56 312 ALA A O 1
ATOM 2439 N N . PHE A 1 313 ? -10.835 12.125 -3.409 1.00 79.06 313 PHE A N 1
ATOM 2440 C CA . PHE A 1 313 ? -9.717 11.332 -2.913 1.00 79.06 313 PHE A CA 1
ATOM 2441 C C . PHE A 1 313 ? -8.393 11.850 -3.471 1.00 79.06 313 PHE A C 1
ATOM 2443 O O . PHE A 1 313 ? -8.328 12.562 -4.473 1.00 79.06 313 PHE A O 1
ATOM 2450 N N . TYR A 1 314 ? -7.303 11.485 -2.800 1.00 80.00 314 TYR A N 1
ATOM 2451 C CA . TYR A 1 314 ? -5.970 11.894 -3.215 1.00 80.00 314 TYR A CA 1
ATOM 2452 C C . TYR A 1 314 ? -5.650 11.409 -4.634 1.00 80.00 314 TYR A C 1
ATOM 2454 O O . TYR A 1 314 ? -5.769 10.225 -4.950 1.00 80.00 314 TYR A O 1
ATOM 2462 N N . ASP A 1 315 ? -5.199 12.339 -5.468 1.00 79.69 315 ASP A N 1
ATOM 2463 C CA . ASP A 1 315 ? -4.661 12.057 -6.792 1.00 79.69 315 ASP A CA 1
ATOM 2464 C C . ASP A 1 315 ? -3.145 11.874 -6.672 1.00 79.69 315 ASP A C 1
ATOM 2466 O O . ASP A 1 315 ? -2.406 12.844 -6.461 1.00 79.69 315 ASP A O 1
ATOM 2470 N N . SER A 1 316 ? -2.663 10.634 -6.796 1.00 70.88 316 SER A N 1
ATOM 2471 C CA . SER A 1 316 ? -1.222 10.349 -6.732 1.00 70.88 316 SER A CA 1
ATOM 2472 C C . SER A 1 316 ? -0.444 10.976 -7.884 1.00 70.88 316 SER A C 1
ATOM 2474 O O . SER A 1 316 ? 0.763 11.194 -7.774 1.00 70.88 316 SER A O 1
ATOM 2476 N N . THR A 1 317 ? -1.143 11.349 -8.953 1.00 71.06 317 THR A N 1
ATOM 2477 C CA . THR A 1 317 ? -0.589 12.019 -10.119 1.00 71.06 317 THR A CA 1
ATOM 2478 C C . THR A 1 317 ? -0.759 13.536 -10.062 1.00 71.06 317 THR A C 1
ATOM 2480 O O . THR A 1 317 ? -0.514 14.200 -11.070 1.00 71.06 317 THR A O 1
ATOM 2483 N N . ASN A 1 318 ? -1.127 14.114 -8.911 1.00 81.06 318 ASN A N 1
ATOM 2484 C CA . ASN A 1 318 ? -1.357 15.551 -8.746 1.00 81.06 318 ASN A CA 1
ATOM 2485 C C . ASN A 1 318 ? -0.236 16.394 -9.397 1.00 81.06 318 ASN A C 1
ATOM 2487 O O . ASN A 1 318 ? 0.901 16.376 -8.908 1.00 81.06 318 ASN A O 1
ATOM 2491 N N . PRO A 1 319 ? -0.540 17.180 -10.454 1.00 83.62 319 PRO A N 1
ATOM 2492 C CA . PRO A 1 319 ? 0.452 17.967 -11.185 1.00 83.62 319 PRO A CA 1
ATOM 2493 C C . PRO A 1 319 ? 1.294 18.893 -10.304 1.00 83.62 319 PRO A C 1
ATOM 2495 O O . PRO A 1 319 ? 2.472 19.097 -10.588 1.00 83.62 319 PRO A O 1
ATOM 2498 N N . ARG A 1 320 ? 0.724 19.406 -9.205 1.00 85.25 320 ARG A N 1
ATOM 2499 C CA . ARG A 1 320 ? 1.413 20.308 -8.269 1.00 85.25 320 ARG A CA 1
ATOM 2500 C C . ARG A 1 320 ? 2.480 19.596 -7.437 1.00 85.25 320 ARG A C 1
ATOM 2502 O O . ARG A 1 320 ? 3.431 20.238 -7.004 1.00 85.25 320 ARG A O 1
ATOM 2509 N N . LEU A 1 321 ? 2.337 18.288 -7.210 1.00 83.31 321 LEU A N 1
ATOM 2510 C CA . LEU A 1 321 ? 3.282 17.501 -6.414 1.00 83.31 321 LEU A CA 1
ATOM 2511 C C . LEU A 1 321 ? 4.413 16.900 -7.259 1.00 83.31 321 LEU A C 1
ATOM 2513 O O . LEU A 1 321 ? 5.487 16.646 -6.716 1.00 83.31 321 LEU A O 1
ATOM 2517 N N . ARG A 1 322 ? 4.228 16.721 -8.576 1.00 87.62 322 ARG A N 1
ATOM 2518 C CA . ARG A 1 322 ? 5.224 16.069 -9.456 1.00 87.62 322 ARG A CA 1
ATOM 2519 C C . ARG A 1 322 ? 6.631 16.695 -9.366 1.00 87.62 322 ARG A C 1
ATOM 2521 O O . ARG A 1 322 ? 7.580 15.932 -9.185 1.00 87.62 322 ARG A O 1
ATOM 2528 N N . PRO A 1 323 ? 6.816 18.034 -9.411 1.00 87.25 323 PRO A N 1
ATOM 2529 C CA . PRO A 1 323 ? 8.153 18.637 -9.310 1.00 87.25 323 PRO A CA 1
ATOM 2530 C C . PRO A 1 323 ? 8.798 18.443 -7.930 1.00 87.25 323 PRO A C 1
ATOM 2532 O O . PRO A 1 323 ? 10.015 18.284 -7.817 1.00 87.25 323 PRO A O 1
ATOM 2535 N N . ILE A 1 324 ? 7.977 18.416 -6.874 1.00 86.81 324 ILE A N 1
ATOM 2536 C CA . ILE A 1 324 ? 8.433 18.183 -5.499 1.00 86.81 324 ILE A CA 1
ATOM 2537 C C . ILE A 1 324 ? 8.935 16.745 -5.371 1.00 86.81 324 ILE A C 1
ATOM 2539 O O . ILE A 1 324 ? 10.047 16.526 -4.896 1.00 86.81 324 ILE A O 1
ATOM 2543 N N . VAL A 1 325 ? 8.154 15.772 -5.848 1.00 88.25 325 VAL A N 1
ATOM 2544 C CA . VAL A 1 325 ? 8.542 14.354 -5.851 1.00 88.25 325 VAL A CA 1
ATOM 2545 C C . VAL A 1 325 ? 9.821 14.145 -6.662 1.00 88.25 325 VAL A C 1
ATOM 2547 O O . VAL A 1 325 ? 10.726 13.467 -6.187 1.00 88.25 325 VAL A O 1
ATOM 2550 N N . GLN A 1 326 ? 9.946 14.787 -7.828 1.00 90.12 326 GLN A N 1
ATOM 2551 C CA . GLN A 1 326 ? 11.167 14.753 -8.637 1.00 90.12 326 GLN A CA 1
ATOM 2552 C C . GLN A 1 326 ? 12.386 15.272 -7.862 1.00 90.12 326 GLN A C 1
ATOM 2554 O O . GLN A 1 326 ? 13.427 14.620 -7.831 1.00 90.12 326 GLN A O 1
ATOM 2559 N N . THR A 1 327 ? 12.247 16.408 -7.179 1.00 88.44 327 THR A N 1
ATOM 2560 C CA . THR A 1 327 ? 13.326 16.990 -6.366 1.00 88.44 327 THR A CA 1
ATOM 2561 C C . THR A 1 327 ? 13.733 16.062 -5.218 1.00 88.44 327 THR A C 1
ATOM 2563 O O . THR A 1 327 ? 14.921 15.821 -5.004 1.00 88.44 327 THR A O 1
ATOM 2566 N N . VAL A 1 328 ? 12.756 15.499 -4.500 1.00 89.00 328 VAL A N 1
ATOM 2567 C CA . VAL A 1 328 ? 12.998 14.555 -3.396 1.00 89.00 328 VAL A CA 1
ATOM 2568 C C . VAL A 1 328 ? 13.663 13.275 -3.899 1.00 89.00 328 VAL A C 1
ATOM 2570 O O . VAL A 1 328 ? 14.593 12.778 -3.258 1.00 89.00 328 VAL A O 1
ATOM 2573 N N . TYR A 1 329 ? 13.224 12.756 -5.046 1.00 93.06 329 TYR A N 1
ATOM 2574 C CA . TYR A 1 329 ? 13.826 11.588 -5.675 1.00 93.06 329 TYR A CA 1
ATOM 2575 C C . TYR A 1 329 ? 15.287 11.848 -6.034 1.00 93.06 329 TYR A C 1
ATOM 2577 O O . TYR A 1 329 ? 16.142 11.071 -5.628 1.00 93.06 329 TYR A O 1
ATOM 2585 N N . LEU A 1 330 ? 15.599 12.954 -6.720 1.00 92.00 330 LEU A N 1
ATOM 2586 C CA . LEU A 1 330 ? 16.973 13.281 -7.119 1.00 92.00 330 LEU A CA 1
ATOM 2587 C C . LEU A 1 330 ? 17.898 13.442 -5.905 1.00 92.00 330 LEU A C 1
ATOM 2589 O O . LEU A 1 330 ? 18.980 12.859 -5.885 1.00 92.00 330 LEU A O 1
ATOM 2593 N N . ALA A 1 331 ? 17.452 14.138 -4.855 1.00 87.88 331 ALA A N 1
ATOM 2594 C CA . ALA A 1 331 ? 18.208 14.261 -3.605 1.00 87.88 331 ALA A CA 1
ATOM 2595 C C . ALA A 1 331 ? 18.451 12.900 -2.923 1.00 87.88 331 ALA A C 1
ATOM 2597 O O . ALA A 1 331 ? 19.490 12.662 -2.304 1.00 87.88 331 ALA A O 1
ATOM 2598 N N . SER A 1 332 ? 17.480 11.990 -3.013 1.00 91.31 332 SER A N 1
ATOM 2599 C CA . SER A 1 332 ? 17.573 10.656 -2.413 1.00 91.31 332 SER A CA 1
ATOM 2600 C C . SER A 1 332 ? 18.392 9.692 -3.268 1.00 91.31 332 SER A C 1
ATOM 2602 O O . SER A 1 332 ? 19.095 8.850 -2.715 1.00 91.31 332 SER A O 1
ATOM 2604 N N . LEU A 1 333 ? 18.375 9.844 -4.594 1.00 93.75 333 LEU A N 1
ATOM 2605 C CA . LEU A 1 333 ? 19.187 9.068 -5.526 1.00 93.75 333 LEU A CA 1
ATOM 2606 C C . LEU A 1 333 ? 20.671 9.303 -5.274 1.00 93.75 333 LEU A C 1
ATOM 2608 O O . LEU A 1 333 ? 21.432 8.342 -5.228 1.00 93.75 333 LEU A O 1
ATOM 2612 N N . VAL A 1 334 ? 21.071 10.555 -5.045 1.00 89.75 334 VAL A N 1
ATOM 2613 C CA . VAL A 1 334 ? 22.458 10.895 -4.717 1.00 89.75 334 VAL A CA 1
ATOM 2614 C C . VAL A 1 334 ? 22.939 10.105 -3.499 1.00 89.75 334 VAL A C 1
ATOM 2616 O O . VAL A 1 334 ? 23.890 9.334 -3.607 1.00 89.75 334 VAL A O 1
ATOM 2619 N N . ARG A 1 335 ? 22.207 10.203 -2.384 1.00 88.19 335 ARG A N 1
ATOM 2620 C CA . ARG A 1 335 ? 22.520 9.470 -1.150 1.00 88.19 335 ARG A CA 1
ATOM 2621 C C . ARG A 1 335 ? 22.451 7.958 -1.342 1.00 88.19 335 ARG A C 1
ATOM 2623 O O . ARG A 1 335 ? 23.291 7.231 -0.829 1.00 88.19 335 ARG A O 1
ATOM 2630 N N . THR A 1 336 ? 21.488 7.461 -2.110 1.00 91.81 336 THR A N 1
ATOM 2631 C CA . THR A 1 336 ? 21.372 6.022 -2.383 1.00 91.81 336 THR A CA 1
ATOM 2632 C C . THR A 1 336 ? 22.583 5.497 -3.151 1.00 91.81 336 THR A C 1
ATOM 2634 O O . THR A 1 336 ? 23.105 4.440 -2.811 1.00 91.81 336 THR A O 1
ATOM 2637 N N . LEU A 1 337 ? 23.070 6.237 -4.149 1.00 91.38 337 LEU A N 1
ATOM 2638 C CA . LEU A 1 337 ? 24.255 5.853 -4.918 1.00 91.38 337 LEU A CA 1
ATOM 2639 C C . LEU A 1 337 ? 25.544 5.930 -4.089 1.00 91.38 337 LEU A C 1
ATOM 2641 O O . LEU A 1 337 ? 26.447 5.137 -4.328 1.00 91.38 337 LEU A O 1
ATOM 2645 N N . GLU A 1 338 ? 25.633 6.834 -3.112 1.00 88.44 338 GLU A N 1
ATOM 2646 C CA . GLU A 1 338 ? 26.762 6.875 -2.169 1.00 88.44 338 GLU A CA 1
ATOM 2647 C C . GLU A 1 338 ? 26.809 5.632 -1.272 1.00 88.44 338 GLU A C 1
ATOM 2649 O O . GLU A 1 338 ? 27.877 5.069 -1.054 1.00 88.44 338 GLU A O 1
ATOM 2654 N N . HIS A 1 339 ? 25.655 5.190 -0.761 1.00 85.44 339 HIS A N 1
ATOM 2655 C CA . HIS A 1 339 ? 25.584 4.109 0.230 1.00 85.44 339 HIS A CA 1
ATOM 2656 C C . HIS A 1 339 ? 25.395 2.713 -0.374 1.00 85.44 339 HIS A C 1
ATOM 2658 O O . HIS A 1 339 ? 25.621 1.712 0.302 1.00 85.44 339 HIS A O 1
ATOM 2664 N N . SER A 1 340 ? 24.870 2.620 -1.593 1.00 88.50 340 SER A N 1
ATOM 2665 C CA . SER A 1 340 ? 24.445 1.357 -2.213 1.00 88.50 340 SER A CA 1
ATOM 2666 C C . SER A 1 340 ? 24.684 1.337 -3.722 1.00 88.50 340 SER A C 1
ATOM 2668 O O . SER A 1 340 ? 24.044 0.571 -4.440 1.00 88.50 340 SER A O 1
ATOM 2670 N N . GLY A 1 341 ? 25.575 2.198 -4.224 1.00 89.00 341 GLY A N 1
ATOM 2671 C CA . GLY A 1 341 ? 25.892 2.299 -5.649 1.00 89.00 341 GLY A CA 1
ATOM 2672 C C . GLY A 1 341 ? 26.518 1.035 -6.239 1.00 89.00 341 GLY A C 1
ATOM 2673 O O . GLY A 1 341 ? 26.344 0.779 -7.426 1.00 89.00 341 GLY A O 1
ATOM 2674 N N . ASP A 1 342 ? 27.181 0.225 -5.415 1.00 92.69 342 ASP A N 1
ATOM 2675 C CA . ASP A 1 342 ? 27.746 -1.087 -5.754 1.00 92.69 342 ASP A CA 1
ATOM 2676 C C . ASP A 1 342 ? 26.683 -2.109 -6.184 1.00 92.69 342 ASP A C 1
ATOM 2678 O O . ASP A 1 342 ? 26.971 -3.024 -6.953 1.00 92.69 342 ASP A O 1
ATOM 2682 N N . ARG A 1 343 ? 25.436 -1.926 -5.738 1.00 92.31 343 ARG A N 1
ATOM 2683 C CA . ARG A 1 343 ? 24.298 -2.772 -6.120 1.00 92.31 343 ARG A CA 1
ATOM 2684 C C . ARG A 1 343 ? 23.723 -2.431 -7.491 1.00 92.31 343 ARG A C 1
ATOM 2686 O O . ARG A 1 343 ? 22.944 -3.215 -8.025 1.00 92.31 343 ARG A O 1
ATOM 2693 N N . PHE A 1 344 ? 24.060 -1.269 -8.048 1.00 94.00 344 PHE A N 1
ATOM 2694 C CA . PHE A 1 344 ? 23.562 -0.849 -9.352 1.00 94.00 344 PHE A CA 1
ATOM 2695 C C . PHE A 1 344 ? 24.496 -1.340 -10.453 1.00 94.00 344 PHE A C 1
ATOM 2697 O O . PHE A 1 344 ? 25.676 -0.990 -10.504 1.00 94.00 344 PHE A O 1
ATOM 2704 N N . SER A 1 345 ? 23.936 -2.065 -11.415 1.00 91.44 345 SER A N 1
ATOM 2705 C CA . SER A 1 345 ? 24.581 -2.233 -12.711 1.00 91.44 345 SER A CA 1
ATOM 2706 C C . SER A 1 345 ? 24.709 -0.888 -13.434 1.00 91.44 345 SER A C 1
ATOM 2708 O O . SER A 1 345 ? 24.016 0.093 -13.139 1.00 91.44 345 SER A O 1
ATOM 2710 N N . SER A 1 346 ? 25.576 -0.835 -14.448 1.00 88.00 346 SER A N 1
ATOM 2711 C CA . SER A 1 346 ? 25.698 0.367 -15.281 1.00 88.00 346 SER A CA 1
ATOM 2712 C C . SER A 1 346 ? 24.361 0.755 -15.933 1.00 88.00 346 SER A C 1
ATOM 2714 O O . SER A 1 346 ? 24.070 1.947 -16.050 1.00 88.00 346 SER A O 1
ATOM 2716 N N . THR A 1 347 ? 23.541 -0.232 -16.304 1.00 87.06 347 THR A N 1
ATOM 2717 C CA . THR A 1 347 ? 22.215 -0.056 -16.907 1.00 87.06 347 THR A CA 1
ATOM 2718 C C . THR A 1 347 ? 21.211 0.494 -15.900 1.00 87.06 347 THR A C 1
ATOM 2720 O O . THR A 1 347 ? 20.608 1.538 -16.144 1.00 87.06 347 THR A O 1
ATOM 2723 N N . THR A 1 348 ? 21.061 -0.149 -14.740 1.00 92.31 348 THR A N 1
ATOM 2724 C CA . THR A 1 348 ? 20.083 0.275 -13.722 1.00 92.31 348 THR A CA 1
ATOM 2725 C C . THR A 1 348 ? 20.422 1.633 -13.118 1.00 92.31 348 THR A C 1
ATOM 2727 O O . THR A 1 348 ? 19.522 2.431 -12.861 1.00 92.31 348 THR A O 1
ATOM 2730 N N . ARG A 1 349 ? 21.714 1.958 -12.972 1.00 92.88 349 ARG A N 1
ATOM 2731 C CA . ARG A 1 349 ? 22.153 3.301 -12.577 1.00 92.88 349 ARG A CA 1
ATOM 2732 C C . ARG A 1 349 ? 21.717 4.360 -13.583 1.00 92.88 349 ARG A C 1
ATOM 2734 O O . ARG A 1 349 ? 21.144 5.374 -13.197 1.00 92.88 349 ARG A O 1
ATOM 2741 N N . GLN A 1 350 ? 21.986 4.130 -14.868 1.00 87.69 350 GLN A N 1
ATOM 2742 C CA . GLN A 1 350 ? 21.594 5.061 -15.927 1.00 87.69 350 GLN A CA 1
ATOM 2743 C C . GLN A 1 350 ? 20.079 5.240 -15.988 1.00 87.69 350 GLN A C 1
ATOM 2745 O O . GLN A 1 350 ? 19.603 6.359 -16.162 1.00 87.69 350 GLN A O 1
ATOM 2750 N N . LEU A 1 351 ? 19.331 4.154 -15.800 1.00 90.88 351 LEU A N 1
ATOM 2751 C CA . LEU A 1 351 ? 17.878 4.185 -15.746 1.00 90.88 351 LEU A CA 1
ATOM 2752 C C . LEU A 1 351 ? 17.374 4.994 -14.546 1.00 90.88 351 LEU A C 1
ATOM 2754 O O . LEU A 1 351 ? 16.507 5.839 -14.731 1.00 90.88 351 LEU A O 1
ATOM 2758 N N . ALA A 1 352 ? 17.936 4.815 -13.347 1.00 93.31 352 ALA A N 1
ATOM 2759 C CA . ALA A 1 352 ? 17.553 5.596 -12.168 1.00 93.31 352 ALA A CA 1
ATOM 2760 C C . ALA A 1 352 ? 17.824 7.103 -12.353 1.00 93.31 352 ALA A C 1
ATOM 2762 O O . ALA A 1 352 ? 16.967 7.937 -12.060 1.00 93.31 352 ALA A O 1
ATOM 2763 N N . GLU A 1 353 ? 18.984 7.463 -12.911 1.00 91.62 353 GLU A N 1
ATOM 2764 C CA . GLU A 1 353 ? 19.325 8.856 -13.235 1.00 91.62 353 GLU A CA 1
ATOM 2765 C C . GLU A 1 353 ? 18.366 9.442 -14.295 1.00 91.62 353 GLU A C 1
ATOM 2767 O O . GLU A 1 353 ? 17.829 10.539 -14.116 1.00 91.62 353 GLU A O 1
ATOM 2772 N N . ALA A 1 354 ? 18.096 8.704 -15.378 1.00 88.94 354 ALA A N 1
ATOM 2773 C CA . ALA A 1 354 ? 17.188 9.132 -16.442 1.00 88.94 354 ALA A CA 1
ATOM 2774 C C . ALA A 1 354 ? 15.736 9.248 -15.959 1.00 88.94 354 ALA A C 1
ATOM 2776 O O . ALA A 1 354 ? 15.048 10.214 -16.296 1.00 88.94 354 ALA A O 1
ATOM 2777 N N . PHE A 1 355 ? 15.278 8.300 -15.143 1.00 91.88 355 PHE A N 1
ATOM 2778 C CA . PHE A 1 355 ? 13.958 8.327 -14.529 1.00 91.88 355 PHE A CA 1
ATOM 2779 C C . PHE A 1 355 ? 13.794 9.552 -13.632 1.00 91.88 355 PHE A C 1
ATOM 2781 O O . PHE A 1 355 ? 12.813 10.274 -13.779 1.00 91.88 355 PHE A O 1
ATOM 2788 N N . GLY A 1 356 ? 14.782 9.858 -12.784 1.00 90.62 356 GLY A N 1
ATOM 2789 C CA . GLY A 1 356 ? 14.746 11.047 -11.933 1.00 90.62 356 GLY A CA 1
ATOM 2790 C C . GLY A 1 356 ? 14.592 12.346 -12.716 1.00 90.62 356 GLY A C 1
ATOM 2791 O O . GLY A 1 356 ? 13.808 13.208 -12.331 1.00 90.62 356 GLY A O 1
ATOM 2792 N N . MET A 1 357 ? 15.277 12.474 -13.852 1.00 87.31 357 MET A N 1
ATOM 2793 C CA . MET A 1 357 ? 15.157 13.659 -14.707 1.00 87.31 357 MET A CA 1
ATOM 2794 C C . MET A 1 357 ? 13.807 13.761 -15.429 1.00 87.31 357 MET A C 1
ATOM 2796 O O . MET A 1 357 ? 13.359 14.870 -15.717 1.00 87.31 357 MET A O 1
ATOM 2800 N N . ASN A 1 358 ? 13.147 12.627 -15.680 1.00 87.12 358 ASN A N 1
ATOM 2801 C CA . ASN A 1 358 ? 11.891 12.535 -16.428 1.00 87.12 358 ASN A CA 1
ATOM 2802 C C . ASN A 1 358 ? 10.682 12.173 -15.548 1.00 87.12 358 ASN A C 1
ATOM 2804 O O . ASN A 1 358 ? 9.624 11.819 -16.070 1.00 87.12 358 ASN A O 1
ATOM 2808 N N . LEU A 1 359 ? 10.804 12.266 -14.220 1.00 89.06 359 LEU A N 1
ATOM 2809 C CA . LEU A 1 359 ? 9.775 11.798 -13.289 1.00 89.06 359 LEU A CA 1
ATOM 2810 C C . LEU A 1 359 ? 8.443 12.521 -13.503 1.00 89.06 359 LEU A C 1
ATOM 2812 O O . LEU A 1 359 ? 7.384 11.896 -13.504 1.00 89.06 359 LEU A O 1
ATOM 2816 N N . THR A 1 360 ? 8.485 13.833 -13.734 1.00 88.69 360 THR A N 1
ATOM 2817 C CA . THR A 1 360 ? 7.296 14.642 -14.049 1.00 88.69 360 THR A CA 1
ATOM 2818 C C . THR A 1 360 ? 6.574 14.175 -15.316 1.00 88.69 360 THR A C 1
ATOM 2820 O O . THR A 1 360 ? 5.345 14.078 -15.307 1.00 88.69 360 THR A O 1
ATOM 2823 N N . TYR A 1 361 ? 7.318 13.842 -16.374 1.00 86.44 361 TYR A N 1
ATOM 2824 C CA . TYR A 1 361 ? 6.780 13.294 -17.623 1.00 86.44 361 TYR A CA 1
ATOM 2825 C C . TYR A 1 361 ? 6.197 11.890 -17.425 1.00 86.44 361 TYR A C 1
ATOM 2827 O O . TYR A 1 361 ? 5.090 11.595 -17.878 1.00 86.44 361 TYR A O 1
ATOM 2835 N N . HIS A 1 362 ? 6.902 11.034 -16.686 1.00 87.69 362 HIS A N 1
ATOM 2836 C CA . HIS A 1 362 ? 6.422 9.698 -16.356 1.00 87.69 362 HIS A CA 1
ATOM 2837 C C . HIS A 1 362 ? 5.112 9.751 -15.556 1.00 87.69 362 HIS A C 1
ATOM 2839 O O . HIS A 1 362 ? 4.136 9.100 -15.921 1.00 87.69 362 HIS A O 1
ATOM 2845 N N . ALA A 1 363 ? 5.039 10.602 -14.530 1.00 87.38 363 ALA A N 1
ATOM 2846 C CA . ALA A 1 363 ? 3.820 10.807 -13.751 1.00 87.38 363 ALA A CA 1
ATOM 2847 C C . ALA A 1 363 ? 2.660 11.353 -14.605 1.00 87.38 363 ALA A C 1
ATOM 2849 O O . ALA A 1 363 ? 1.511 10.978 -14.390 1.00 87.38 363 ALA A O 1
ATOM 2850 N N . ALA A 1 364 ? 2.943 12.211 -15.593 1.00 87.94 364 ALA A N 1
ATOM 2851 C CA . ALA A 1 364 ? 1.936 12.669 -16.551 1.00 87.94 364 ALA A CA 1
ATOM 2852 C C . ALA A 1 364 ? 1.439 11.535 -17.463 1.00 87.94 364 ALA A C 1
ATOM 2854 O O . ALA A 1 364 ? 0.244 11.448 -17.724 1.00 87.94 364 ALA A O 1
ATOM 2855 N N . THR A 1 365 ? 2.340 10.649 -17.894 1.00 87.88 365 THR A N 1
ATOM 2856 C CA . THR A 1 365 ? 2.001 9.467 -18.699 1.00 87.88 365 THR A CA 1
ATOM 2857 C C . THR A 1 365 ? 1.075 8.530 -17.924 1.00 87.88 365 THR A C 1
ATOM 2859 O O . THR A 1 365 ? 0.040 8.122 -18.442 1.00 87.88 365 THR A O 1
ATOM 2862 N N . LEU A 1 366 ? 1.388 8.247 -16.654 1.00 88.00 366 LEU A N 1
ATOM 2863 C CA . LEU A 1 366 ? 0.541 7.414 -15.793 1.00 88.00 366 LEU A CA 1
ATOM 2864 C C . LEU A 1 366 ? -0.828 8.048 -15.509 1.00 88.00 366 LEU A C 1
ATOM 2866 O O . LEU A 1 366 ? -1.824 7.334 -15.427 1.00 88.00 366 LEU A O 1
ATOM 2870 N N . ALA A 1 367 ? -0.900 9.379 -15.413 1.00 87.44 367 ALA A N 1
ATOM 2871 C CA . ALA A 1 367 ? -2.163 10.102 -15.247 1.00 87.44 367 ALA A CA 1
ATOM 2872 C C . ALA A 1 367 ? -3.105 9.965 -16.456 1.00 87.44 367 ALA A C 1
ATOM 2874 O O . ALA A 1 367 ? -4.317 10.090 -16.303 1.00 87.44 367 ALA A O 1
ATOM 2875 N N . ALA A 1 368 ? -2.551 9.731 -17.649 1.00 88.19 368 ALA A N 1
ATOM 2876 C CA . ALA A 1 368 ? -3.311 9.531 -18.882 1.00 88.19 368 ALA A CA 1
ATOM 2877 C C . ALA A 1 368 ? -3.727 8.064 -19.110 1.00 88.19 368 ALA A C 1
ATOM 2879 O O . ALA A 1 368 ? -4.522 7.786 -20.004 1.00 88.19 368 ALA A O 1
ATOM 2880 N N . CYS A 1 369 ? -3.193 7.125 -18.323 1.00 89.94 369 CYS A N 1
ATOM 2881 C CA . CYS A 1 369 ? -3.554 5.708 -18.390 1.00 89.94 369 CYS A CA 1
ATOM 2882 C C . CYS A 1 369 ? -4.941 5.459 -17.765 1.00 89.94 369 CYS A C 1
ATOM 2884 O O . CYS A 1 369 ? -5.449 6.333 -17.055 1.00 89.94 369 CYS A O 1
ATOM 2886 N N . PRO A 1 370 ? -5.549 4.270 -17.954 1.00 91.00 370 PRO A N 1
ATOM 2887 C CA . PRO A 1 370 ? -6.787 3.912 -17.266 1.00 91.00 370 PRO A CA 1
ATOM 2888 C C . PRO A 1 370 ? -6.686 4.128 -15.752 1.00 91.00 370 PRO A C 1
ATOM 2890 O O . PRO A 1 370 ? -5.697 3.735 -15.127 1.00 91.00 370 PRO A O 1
ATOM 2893 N N . GLN A 1 371 ? -7.703 4.767 -15.174 1.00 92.50 371 GLN A N 1
ATOM 2894 C CA . GLN A 1 371 ? -7.721 5.168 -13.767 1.00 92.50 371 GLN A CA 1
ATOM 2895 C C . GLN A 1 371 ? -8.696 4.306 -12.968 1.00 92.50 371 GLN A C 1
ATOM 2897 O O . GLN A 1 371 ? -9.793 4.000 -13.422 1.00 92.50 371 GLN A O 1
ATOM 2902 N N . THR A 1 372 ? -8.320 3.961 -11.744 1.00 93.88 372 THR A N 1
ATOM 2903 C CA . THR A 1 372 ? -9.152 3.233 -10.780 1.00 93.88 372 THR A CA 1
ATOM 2904 C C . THR A 1 372 ? -8.863 3.738 -9.363 1.00 93.88 372 THR A C 1
ATOM 2906 O O . THR A 1 372 ? -7.991 4.587 -9.156 1.00 93.88 372 THR A O 1
ATOM 2909 N N . PHE A 1 373 ? -9.596 3.234 -8.373 1.00 94.12 373 PHE A N 1
ATOM 2910 C CA . PHE A 1 373 ? -9.180 3.328 -6.981 1.00 94.12 373 PHE A CA 1
ATOM 2911 C C . PHE A 1 373 ? -8.040 2.341 -6.712 1.00 94.12 373 PHE A C 1
ATOM 2913 O O . PHE A 1 373 ? -8.145 1.170 -7.071 1.00 94.12 373 PHE A O 1
ATOM 2920 N N . THR A 1 374 ? -6.968 2.824 -6.092 1.00 94.88 374 THR A N 1
ATOM 2921 C CA . THR A 1 374 ? -5.760 2.057 -5.757 1.00 94.88 374 THR A CA 1
ATOM 2922 C C . THR A 1 374 ? -5.493 2.115 -4.263 1.00 94.88 374 THR A C 1
ATOM 2924 O O . THR A 1 374 ? -5.855 3.089 -3.597 1.00 94.88 374 THR A O 1
ATOM 2927 N N . HIS A 1 375 ? -4.835 1.086 -3.742 1.00 96.25 375 HIS A N 1
ATOM 2928 C CA . HIS A 1 375 ? -4.322 1.056 -2.380 1.00 96.25 375 HIS A CA 1
ATOM 2929 C C . HIS A 1 375 ? -3.077 1.942 -2.231 1.00 96.25 375 HIS A C 1
ATOM 2931 O O . HIS A 1 375 ? -2.899 2.591 -1.202 1.00 96.25 375 HIS A O 1
ATOM 2937 N N . GLY A 1 376 ? -2.194 1.959 -3.234 1.00 93.31 376 GLY A N 1
ATOM 2938 C CA . GLY A 1 376 ? -0.988 2.793 -3.299 1.00 93.31 376 GLY A CA 1
ATOM 2939 C C . GLY A 1 376 ? 0.172 2.377 -2.381 1.00 93.31 376 GLY A C 1
ATOM 2940 O O . GLY A 1 376 ? 1.224 3.019 -2.395 1.00 93.31 376 GLY A O 1
ATOM 2941 N N . ASP A 1 377 ? -0.005 1.320 -1.588 1.00 93.62 377 ASP A N 1
ATOM 2942 C CA . ASP A 1 377 ? 1.032 0.671 -0.764 1.00 93.62 377 ASP A CA 1
ATOM 2943 C C . ASP A 1 377 ? 0.679 -0.813 -0.543 1.00 93.62 377 ASP A C 1
ATOM 2945 O O . ASP A 1 377 ? 0.663 -1.322 0.578 1.00 93.62 377 ASP A O 1
ATOM 2949 N N . TYR A 1 378 ? 0.296 -1.504 -1.623 1.00 96.56 378 TYR A N 1
ATOM 2950 C CA . TYR A 1 378 ? -0.184 -2.887 -1.573 1.00 96.56 378 TYR A CA 1
ATOM 2951 C C . TYR A 1 378 ? 0.982 -3.876 -1.390 1.00 96.56 378 TYR A C 1
ATOM 2953 O O . TYR A 1 378 ? 1.566 -4.378 -2.353 1.00 96.56 378 TYR A O 1
ATOM 2961 N N . ARG A 1 379 ? 1.372 -4.117 -0.135 1.00 94.06 379 ARG A N 1
ATOM 2962 C CA . ARG A 1 379 ? 2.527 -4.945 0.264 1.00 94.06 379 ARG A CA 1
ATOM 2963 C C . ARG A 1 379 ? 2.166 -5.933 1.370 1.00 94.06 379 ARG A C 1
ATOM 2965 O O . ARG A 1 379 ? 1.197 -5.713 2.083 1.00 94.06 379 ARG A O 1
ATOM 2972 N N . LEU A 1 380 ? 2.968 -6.983 1.552 1.00 93.88 380 LEU A N 1
ATOM 2973 C CA . LEU A 1 380 ? 2.671 -8.089 2.474 1.00 93.88 380 LEU A CA 1
ATOM 2974 C C . LEU A 1 380 ? 2.471 -7.658 3.923 1.00 93.88 380 LEU A C 1
ATOM 2976 O O . LEU A 1 380 ? 1.562 -8.172 4.562 1.00 93.88 380 LEU A O 1
ATOM 2980 N N . ASP A 1 381 ? 3.242 -6.684 4.411 1.00 91.00 381 ASP A N 1
ATOM 2981 C CA . ASP A 1 381 ? 3.066 -6.146 5.768 1.00 91.00 381 ASP A CA 1
ATOM 2982 C C . ASP A 1 381 ? 1.668 -5.506 5.974 1.00 91.00 381 ASP A C 1
ATOM 2984 O O . ASP A 1 381 ? 1.228 -5.347 7.112 1.00 91.00 381 ASP A O 1
ATOM 2988 N N . ASN A 1 382 ? 0.959 -5.170 4.888 1.00 95.12 382 ASN A N 1
ATOM 2989 C CA . ASN A 1 382 ? -0.388 -4.593 4.895 1.00 95.12 382 ASN A CA 1
ATOM 2990 C C . ASN A 1 382 ? -1.482 -5.619 4.532 1.00 95.12 382 ASN A C 1
ATOM 2992 O O . ASN A 1 382 ? -2.651 -5.240 4.428 1.00 95.12 382 ASN A O 1
ATOM 2996 N N . LEU A 1 383 ? -1.134 -6.898 4.330 1.00 96.31 383 LEU A N 1
ATOM 2997 C CA . LEU A 1 383 ? -2.072 -7.952 3.940 1.00 96.31 383 LEU A CA 1
ATOM 2998 C C . LEU A 1 383 ? -2.202 -9.042 5.001 1.00 96.31 383 LEU A C 1
ATOM 3000 O O . LEU A 1 383 ? -1.229 -9.507 5.593 1.00 96.31 383 LEU A O 1
ATOM 3004 N N . PHE A 1 384 ? -3.432 -9.509 5.153 1.00 96.00 384 PHE A N 1
ATOM 3005 C CA . PHE A 1 384 ? -3.809 -10.622 6.004 1.00 96.00 384 PHE A CA 1
ATOM 3006 C C . PHE A 1 384 ? -4.477 -11.696 5.152 1.00 96.00 384 PHE A C 1
ATOM 3008 O O . PHE A 1 384 ? -5.351 -11.400 4.339 1.00 96.00 384 PHE A O 1
ATOM 3015 N N . PHE A 1 385 ? -4.083 -12.948 5.342 1.00 95.56 385 PHE A N 1
ATOM 3016 C CA . PHE A 1 385 ? -4.550 -14.084 4.557 1.00 95.56 385 PHE A CA 1
ATOM 3017 C C . PHE A 1 385 ? -5.417 -14.991 5.416 1.00 95.56 385 PHE A C 1
ATOM 3019 O O . PHE A 1 385 ? -5.029 -15.372 6.519 1.00 95.56 385 PHE A O 1
ATOM 3026 N N . ALA A 1 386 ? -6.570 -15.396 4.897 1.00 92.44 386 ALA A N 1
ATOM 3027 C CA . ALA A 1 386 ? -7.366 -16.424 5.546 1.00 92.44 386 ALA A CA 1
ATOM 3028 C C . ALA A 1 386 ? -6.585 -17.742 5.688 1.00 92.44 386 ALA A C 1
ATOM 3030 O O . ALA A 1 386 ? -5.847 -18.141 4.774 1.00 92.44 386 ALA A O 1
ATOM 3031 N N . GLN A 1 387 ? -6.734 -18.367 6.860 1.00 88.00 387 GLN A N 1
ATOM 3032 C CA . GLN A 1 387 ? -6.057 -19.605 7.264 1.00 88.00 387 GLN A CA 1
ATOM 3033 C C . GLN A 1 387 ? -6.938 -20.851 7.110 1.00 88.00 387 GLN A C 1
ATOM 3035 O O . GLN A 1 387 ? -6.434 -21.967 7.145 1.00 88.00 387 GLN A O 1
ATOM 3040 N N . ASP A 1 388 ? -8.237 -20.664 6.894 1.00 84.50 388 ASP A N 1
ATOM 3041 C CA . ASP A 1 388 ? -9.242 -21.715 6.696 1.00 84.50 388 ASP A CA 1
ATOM 3042 C C . ASP A 1 388 ? -9.234 -22.316 5.275 1.00 84.50 388 ASP A C 1
ATOM 3044 O O . ASP A 1 388 ? -10.122 -23.080 4.908 1.00 84.50 388 ASP A O 1
ATOM 3048 N N . GLY A 1 389 ? -8.229 -21.972 4.464 1.00 75.88 389 GLY A N 1
ATOM 3049 C CA . GLY A 1 389 ? -8.095 -22.424 3.081 1.00 75.88 389 GLY A CA 1
ATOM 3050 C C . GLY A 1 389 ? -8.916 -21.622 2.070 1.00 75.88 389 GLY A C 1
ATOM 3051 O O . GLY A 1 389 ? -8.798 -21.885 0.875 1.00 75.88 389 GLY A O 1
ATOM 3052 N N . THR A 1 390 ? -9.698 -20.628 2.505 1.00 85.50 390 THR A N 1
ATOM 3053 C CA . THR A 1 390 ? -10.375 -19.711 1.581 1.00 85.50 390 THR A CA 1
ATOM 3054 C C . THR A 1 390 ? -9.374 -18.795 0.872 1.00 85.50 390 THR A C 1
ATOM 3056 O O . THR A 1 390 ? -8.255 -18.550 1.335 1.00 85.50 390 THR A O 1
ATOM 3059 N N . ASP A 1 391 ? -9.787 -18.246 -0.269 1.00 84.44 391 ASP A N 1
ATOM 3060 C CA . ASP A 1 391 ? -8.988 -17.296 -1.048 1.00 84.44 391 ASP A CA 1
ATOM 3061 C C . ASP A 1 391 ? -9.020 -15.864 -0.486 1.00 84.44 391 ASP A C 1
ATOM 3063 O O . ASP A 1 391 ? -8.491 -14.938 -1.108 1.00 84.44 391 ASP A O 1
ATOM 3067 N N . ASP A 1 392 ? -9.596 -15.672 0.701 1.00 89.00 392 ASP A N 1
ATOM 3068 C CA . ASP A 1 392 ? -9.807 -14.358 1.289 1.00 89.00 392 ASP A CA 1
ATOM 3069 C C . ASP A 1 392 ? -8.487 -13.688 1.679 1.00 89.00 392 ASP A C 1
ATOM 3071 O O . ASP A 1 392 ? -7.589 -14.287 2.288 1.00 89.00 392 ASP A O 1
ATOM 3075 N N . VAL A 1 393 ? -8.392 -12.411 1.315 1.00 96.00 393 VAL A N 1
ATOM 3076 C CA . VAL A 1 393 ? -7.298 -11.502 1.652 1.00 96.00 393 VAL A CA 1
ATOM 3077 C C . VAL A 1 393 ? -7.921 -10.224 2.187 1.00 96.00 393 VAL A C 1
ATOM 3079 O O . VAL A 1 393 ? -8.817 -9.662 1.554 1.00 96.00 393 VAL A O 1
ATOM 3082 N N . ALA A 1 394 ? -7.445 -9.774 3.343 1.00 96.69 394 ALA A N 1
ATOM 3083 C CA . ALA A 1 394 ? -7.790 -8.479 3.900 1.00 96.69 394 ALA A CA 1
ATOM 3084 C C . ALA A 1 394 ? -6.614 -7.510 3.781 1.00 96.69 394 ALA A C 1
ATOM 3086 O O . ALA A 1 394 ? -5.468 -7.904 3.996 1.00 96.69 394 ALA A O 1
ATOM 3087 N N . ALA A 1 395 ? -6.904 -6.251 3.462 1.00 97.06 395 ALA A N 1
ATOM 3088 C CA . ALA A 1 395 ? -5.907 -5.192 3.361 1.00 97.06 395 ALA A CA 1
ATOM 3089 C C . ALA A 1 395 ? -6.145 -4.094 4.400 1.00 97.06 395 ALA A C 1
ATOM 3091 O O . ALA A 1 395 ? -7.279 -3.680 4.668 1.00 97.06 395 ALA A O 1
ATOM 3092 N N . ILE A 1 396 ? -5.047 -3.610 4.969 1.00 95.62 396 ILE A N 1
ATOM 3093 C CA . ILE A 1 396 ? -5.012 -2.506 5.926 1.00 95.62 396 ILE A CA 1
ATOM 3094 C C . ILE A 1 396 ? -4.134 -1.375 5.397 1.00 95.62 396 ILE A C 1
ATOM 3096 O O . ILE A 1 396 ? -3.413 -1.539 4.428 1.00 95.62 396 ILE A O 1
ATOM 3100 N N . ASP A 1 397 ? -4.118 -0.257 6.118 1.00 93.06 397 ASP A N 1
ATOM 3101 C CA . ASP A 1 397 ? -3.223 0.870 5.838 1.00 93.06 397 ASP A CA 1
ATOM 3102 C C . ASP A 1 397 ? -3.495 1.572 4.495 1.00 93.06 397 ASP A C 1
ATOM 3104 O O . ASP A 1 397 ? -2.684 1.630 3.571 1.00 93.06 397 ASP A O 1
ATOM 3108 N N . TRP A 1 398 ? -4.670 2.190 4.426 1.00 94.56 398 TRP A N 1
ATOM 3109 C CA . TRP A 1 398 ? -5.169 2.890 3.243 1.00 94.56 398 TRP A CA 1
ATOM 3110 C C . TRP A 1 398 ? -4.717 4.356 3.173 1.00 94.56 398 TRP A C 1
ATOM 3112 O O . TRP A 1 398 ? -5.284 5.158 2.428 1.00 94.56 398 TRP A O 1
ATOM 3122 N N . GLN A 1 399 ? -3.678 4.733 3.923 1.00 91.88 399 GLN A N 1
ATOM 3123 C CA . GLN A 1 399 ? -3.146 6.101 3.952 1.00 91.88 399 GLN A CA 1
ATOM 3124 C C . GLN A 1 399 ? -2.544 6.544 2.610 1.00 91.88 399 GLN A C 1
ATOM 3126 O O . GLN A 1 399 ? -2.435 7.744 2.345 1.00 91.88 399 GLN A O 1
ATOM 3131 N N . ASN A 1 400 ? -2.179 5.569 1.768 1.00 91.25 400 ASN A N 1
ATOM 3132 C CA . ASN A 1 400 ? -1.659 5.754 0.417 1.00 91.25 400 ASN A CA 1
ATOM 3133 C C . ASN A 1 400 ? -2.700 5.523 -0.685 1.00 91.25 400 ASN A C 1
ATOM 3135 O O . ASN A 1 400 ? -2.358 5.611 -1.867 1.00 91.25 400 ASN A O 1
ATOM 3139 N N . SER A 1 401 ? -3.970 5.364 -0.316 1.00 93.12 401 SER A N 1
ATOM 3140 C CA . SER A 1 401 ? -5.040 5.091 -1.268 1.00 93.12 401 SER A CA 1
ATOM 3141 C C . SER A 1 401 ? -5.499 6.325 -2.038 1.00 93.12 401 SER A C 1
ATOM 3143 O O . SER A 1 401 ? -5.331 7.472 -1.596 1.00 93.12 401 SER A O 1
ATOM 3145 N N . GLY A 1 402 ? -6.042 6.105 -3.229 1.00 91.25 402 GLY A N 1
ATOM 3146 C CA . GLY A 1 402 ? -6.508 7.191 -4.079 1.00 91.25 402 GLY A CA 1
ATOM 3147 C C . GLY A 1 402 ? -6.668 6.803 -5.539 1.00 91.25 402 GLY A C 1
ATOM 3148 O O . GLY A 1 402 ? -6.555 5.633 -5.912 1.00 91.25 402 GLY A O 1
ATOM 3149 N N . ARG A 1 403 ? -6.931 7.811 -6.370 1.00 90.94 403 ARG A N 1
ATOM 3150 C CA . ARG A 1 403 ? -7.080 7.640 -7.816 1.00 90.94 403 ARG A CA 1
ATOM 3151 C C . ARG A 1 403 ? -5.705 7.498 -8.467 1.00 90.94 403 ARG A C 1
ATOM 3153 O O . ARG A 1 403 ? -4.864 8.382 -8.300 1.00 90.94 403 ARG A O 1
ATOM 3160 N N . ASN A 1 404 ? -5.493 6.396 -9.183 1.00 90.81 404 ASN A N 1
ATOM 3161 C CA . ASN A 1 404 ? -4.262 6.115 -9.924 1.00 90.81 404 ASN A CA 1
ATOM 3162 C C . ASN A 1 404 ? -4.495 5.019 -10.985 1.00 90.81 404 ASN A C 1
ATOM 3164 O O . ASN A 1 404 ? -5.567 4.412 -11.053 1.00 90.81 404 ASN A O 1
ATOM 3168 N N . CYS A 1 405 ? -3.469 4.704 -11.775 1.00 92.69 405 CYS A N 1
ATOM 3169 C CA . CYS A 1 405 ? -3.426 3.489 -12.579 1.00 92.69 405 CYS A CA 1
ATOM 3170 C C . CYS A 1 405 ? -3.298 2.250 -11.675 1.00 92.69 405 CYS A C 1
ATOM 3172 O O . CYS A 1 405 ? -2.327 2.124 -10.931 1.00 92.69 405 CYS A O 1
ATOM 3174 N N . GLY A 1 406 ? -4.241 1.304 -11.768 1.00 94.88 406 GLY A N 1
ATOM 3175 C CA . GLY A 1 406 ? -4.253 0.085 -10.938 1.00 94.88 406 GLY A CA 1
ATOM 3176 C C . GLY A 1 406 ? -3.032 -0.816 -11.134 1.00 94.88 406 GLY A C 1
ATOM 3177 O O . GLY A 1 406 ? -2.632 -1.555 -10.238 1.00 94.88 406 GLY A O 1
ATOM 3178 N N . ILE A 1 407 ? -2.370 -0.698 -12.285 1.00 96.81 407 ILE A N 1
ATOM 3179 C CA . ILE A 1 407 ? -1.139 -1.434 -12.585 1.00 96.81 407 ILE A CA 1
ATOM 3180 C C . ILE A 1 407 ? 0.016 -1.032 -11.650 1.00 96.81 407 ILE A C 1
ATOM 3182 O O . ILE A 1 407 ? 0.932 -1.826 -11.440 1.00 96.81 407 ILE A O 1
ATOM 3186 N N . TYR A 1 408 ? -0.047 0.152 -11.027 1.00 96.06 408 TYR A N 1
ATOM 3187 C CA . TYR A 1 408 ? 0.906 0.556 -9.994 1.00 96.06 408 TYR A CA 1
ATOM 3188 C C . TYR A 1 408 ? 0.941 -0.441 -8.830 1.00 96.06 408 TYR A C 1
ATOM 3190 O O . TYR A 1 408 ? 2.016 -0.929 -8.496 1.00 96.06 408 TYR A O 1
ATOM 3198 N N . ASP A 1 409 ? -0.211 -0.797 -8.250 1.00 97.94 409 ASP A N 1
ATOM 3199 C CA . ASP A 1 409 ? -0.254 -1.728 -7.113 1.00 97.94 409 ASP A CA 1
ATOM 3200 C C . ASP A 1 409 ? 0.154 -3.152 -7.524 1.00 97.94 409 ASP A C 1
ATOM 3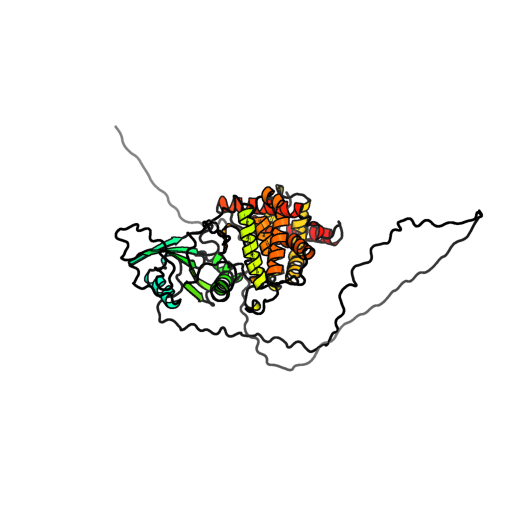202 O O . ASP A 1 409 ? 0.782 -3.856 -6.735 1.00 97.94 409 ASP A O 1
ATOM 3206 N N . LEU A 1 410 ? -0.134 -3.565 -8.767 1.00 98.50 410 LEU A N 1
ATOM 3207 C CA . LEU A 1 410 ? 0.319 -4.851 -9.314 1.00 98.50 410 LEU A CA 1
ATOM 3208 C C . LEU A 1 410 ? 1.854 -4.919 -9.366 1.00 98.50 410 LEU A C 1
ATOM 3210 O O . LEU A 1 410 ? 2.452 -5.854 -8.830 1.00 98.50 410 LEU A O 1
ATOM 3214 N N . ALA A 1 411 ? 2.491 -3.913 -9.976 1.00 98.00 411 ALA A N 1
ATOM 3215 C CA . ALA A 1 411 ? 3.949 -3.804 -10.033 1.00 98.00 411 ALA A CA 1
ATOM 3216 C C . ALA A 1 411 ? 4.554 -3.679 -8.631 1.00 98.00 411 ALA A C 1
ATOM 3218 O O . ALA A 1 411 ? 5.554 -4.329 -8.320 1.00 98.00 411 ALA A O 1
ATOM 3219 N N . TYR A 1 412 ? 3.916 -2.897 -7.759 1.00 97.50 412 TYR A N 1
ATOM 3220 C CA . TYR A 1 412 ? 4.332 -2.729 -6.373 1.00 97.50 412 TYR A CA 1
ATOM 3221 C C . TYR A 1 412 ? 4.343 -4.042 -5.601 1.00 97.50 412 TYR A C 1
ATOM 3223 O O . TYR A 1 412 ? 5.325 -4.358 -4.920 1.00 97.50 412 TYR A O 1
ATOM 3231 N N . PHE A 1 413 ? 3.302 -4.853 -5.775 1.00 98.38 413 PHE A N 1
ATOM 3232 C CA . PHE A 1 413 ? 3.217 -6.148 -5.135 1.00 98.38 413 PHE A CA 1
ATOM 3233 C C . PHE A 1 413 ? 4.265 -7.125 -5.680 1.00 98.38 413 PHE A C 1
ATOM 3235 O O . PHE A 1 413 ? 5.125 -7.575 -4.918 1.00 98.38 413 PHE A O 1
ATOM 3242 N N . LEU A 1 414 ? 4.234 -7.425 -6.984 1.00 98.44 414 LEU A N 1
ATOM 3243 C CA . LEU A 1 414 ? 5.063 -8.478 -7.587 1.00 98.44 414 LEU A CA 1
ATOM 3244 C C . LEU A 1 414 ? 6.565 -8.210 -7.439 1.00 98.44 414 LEU A C 1
ATOM 3246 O O . LEU A 1 414 ? 7.336 -9.140 -7.199 1.00 98.44 414 LEU A O 1
ATOM 3250 N N . ILE A 1 415 ? 6.983 -6.945 -7.515 1.00 97.75 415 ILE A N 1
ATOM 3251 C CA . ILE A 1 415 ? 8.392 -6.564 -7.387 1.00 97.75 415 ILE A CA 1
ATOM 3252 C C . ILE A 1 415 ? 8.797 -6.455 -5.916 1.00 97.75 415 ILE A C 1
ATOM 3254 O O . ILE A 1 415 ? 9.853 -6.946 -5.528 1.00 97.75 415 ILE A O 1
ATOM 3258 N N . GLY A 1 416 ? 7.980 -5.824 -5.071 1.00 95.00 416 GLY A N 1
ATOM 3259 C CA . GLY A 1 416 ? 8.354 -5.549 -3.682 1.00 95.00 416 GLY A CA 1
ATOM 3260 C C . GLY A 1 416 ? 8.275 -6.762 -2.751 1.00 95.00 416 GLY A C 1
ATOM 3261 O O . GLY A 1 416 ? 8.969 -6.799 -1.730 1.00 95.00 416 GLY A O 1
ATOM 3262 N N . ASN A 1 417 ? 7.448 -7.757 -3.084 1.00 96.31 417 ASN A N 1
ATOM 3263 C CA . ASN A 1 417 ? 6.980 -8.761 -2.123 1.00 96.31 417 ASN A CA 1
ATOM 3264 C C . ASN A 1 417 ? 7.307 -10.208 -2.494 1.00 96.31 417 ASN A C 1
ATOM 3266 O O . ASN A 1 417 ? 7.066 -11.104 -1.688 1.00 96.31 417 ASN A O 1
ATOM 3270 N N . LEU A 1 418 ? 7.884 -10.454 -3.667 1.00 97.88 418 LEU A N 1
ATOM 3271 C CA . LEU A 1 418 ? 8.378 -11.769 -4.066 1.00 97.88 418 LEU A CA 1
ATOM 3272 C C . LEU A 1 418 ? 9.900 -11.789 -4.025 1.00 97.88 418 LEU A C 1
ATOM 3274 O O . LEU A 1 418 ? 10.565 -10.792 -4.309 1.00 97.88 418 LEU A O 1
ATOM 3278 N N . THR A 1 419 ? 10.483 -12.941 -3.702 1.00 97.75 419 THR A N 1
ATOM 3279 C CA . THR A 1 419 ? 11.909 -13.139 -3.975 1.00 97.75 419 THR A CA 1
ATOM 3280 C C . THR A 1 419 ? 12.142 -13.088 -5.487 1.00 97.75 419 THR A C 1
ATOM 3282 O O . THR A 1 419 ? 11.257 -13.433 -6.270 1.00 97.75 419 THR A O 1
ATOM 3285 N N . VAL A 1 420 ? 13.334 -12.663 -5.919 1.00 97.88 420 VAL A N 1
ATOM 3286 C CA . VAL A 1 420 ? 13.658 -12.571 -7.355 1.00 97.88 420 VAL A CA 1
ATOM 3287 C C . VAL A 1 420 ? 13.425 -13.903 -8.091 1.00 97.88 420 VAL A C 1
ATOM 3289 O O . VAL A 1 420 ? 12.801 -13.861 -9.151 1.00 97.88 420 VAL A O 1
ATOM 3292 N N . PRO A 1 421 ? 13.825 -15.079 -7.553 1.00 98.19 421 PRO A N 1
ATOM 3293 C CA . PRO A 1 421 ? 13.534 -16.360 -8.198 1.00 98.19 421 PRO A CA 1
ATOM 3294 C C . PRO A 1 421 ? 12.035 -16.643 -8.341 1.00 98.19 421 PRO A C 1
ATOM 3296 O O . PRO A 1 421 ? 11.593 -17.029 -9.418 1.00 98.19 421 PRO A O 1
ATOM 3299 N N . VAL A 1 422 ? 11.241 -16.401 -7.289 1.00 98.38 422 VAL A N 1
ATOM 3300 C CA . VAL A 1 422 ? 9.787 -16.630 -7.331 1.00 98.38 422 VAL A CA 1
ATOM 3301 C C . VAL A 1 422 ? 9.119 -15.689 -8.330 1.00 98.38 422 VAL A C 1
ATOM 3303 O O . VAL A 1 422 ? 8.303 -16.144 -9.125 1.00 98.38 422 VAL A O 1
ATOM 3306 N N . ARG A 1 423 ? 9.489 -14.399 -8.345 1.00 98.44 423 ARG A N 1
ATOM 3307 C CA . ARG A 1 423 ? 8.966 -13.437 -9.327 1.00 98.44 423 ARG A CA 1
ATOM 3308 C C . ARG A 1 423 ? 9.236 -13.920 -10.749 1.00 98.44 423 ARG A C 1
ATOM 3310 O O . ARG A 1 423 ? 8.295 -14.055 -11.514 1.00 98.44 423 ARG A O 1
ATOM 3317 N N . ARG A 1 424 ? 10.485 -14.260 -11.081 1.00 98.19 424 ARG A N 1
ATOM 3318 C CA . ARG A 1 424 ? 10.858 -14.753 -12.421 1.00 98.19 424 ARG A CA 1
ATOM 3319 C C . ARG A 1 424 ? 10.061 -15.983 -12.857 1.00 98.19 424 ARG A C 1
ATOM 3321 O O . ARG A 1 424 ? 9.821 -16.150 -14.044 1.00 98.19 424 ARG A O 1
ATOM 3328 N N . GLN A 1 425 ? 9.659 -16.828 -11.909 1.00 98.31 425 GLN A N 1
ATOM 3329 C CA . GLN A 1 425 ? 8.865 -18.018 -12.196 1.00 98.31 425 GLN A CA 1
ATOM 3330 C C . GLN A 1 425 ? 7.407 -17.696 -12.552 1.00 98.31 425 GLN A C 1
ATOM 3332 O O . GLN A 1 425 ? 6.853 -18.365 -13.414 1.00 98.31 425 GLN A O 1
ATOM 3337 N N . ILE A 1 426 ? 6.772 -16.728 -11.879 1.00 98.31 426 ILE A N 1
ATOM 3338 C CA . ILE A 1 426 ? 5.303 -16.563 -11.932 1.00 98.31 426 ILE A CA 1
ATOM 3339 C C . ILE A 1 426 ? 4.827 -15.210 -12.469 1.00 98.31 426 ILE A C 1
ATOM 3341 O O . ILE A 1 426 ? 3.637 -15.044 -12.700 1.00 98.31 426 ILE A O 1
ATOM 3345 N N . GLU A 1 427 ? 5.712 -14.223 -12.616 1.00 97.88 427 GLU A N 1
ATOM 3346 C CA . GLU A 1 427 ? 5.352 -12.815 -12.845 1.00 97.88 427 GLU A CA 1
ATOM 3347 C C . GLU A 1 427 ? 4.407 -12.625 -14.025 1.00 97.88 427 GLU A C 1
ATOM 3349 O O . GLU A 1 427 ? 3.383 -11.957 -13.887 1.00 97.88 427 GLU A O 1
ATOM 3354 N N . ARG A 1 428 ? 4.733 -13.239 -15.163 1.00 97.94 428 ARG A N 1
ATOM 3355 C CA . ARG A 1 428 ? 3.918 -13.116 -16.365 1.00 97.94 428 ARG A CA 1
ATOM 3356 C C . ARG A 1 428 ? 2.553 -13.778 -16.195 1.00 97.94 428 ARG A C 1
ATOM 3358 O O . ARG A 1 428 ? 1.549 -13.118 -16.423 1.00 97.94 428 ARG A O 1
ATOM 3365 N N . GLU A 1 429 ? 2.517 -15.024 -15.726 1.00 98.31 429 GLU A N 1
ATOM 3366 C CA . GLU A 1 429 ? 1.265 -15.764 -15.500 1.00 98.31 429 GLU A CA 1
ATOM 3367 C C . GLU A 1 429 ? 0.336 -15.030 -14.522 1.00 98.31 429 GLU A C 1
ATOM 3369 O O . GLU A 1 429 ? -0.868 -14.949 -14.732 1.00 98.31 429 GLU A O 1
ATOM 3374 N N . VAL A 1 430 ? 0.889 -14.459 -13.447 1.00 98.56 430 VAL A N 1
ATOM 3375 C CA . VAL A 1 430 ? 0.103 -13.727 -12.443 1.00 98.56 430 VAL A CA 1
ATOM 3376 C C . VAL A 1 430 ? -0.376 -12.371 -12.975 1.00 98.56 430 VAL A C 1
ATOM 3378 O O . VAL A 1 430 ? -1.453 -11.908 -12.599 1.00 98.56 430 VAL A O 1
ATOM 3381 N N . ALA A 1 431 ? 0.392 -11.722 -13.854 1.00 98.69 431 ALA A N 1
ATOM 3382 C CA . ALA A 1 431 ? -0.058 -10.517 -14.545 1.00 98.69 431 ALA A CA 1
ATOM 3383 C C . ALA A 1 431 ? -1.170 -10.818 -15.569 1.00 98.69 431 ALA A C 1
ATOM 3385 O O . ALA A 1 431 ? -2.103 -10.023 -15.687 1.00 98.69 431 ALA A O 1
ATOM 3386 N N . GLU A 1 432 ? -1.106 -11.957 -16.265 1.00 98.56 432 GLU A N 1
ATOM 3387 C CA . GLU A 1 432 ? -2.179 -12.455 -17.143 1.00 98.56 432 GLU A CA 1
ATOM 3388 C C . GLU A 1 432 ? -3.445 -12.746 -16.316 1.00 98.56 432 GLU A C 1
ATOM 3390 O O . GLU A 1 432 ? -4.513 -12.227 -16.625 1.00 98.56 432 GLU A O 1
ATOM 3395 N N . GLU A 1 433 ? -3.315 -13.422 -15.169 1.00 98.44 433 GLU A N 1
ATOM 3396 C CA . GLU A 1 433 ? -4.430 -13.670 -14.240 1.00 98.44 433 GLU A CA 1
ATOM 3397 C C . GLU A 1 433 ? -5.065 -12.364 -13.720 1.00 98.44 433 GLU A C 1
ATOM 3399 O O . GLU A 1 433 ? -6.288 -12.248 -13.620 1.00 98.44 433 GLU A O 1
ATOM 3404 N N . TYR A 1 434 ? -4.254 -11.346 -13.414 1.00 98.75 434 TYR A N 1
ATOM 3405 C CA . TYR A 1 434 ? -4.755 -10.015 -13.063 1.00 98.75 434 TYR A CA 1
ATOM 3406 C C . TYR A 1 434 ? -5.594 -9.407 -14.198 1.00 98.75 434 TYR A C 1
ATOM 3408 O O . TYR A 1 434 ? -6.674 -8.864 -13.948 1.00 98.75 434 TYR A O 1
ATOM 3416 N N . HIS A 1 435 ? -5.102 -9.490 -15.436 1.00 98.69 435 HIS A N 1
ATOM 3417 C CA . HIS A 1 435 ? -5.783 -8.976 -16.623 1.00 98.69 435 HIS A CA 1
ATOM 3418 C C . HIS A 1 435 ? -7.108 -9.706 -16.873 1.00 98.69 435 HIS A C 1
ATOM 3420 O O . HIS A 1 435 ? -8.138 -9.047 -17.031 1.00 98.69 435 HIS A O 1
ATOM 3426 N N . ASP A 1 436 ? -7.120 -11.034 -16.777 1.00 98.56 436 ASP A N 1
ATOM 3427 C CA . ASP A 1 436 ? -8.325 -11.857 -16.918 1.00 98.56 436 ASP A CA 1
ATOM 3428 C C . ASP A 1 436 ? -9.398 -11.487 -15.886 1.00 98.56 436 ASP A C 1
ATOM 3430 O O . ASP A 1 436 ? -10.576 -11.331 -16.224 1.00 98.56 436 ASP A O 1
ATOM 3434 N N . VAL A 1 437 ? -9.006 -11.272 -14.624 1.00 98.12 437 VAL A N 1
ATOM 3435 C CA . VAL A 1 437 ? -9.944 -10.848 -13.573 1.00 98.12 437 VAL A CA 1
ATOM 3436 C C . VAL A 1 437 ? -10.513 -9.454 -13.855 1.00 98.12 437 VAL A C 1
ATOM 3438 O O . VAL A 1 437 ? -11.702 -9.232 -13.614 1.00 98.12 437 VAL A O 1
ATOM 3441 N N . LEU A 1 438 ? -9.722 -8.521 -14.401 1.00 98.12 438 LEU A N 1
ATOM 3442 C CA . LEU A 1 438 ? -10.246 -7.219 -14.833 1.00 98.12 438 LEU A CA 1
ATOM 3443 C C . LEU A 1 438 ? -11.301 -7.376 -15.935 1.00 98.12 438 LEU A C 1
ATOM 3445 O O . LEU A 1 438 ? -12.380 -6.783 -15.841 1.00 98.12 438 LEU A O 1
ATOM 3449 N N . LEU A 1 439 ? -11.022 -8.184 -16.961 1.00 98.06 439 LEU A N 1
ATOM 3450 C CA . LEU A 1 439 ? -11.970 -8.430 -18.052 1.00 98.06 439 LEU A CA 1
ATOM 3451 C C . LEU A 1 439 ? -13.260 -9.094 -17.547 1.00 98.06 439 LEU A C 1
ATOM 3453 O O . LEU A 1 439 ? -14.363 -8.695 -17.947 1.00 98.06 439 LEU A O 1
ATOM 3457 N N . GLY A 1 440 ? -13.127 -10.047 -16.619 1.00 97.38 440 GLY A N 1
ATOM 3458 C CA . GLY A 1 440 ? -14.239 -10.694 -15.921 1.00 97.38 440 GLY A CA 1
ATOM 3459 C C . GLY A 1 440 ? -15.072 -9.727 -15.072 1.00 97.38 440 GLY A C 1
ATOM 3460 O O . GLY A 1 440 ? -16.287 -9.880 -14.983 1.00 97.38 440 GLY A O 1
ATOM 3461 N N . ALA A 1 441 ? -14.455 -8.675 -14.525 1.00 94.38 441 ALA A N 1
ATOM 3462 C CA . ALA A 1 441 ? -15.134 -7.595 -13.804 1.00 94.38 441 ALA A CA 1
ATOM 3463 C C . ALA A 1 441 ? -15.819 -6.559 -14.723 1.00 94.38 441 ALA A C 1
ATOM 3465 O O . ALA A 1 441 ? -16.379 -5.572 -14.239 1.00 94.38 441 ALA A O 1
ATOM 3466 N N . GLY A 1 442 ? -15.791 -6.774 -16.043 1.00 95.44 442 GLY A N 1
ATOM 3467 C CA . GLY A 1 442 ? -16.460 -5.928 -17.029 1.00 95.44 442 GLY A CA 1
ATOM 3468 C C . GLY A 1 442 ? -15.569 -4.865 -17.669 1.00 95.44 442 GLY A C 1
ATOM 3469 O O . GLY A 1 442 ? -16.085 -4.032 -18.411 1.00 95.44 442 GLY A O 1
ATOM 3470 N N . VAL A 1 443 ? -14.252 -4.886 -17.435 1.00 96.19 443 VAL A N 1
ATOM 3471 C CA . VAL A 1 443 ? -13.317 -4.010 -18.157 1.00 96.19 443 VAL A CA 1
ATOM 3472 C C . VAL A 1 443 ? -13.333 -4.353 -19.651 1.00 96.19 443 VAL A C 1
ATOM 3474 O O . VAL A 1 443 ? -13.396 -5.522 -20.042 1.00 96.19 443 VAL A O 1
ATOM 3477 N N . ARG A 1 444 ? -13.315 -3.318 -20.492 1.00 94.19 444 ARG A N 1
ATOM 3478 C CA . ARG A 1 444 ? -13.287 -3.393 -21.960 1.00 94.19 444 ARG A CA 1
ATOM 3479 C C . ARG A 1 444 ? -12.160 -2.508 -22.491 1.00 94.19 444 ARG A C 1
ATOM 3481 O O . ARG A 1 444 ? -11.629 -1.686 -21.747 1.00 94.19 444 ARG A O 1
ATOM 3488 N N . ASP A 1 445 ? -11.785 -2.721 -23.750 1.00 93.00 445 ASP A N 1
ATOM 3489 C CA . ASP A 1 445 ? -10.779 -1.928 -24.478 1.00 93.00 445 ASP A CA 1
ATOM 3490 C C . ASP A 1 445 ? -9.403 -1.840 -23.789 1.00 93.00 445 ASP A C 1
ATOM 3492 O O . ASP A 1 445 ? -8.646 -0.889 -23.972 1.00 93.00 445 ASP A O 1
ATOM 3496 N N . PHE A 1 446 ? -9.063 -2.856 -22.993 1.00 96.31 446 PHE A N 1
ATOM 3497 C CA . PHE A 1 446 ? -7.780 -2.984 -22.313 1.00 96.31 446 PHE A CA 1
ATOM 3498 C C . PHE A 1 446 ? -7.136 -4.305 -22.724 1.00 96.31 446 PHE A C 1
ATOM 3500 O O . PHE A 1 446 ? -7.531 -5.371 -22.251 1.00 96.31 446 PHE A O 1
ATOM 3507 N N . THR A 1 447 ? -6.192 -4.251 -23.661 1.00 97.75 447 THR A N 1
ATOM 3508 C CA . THR A 1 447 ? -5.542 -5.446 -24.214 1.00 97.75 447 THR A CA 1
ATOM 3509 C C . THR A 1 447 ? -4.458 -5.977 -23.280 1.00 97.75 447 THR A C 1
ATOM 3511 O O . THR A 1 447 ? -3.926 -5.248 -22.439 1.00 97.75 447 THR A O 1
ATOM 3514 N N . TRP A 1 448 ? -4.098 -7.251 -23.454 1.00 98.19 448 TRP A N 1
ATOM 3515 C CA . TRP A 1 448 ? -2.972 -7.849 -22.739 1.00 98.19 448 TRP A CA 1
ATOM 3516 C C . TRP A 1 448 ? -1.660 -7.093 -23.004 1.00 98.19 448 TRP A C 1
ATOM 3518 O O . TRP A 1 448 ? -0.945 -6.759 -22.062 1.00 98.19 448 TRP A O 1
ATOM 3528 N N . ASP A 1 449 ? -1.379 -6.743 -24.263 1.00 97.94 449 ASP A N 1
ATOM 3529 C CA . ASP A 1 449 ? -0.165 -6.004 -24.630 1.00 97.94 449 ASP A CA 1
ATOM 3530 C C . ASP A 1 449 ? -0.072 -4.654 -23.913 1.00 97.94 449 ASP A C 1
ATOM 3532 O O . ASP A 1 449 ? 0.996 -4.275 -23.429 1.00 97.94 449 ASP A O 1
ATOM 3536 N N . GLU A 1 450 ? -1.197 -3.942 -23.786 1.00 96.69 450 GLU A N 1
ATOM 3537 C CA . GLU A 1 450 ? -1.254 -2.689 -23.036 1.00 96.69 450 GLU A CA 1
ATOM 3538 C C . GLU A 1 450 ? -1.053 -2.928 -21.533 1.00 96.69 450 GLU A C 1
ATOM 3540 O O . GLU A 1 450 ? -0.283 -2.208 -20.895 1.00 96.69 450 GLU A O 1
ATOM 3545 N N . CYS A 1 451 ? -1.668 -3.971 -20.967 1.00 97.81 451 CYS A N 1
ATOM 3546 C CA . CYS A 1 451 ? -1.467 -4.360 -19.571 1.00 97.81 451 CYS A CA 1
ATOM 3547 C C . CYS A 1 451 ? 0.007 -4.659 -19.271 1.00 97.81 451 CYS A C 1
ATOM 3549 O O . CYS A 1 451 ? 0.576 -4.100 -18.329 1.00 97.81 451 CYS A O 1
ATOM 3551 N N . TRP A 1 452 ? 0.654 -5.472 -20.105 1.00 97.94 452 TRP A N 1
ATOM 3552 C CA . TRP A 1 452 ? 2.059 -5.831 -19.948 1.00 97.94 452 TRP A CA 1
ATOM 3553 C C . TRP A 1 452 ? 2.988 -4.628 -20.146 1.00 97.94 452 TRP A C 1
ATOM 3555 O O . TRP A 1 452 ? 3.913 -4.411 -19.359 1.00 97.94 452 TRP A O 1
ATOM 3565 N N . ARG A 1 453 ? 2.719 -3.779 -21.146 1.00 96.81 453 ARG A N 1
ATOM 3566 C CA . ARG A 1 453 ? 3.461 -2.530 -21.366 1.00 96.81 453 ARG A CA 1
ATOM 3567 C C . ARG A 1 453 ? 3.370 -1.607 -20.151 1.00 96.81 453 ARG A C 1
ATOM 3569 O O . ARG A 1 453 ? 4.394 -1.088 -19.701 1.00 96.81 453 ARG A O 1
ATOM 3576 N N . LEU A 1 454 ? 2.170 -1.417 -19.598 1.00 96.19 454 LEU A N 1
ATOM 3577 C CA . LEU A 1 454 ? 1.965 -0.609 -18.397 1.00 96.19 454 LEU A CA 1
ATOM 3578 C C . LEU A 1 454 ? 2.585 -1.248 -17.156 1.00 96.19 454 LEU A C 1
ATOM 3580 O O . LEU A 1 454 ? 3.077 -0.509 -16.308 1.00 96.19 454 LEU A O 1
ATOM 3584 N N . TYR A 1 455 ? 2.605 -2.576 -17.043 1.00 97.88 455 TYR A N 1
ATOM 3585 C CA . TYR A 1 455 ? 3.269 -3.281 -15.945 1.00 97.88 455 TYR A CA 1
ATOM 3586 C C . TYR A 1 455 ? 4.771 -2.993 -15.941 1.00 97.88 455 TYR A C 1
ATOM 3588 O O . TYR A 1 455 ? 5.310 -2.513 -14.940 1.00 97.88 455 TYR A O 1
ATOM 3596 N N . ARG A 1 456 ? 5.427 -3.165 -17.097 1.00 96.75 456 ARG A N 1
ATOM 3597 C CA . ARG A 1 456 ? 6.846 -2.826 -17.267 1.00 96.75 456 ARG A CA 1
ATOM 3598 C C . ARG A 1 456 ? 7.109 -1.356 -16.937 1.00 96.75 456 ARG A C 1
ATOM 3600 O O . ARG A 1 456 ? 8.066 -1.057 -16.231 1.00 96.75 456 ARG A O 1
ATOM 3607 N N . LEU A 1 457 ? 6.245 -0.438 -17.376 1.00 94.00 457 LEU A N 1
ATOM 3608 C CA . LEU A 1 457 ? 6.377 0.990 -17.073 1.00 94.00 457 LEU A CA 1
ATOM 3609 C C . LEU A 1 457 ? 6.197 1.295 -15.570 1.00 94.00 457 LEU A C 1
ATOM 3611 O O . LEU A 1 457 ? 6.979 2.054 -15.002 1.00 94.00 457 LEU A O 1
ATOM 3615 N N . ASN A 1 458 ? 5.207 0.687 -14.910 1.00 95.50 458 ASN A N 1
ATOM 3616 C CA . ASN A 1 458 ? 4.916 0.890 -13.484 1.00 95.50 458 ASN A CA 1
ATOM 3617 C C . ASN A 1 458 ? 5.937 0.226 -12.544 1.00 95.50 458 ASN A C 1
ATOM 3619 O O . ASN A 1 458 ? 5.954 0.546 -11.356 1.00 95.50 458 ASN A O 1
ATOM 3623 N N . SER A 1 459 ? 6.846 -0.615 -13.050 1.00 95.94 459 SER A N 1
ATOM 3624 C CA . SER A 1 459 ? 7.999 -1.117 -12.280 1.00 95.94 459 SER A CA 1
ATOM 3625 C C . SER A 1 459 ? 8.925 0.000 -11.758 1.00 95.94 459 SER A C 1
ATOM 3627 O O . SER A 1 459 ? 9.644 -0.183 -10.771 1.00 95.94 459 SER A O 1
ATOM 3629 N N . LEU A 1 460 ? 8.856 1.196 -12.359 1.00 94.75 460 LEU A N 1
ATOM 3630 C CA . LEU A 1 460 ? 9.527 2.408 -11.881 1.00 94.75 460 LEU A CA 1
ATOM 3631 C C . LEU A 1 460 ? 8.926 2.951 -10.571 1.00 94.75 460 LEU A C 1
ATOM 3633 O O . LEU A 1 460 ? 9.603 3.682 -9.848 1.00 94.75 460 LEU A O 1
ATOM 3637 N N . GLY A 1 461 ? 7.692 2.576 -10.222 1.00 93.38 461 GLY A N 1
ATOM 3638 C CA . GLY A 1 461 ? 7.048 2.924 -8.952 1.00 93.38 461 GLY A CA 1
ATOM 3639 C C . GLY A 1 461 ? 7.791 2.352 -7.735 1.00 93.38 461 GLY A C 1
ATOM 3640 O O . GLY A 1 461 ? 8.225 3.119 -6.877 1.00 93.38 461 GLY A O 1
ATOM 3641 N N . PRO A 1 462 ? 8.031 1.032 -7.667 1.00 94.00 462 PRO A N 1
ATOM 3642 C CA . PRO A 1 462 ? 8.900 0.427 -6.653 1.00 94.00 462 PRO A CA 1
ATOM 3643 C C . PRO A 1 462 ? 10.313 1.014 -6.603 1.00 94.00 462 PRO A C 1
ATOM 3645 O O . PRO A 1 462 ? 10.873 1.184 -5.523 1.00 94.00 462 PRO A O 1
ATOM 3648 N N . LEU A 1 463 ? 10.897 1.370 -7.754 1.00 95.50 463 LEU A N 1
ATOM 3649 C CA . LEU A 1 463 ? 12.182 2.072 -7.772 1.00 95.50 463 LEU A CA 1
ATOM 3650 C C . LEU A 1 463 ? 12.071 3.442 -7.084 1.00 95.50 463 LEU A C 1
ATOM 3652 O O . LEU A 1 463 ? 12.912 3.770 -6.251 1.00 95.50 463 LEU A O 1
ATOM 3656 N N . LEU A 1 464 ? 11.045 4.237 -7.411 1.00 94.31 464 LEU A N 1
ATOM 3657 C CA . LEU A 1 464 ? 10.781 5.541 -6.795 1.00 94.31 464 LEU A CA 1
ATOM 3658 C C . LEU A 1 464 ? 10.736 5.433 -5.268 1.00 94.31 464 LEU A C 1
ATOM 3660 O O . LEU A 1 464 ? 11.438 6.179 -4.580 1.00 94.31 464 LEU A O 1
ATOM 3664 N N . THR A 1 465 ? 9.939 4.502 -4.739 1.00 91.75 465 THR A N 1
ATOM 3665 C CA . THR A 1 465 ? 9.779 4.340 -3.290 1.00 91.75 465 THR A CA 1
ATOM 3666 C C . THR A 1 465 ? 11.065 3.857 -2.629 1.00 91.75 465 THR A C 1
ATOM 3668 O O . THR A 1 465 ? 11.459 4.422 -1.609 1.00 91.75 465 THR A O 1
ATOM 3671 N N . ASN A 1 466 ? 11.770 2.892 -3.228 1.00 93.19 466 ASN A N 1
ATOM 3672 C CA . ASN A 1 466 ? 13.016 2.363 -2.676 1.00 93.19 466 ASN A CA 1
ATOM 3673 C C . ASN A 1 466 ? 14.158 3.385 -2.709 1.00 93.19 466 ASN A C 1
ATOM 3675 O O . ASN A 1 466 ? 14.878 3.497 -1.725 1.00 93.19 466 ASN A O 1
ATOM 3679 N N . ILE A 1 467 ? 14.299 4.197 -3.762 1.00 93.81 467 ILE A N 1
ATOM 3680 C CA . ILE A 1 467 ? 15.299 5.280 -3.796 1.00 93.81 467 ILE A CA 1
ATOM 3681 C C . ILE A 1 467 ? 15.022 6.322 -2.705 1.00 93.81 467 ILE A C 1
ATOM 3683 O O . ILE A 1 467 ? 15.942 6.746 -2.004 1.00 93.81 467 ILE A O 1
ATOM 3687 N N . ILE A 1 468 ? 13.761 6.731 -2.530 1.00 89.75 468 ILE A N 1
ATOM 3688 C CA . ILE A 1 468 ? 13.386 7.675 -1.466 1.00 89.75 468 ILE A CA 1
ATOM 3689 C C . ILE A 1 468 ? 13.643 7.058 -0.086 1.00 89.75 468 ILE A C 1
ATOM 3691 O O . ILE A 1 468 ? 14.165 7.736 0.799 1.00 89.75 468 ILE A O 1
ATOM 3695 N N . ALA A 1 469 ? 13.327 5.776 0.095 1.00 86.88 469 ALA A N 1
ATOM 3696 C CA . ALA A 1 469 ? 13.555 5.061 1.342 1.00 86.88 469 ALA A CA 1
ATOM 3697 C C . ALA A 1 469 ? 15.052 4.921 1.670 1.00 86.88 469 ALA A C 1
ATOM 3699 O O . ALA A 1 469 ? 15.468 5.274 2.772 1.00 86.88 469 ALA A O 1
ATOM 3700 N N . CYS A 1 470 ? 15.867 4.477 0.709 1.00 85.06 470 CYS A N 1
ATOM 3701 C CA . CYS A 1 470 ? 17.319 4.336 0.835 1.00 85.06 470 CYS A CA 1
ATOM 3702 C C . CYS A 1 470 ? 18.011 5.664 1.143 1.00 85.06 470 CYS A C 1
ATOM 3704 O O . CYS A 1 470 ? 18.897 5.709 1.993 1.00 85.06 470 CYS A O 1
ATOM 3706 N N . GLY A 1 471 ? 17.623 6.738 0.451 1.00 78.94 471 GLY A N 1
ATOM 3707 C CA . GLY A 1 471 ? 18.262 8.038 0.614 1.00 78.94 471 GLY A CA 1
ATOM 3708 C C . GLY A 1 471 ? 17.728 8.854 1.789 1.00 78.94 471 GLY A C 1
ATOM 3709 O O . GLY A 1 471 ? 18.440 9.725 2.279 1.00 78.94 471 GLY A O 1
ATOM 3710 N N . GLY A 1 472 ? 16.479 8.639 2.211 1.00 66.94 472 GLY A N 1
ATOM 3711 C CA . GLY A 1 472 ? 15.752 9.572 3.074 1.00 66.94 472 GLY A CA 1
ATOM 3712 C C . GLY A 1 472 ? 15.311 9.060 4.445 1.00 66.94 472 GLY A C 1
ATOM 3713 O O . GLY A 1 472 ? 14.977 9.900 5.281 1.00 66.94 472 GLY A O 1
ATOM 3714 N N . LEU A 1 473 ? 15.269 7.747 4.694 1.00 59.72 473 LEU A N 1
ATOM 3715 C CA . LEU A 1 473 ? 14.756 7.210 5.960 1.00 59.72 473 LEU A CA 1
ATOM 3716 C C . LEU A 1 473 ? 15.866 6.973 6.987 1.00 59.72 473 LEU A C 1
ATOM 3718 O O . LEU A 1 473 ? 16.894 6.365 6.687 1.00 59.72 473 LEU A O 1
ATOM 3722 N N . ASP A 1 474 ? 15.599 7.395 8.225 1.00 54.81 474 ASP A N 1
ATOM 3723 C CA . ASP A 1 474 ? 16.386 7.013 9.393 1.00 54.81 474 ASP A CA 1
ATOM 3724 C C . ASP A 1 474 ? 16.329 5.478 9.535 1.00 54.81 474 ASP A C 1
ATOM 3726 O O . ASP A 1 474 ? 15.258 4.867 9.630 1.00 54.81 474 ASP A O 1
ATOM 3730 N N . ARG A 1 475 ? 17.496 4.824 9.473 1.00 58.16 475 ARG A N 1
ATOM 3731 C CA . ARG A 1 475 ? 17.657 3.355 9.480 1.00 58.16 475 ARG A CA 1
ATOM 3732 C C . ARG A 1 475 ? 17.562 2.807 10.912 1.00 58.16 475 ARG A C 1
ATOM 3734 O O . ARG A 1 475 ? 18.400 2.005 11.325 1.00 58.16 475 ARG A O 1
ATOM 3741 N N . ASP A 1 476 ? 16.542 3.258 11.644 1.00 60.62 476 ASP A N 1
ATOM 3742 C CA . ASP A 1 476 ? 16.392 3.137 13.103 1.00 60.62 476 ASP A CA 1
ATOM 3743 C C . ASP A 1 476 ? 16.323 1.683 13.603 1.00 60.62 476 ASP A C 1
ATOM 3745 O O . ASP A 1 476 ? 16.592 1.422 14.772 1.00 60.62 476 ASP A O 1
ATOM 3749 N N . SER A 1 477 ? 15.981 0.719 12.734 1.00 69.88 477 SER A N 1
ATOM 3750 C CA . SER A 1 477 ? 15.948 -0.708 13.079 1.00 69.88 477 SER A CA 1
ATOM 3751 C C . SER A 1 477 ? 16.605 -1.602 12.025 1.00 69.88 477 SER A C 1
ATOM 3753 O O . SER A 1 477 ? 16.572 -1.317 10.821 1.00 69.88 477 SER A O 1
ATOM 3755 N N . ASP A 1 478 ? 17.138 -2.745 12.470 1.00 77.50 478 ASP A N 1
ATOM 3756 C CA . ASP A 1 478 ? 17.733 -3.756 11.589 1.00 77.50 478 ASP A CA 1
ATOM 3757 C C . ASP A 1 478 ? 16.743 -4.333 10.578 1.00 77.50 478 ASP A C 1
ATOM 3759 O O . ASP A 1 478 ? 17.114 -4.631 9.441 1.00 77.50 478 ASP A O 1
ATOM 3763 N N . ARG A 1 479 ? 15.468 -4.468 10.962 1.00 79.06 479 ARG A N 1
ATOM 3764 C CA . ARG A 1 479 ? 14.414 -4.924 10.048 1.00 79.06 479 ARG A CA 1
ATOM 3765 C C . ARG A 1 479 ? 14.147 -3.887 8.962 1.00 79.06 479 ARG A C 1
ATOM 3767 O O . ARG A 1 479 ? 14.153 -4.248 7.789 1.00 79.06 479 ARG A O 1
ATOM 3774 N N . SER A 1 480 ? 13.957 -2.617 9.330 1.00 77.19 480 SER A N 1
ATOM 3775 C CA . SER A 1 480 ? 13.715 -1.533 8.365 1.00 77.19 480 SER A CA 1
ATOM 3776 C C . SER A 1 480 ? 14.858 -1.431 7.359 1.00 77.19 480 SER A C 1
ATOM 3778 O O . SER A 1 480 ? 14.626 -1.310 6.160 1.00 77.19 480 SER A O 1
ATOM 3780 N N . ARG A 1 481 ? 16.101 -1.569 7.835 1.00 80.81 481 ARG A N 1
ATOM 3781 C CA . ARG A 1 481 ? 17.287 -1.600 6.981 1.00 80.81 481 ARG A CA 1
ATOM 3782 C C . ARG A 1 481 ? 17.256 -2.746 5.973 1.00 80.81 481 ARG A C 1
ATOM 3784 O O . ARG A 1 481 ? 17.447 -2.509 4.783 1.00 80.81 481 ARG A O 1
ATOM 3791 N N . ARG A 1 482 ? 16.994 -3.968 6.450 1.00 85.38 482 ARG A N 1
ATOM 3792 C CA . ARG A 1 482 ? 16.909 -5.164 5.602 1.00 85.38 482 ARG A CA 1
ATOM 3793 C C . ARG A 1 482 ? 15.810 -5.038 4.552 1.00 85.38 482 ARG A C 1
ATOM 3795 O O . ARG A 1 482 ? 16.058 -5.356 3.397 1.00 85.38 482 ARG A O 1
ATOM 3802 N N . LEU A 1 483 ? 14.632 -4.538 4.925 1.00 85.19 483 LEU A N 1
ATOM 3803 C CA . LEU A 1 483 ? 13.529 -4.327 3.985 1.00 85.19 483 LEU A CA 1
ATOM 3804 C C . LEU A 1 483 ? 13.890 -3.343 2.873 1.00 85.19 483 LEU A C 1
ATOM 3806 O O . LEU A 1 483 ? 13.608 -3.621 1.714 1.00 85.19 483 LEU A O 1
ATOM 3810 N N . ILE A 1 484 ? 14.547 -2.233 3.213 1.00 86.62 484 ILE A N 1
ATOM 3811 C CA . ILE A 1 484 ? 14.992 -1.235 2.235 1.00 86.62 484 ILE A CA 1
ATOM 3812 C C . ILE A 1 484 ? 16.025 -1.841 1.271 1.00 86.62 484 ILE A C 1
ATOM 3814 O O . ILE A 1 484 ? 15.910 -1.683 0.059 1.00 86.62 484 ILE A O 1
ATOM 3818 N N . GLU A 1 485 ? 17.015 -2.575 1.787 1.00 89.44 485 GLU A N 1
ATOM 3819 C CA . GLU A 1 485 ? 18.052 -3.205 0.957 1.00 89.44 485 GLU A CA 1
ATOM 3820 C C . GLU A 1 485 ? 17.496 -4.309 0.047 1.00 89.44 485 GLU A C 1
ATOM 3822 O O . GLU A 1 485 ? 17.854 -4.383 -1.130 1.00 89.44 485 GLU A O 1
ATOM 3827 N N . ILE A 1 486 ? 16.612 -5.158 0.578 1.00 93.25 486 ILE A N 1
ATOM 3828 C CA . ILE A 1 486 ? 15.942 -6.219 -0.183 1.00 93.25 486 ILE A CA 1
ATOM 3829 C C . ILE A 1 486 ? 15.005 -5.609 -1.224 1.00 93.25 486 ILE A C 1
ATOM 3831 O O . ILE A 1 486 ? 15.006 -6.056 -2.369 1.00 93.25 486 ILE A O 1
ATOM 3835 N N . GLY A 1 487 ? 14.237 -4.584 -0.850 1.00 94.00 487 GLY A N 1
ATOM 3836 C CA . GLY A 1 487 ? 13.352 -3.852 -1.749 1.00 94.00 487 GLY A CA 1
ATOM 3837 C C . GLY A 1 487 ? 14.119 -3.263 -2.927 1.00 94.00 487 GLY A C 1
ATOM 3838 O O . GLY A 1 487 ? 13.771 -3.540 -4.074 1.00 94.00 487 GLY A O 1
ATOM 3839 N N . LEU A 1 488 ? 15.217 -2.544 -2.657 1.00 95.31 488 LEU A N 1
ATOM 3840 C CA . LEU A 1 488 ? 16.084 -2.003 -3.703 1.00 95.31 488 LEU A CA 1
ATOM 3841 C C . LEU A 1 488 ? 16.622 -3.116 -4.612 1.00 95.31 488 LEU A C 1
ATOM 3843 O O . LEU A 1 488 ? 16.498 -3.011 -5.828 1.00 95.31 488 LEU A O 1
ATOM 3847 N N . ALA A 1 489 ? 17.162 -4.200 -4.048 1.00 95.94 489 ALA A N 1
ATOM 3848 C CA . ALA A 1 489 ? 17.693 -5.311 -4.839 1.00 95.94 489 ALA A CA 1
ATOM 3849 C C . ALA A 1 489 ? 16.623 -5.962 -5.737 1.00 95.94 489 ALA A C 1
ATOM 3851 O O . ALA A 1 489 ? 16.878 -6.219 -6.914 1.00 95.94 489 ALA A O 1
ATOM 3852 N N . ARG A 1 490 ? 15.411 -6.186 -5.208 1.00 97.38 490 ARG A N 1
ATOM 3853 C CA . ARG A 1 490 ? 14.275 -6.719 -5.976 1.00 97.38 490 ARG A CA 1
ATOM 3854 C C . ARG A 1 490 ? 13.865 -5.771 -7.107 1.00 97.38 490 ARG A C 1
ATOM 3856 O O . ARG A 1 490 ? 13.654 -6.233 -8.226 1.00 97.38 490 ARG A O 1
ATOM 3863 N N . SER A 1 491 ? 13.802 -4.462 -6.843 1.00 97.50 491 SER A N 1
ATOM 3864 C CA . SER A 1 491 ? 13.505 -3.454 -7.867 1.00 97.50 491 SER A CA 1
ATOM 3865 C C . SER A 1 491 ? 14.558 -3.422 -8.968 1.00 97.50 491 SER A C 1
ATOM 3867 O O . SER A 1 491 ? 14.191 -3.462 -10.135 1.00 97.50 491 SER A O 1
ATOM 3869 N N . LEU A 1 492 ? 15.849 -3.400 -8.629 1.00 97.06 492 LEU A N 1
ATOM 3870 C CA . LEU A 1 492 ? 16.919 -3.368 -9.632 1.00 97.06 492 LEU A CA 1
ATOM 3871 C C . LEU A 1 492 ? 16.889 -4.607 -10.536 1.00 97.06 492 LEU A C 1
ATOM 3873 O O . LEU A 1 492 ? 16.937 -4.459 -11.753 1.00 97.06 492 LEU A O 1
ATOM 3877 N N . ALA A 1 493 ? 16.710 -5.800 -9.960 1.00 97.12 493 ALA A N 1
ATOM 3878 C CA . ALA A 1 493 ? 16.562 -7.031 -10.735 1.00 97.12 493 ALA A CA 1
ATOM 3879 C C . ALA A 1 493 ? 15.329 -7.006 -11.657 1.00 97.12 493 ALA A C 1
ATOM 3881 O O . ALA A 1 493 ? 15.400 -7.458 -12.795 1.00 97.12 493 ALA A O 1
ATOM 3882 N N . ALA A 1 494 ? 14.201 -6.455 -11.195 1.00 97.69 494 ALA A N 1
ATOM 3883 C CA . ALA A 1 494 ? 12.999 -6.339 -12.020 1.00 97.69 494 ALA A CA 1
ATOM 3884 C C . ALA A 1 494 ? 13.179 -5.396 -13.210 1.00 97.69 494 ALA A C 1
ATOM 3886 O O . ALA A 1 494 ? 12.703 -5.699 -14.298 1.00 97.69 494 ALA A O 1
ATOM 3887 N N . LEU A 1 495 ? 13.888 -4.281 -13.028 1.00 95.44 495 LEU A N 1
ATOM 3888 C CA . LEU A 1 495 ? 14.145 -3.332 -14.112 1.00 95.44 495 LEU A CA 1
ATOM 3889 C C . LEU A 1 495 ? 14.989 -3.941 -15.238 1.00 95.44 495 LEU A C 1
ATOM 3891 O O . LEU A 1 495 ? 14.774 -3.595 -16.400 1.00 95.44 495 LEU A O 1
ATOM 3895 N N . GLU A 1 496 ? 15.934 -4.819 -14.891 1.00 93.00 496 GLU A N 1
ATOM 3896 C CA . GLU A 1 496 ? 16.735 -5.568 -15.865 1.00 93.00 496 GLU A CA 1
ATOM 3897 C C . GLU A 1 496 ? 15.892 -6.626 -16.574 1.00 93.00 496 GLU A C 1
ATOM 3899 O O . GLU A 1 496 ? 15.847 -6.635 -17.797 1.00 93.00 496 GLU A O 1
ATOM 3904 N N . ASP A 1 497 ? 15.169 -7.459 -15.823 1.00 96.00 497 ASP A N 1
ATOM 3905 C CA . ASP A 1 497 ? 14.378 -8.553 -16.398 1.00 96.00 497 ASP A CA 1
ATOM 3906 C C . ASP A 1 497 ? 13.205 -8.067 -17.274 1.00 96.00 497 ASP A C 1
ATOM 3908 O O . ASP A 1 497 ? 12.752 -8.790 -18.156 1.00 96.00 497 ASP A O 1
ATOM 3912 N N . LEU A 1 498 ? 12.685 -6.861 -17.017 1.00 95.88 498 LEU A N 1
ATOM 3913 C CA . LEU A 1 498 ? 11.548 -6.274 -17.737 1.00 95.88 498 LEU A CA 1
ATOM 3914 C C . LEU A 1 498 ? 11.967 -5.334 -18.876 1.00 95.88 498 LEU A C 1
ATOM 3916 O O . LEU A 1 498 ? 11.109 -4.643 -19.436 1.00 95.88 498 LEU A O 1
ATOM 3920 N N . ASP A 1 499 ? 13.261 -5.256 -19.206 1.00 90.12 499 ASP A N 1
ATOM 3921 C CA . ASP A 1 499 ? 13.803 -4.410 -20.277 1.00 90.12 499 ASP A CA 1
ATOM 3922 C C . ASP A 1 499 ? 13.270 -2.965 -20.221 1.00 90.12 499 ASP A C 1
ATOM 3924 O O . ASP A 1 499 ? 12.896 -2.360 -21.227 1.00 90.12 499 ASP A O 1
ATOM 3928 N N . VAL A 1 500 ? 13.169 -2.388 -19.020 1.00 90.31 500 VAL A N 1
ATOM 3929 C CA . VAL A 1 500 ? 12.507 -1.081 -18.807 1.00 90.31 500 VAL A CA 1
ATOM 3930 C C . VAL A 1 500 ? 13.261 0.058 -19.502 1.00 90.31 500 VAL A C 1
ATOM 3932 O O . VAL A 1 500 ? 12.696 1.113 -19.795 1.00 90.31 500 VAL A O 1
ATOM 3935 N N . ALA A 1 501 ? 14.530 -0.173 -19.844 1.00 85.62 501 ALA A N 1
ATOM 3936 C CA . ALA A 1 501 ? 15.329 0.716 -20.677 1.00 85.62 501 ALA A CA 1
ATOM 3937 C C . ALA A 1 501 ? 14.683 1.018 -22.046 1.00 85.62 501 ALA A C 1
ATOM 3939 O O . ALA A 1 501 ? 14.970 2.069 -22.613 1.00 85.62 501 ALA A O 1
ATOM 3940 N N . ASP A 1 502 ? 13.783 0.166 -22.552 1.00 86.81 502 ASP A N 1
ATOM 3941 C CA . ASP A 1 502 ? 13.037 0.396 -23.797 1.00 86.81 502 ASP A CA 1
ATOM 3942 C C . ASP A 1 502 ? 12.160 1.653 -23.775 1.00 86.81 502 ASP A C 1
ATOM 3944 O O . ASP A 1 502 ? 11.909 2.245 -24.824 1.00 86.81 502 ASP A O 1
ATOM 3948 N N . PHE A 1 503 ? 11.703 2.078 -22.592 1.00 84.25 503 PHE A N 1
ATOM 3949 C CA . PHE A 1 503 ? 10.876 3.279 -22.434 1.00 84.25 503 PHE A CA 1
ATOM 3950 C C . PHE A 1 503 ? 11.688 4.574 -22.424 1.00 84.25 503 PHE A C 1
ATOM 3952 O O . PHE A 1 503 ? 11.114 5.665 -22.437 1.00 84.25 503 PHE A O 1
ATOM 3959 N N . PHE A 1 504 ? 13.015 4.469 -22.395 1.00 76.25 504 PHE A N 1
ATOM 3960 C CA . PHE A 1 504 ? 13.913 5.608 -22.438 1.00 76.25 504 PHE A CA 1
ATOM 3961 C C . PHE A 1 504 ? 14.572 5.688 -23.820 1.00 76.25 504 PHE A C 1
ATOM 3963 O O . PHE A 1 504 ? 14.845 4.657 -24.435 1.00 76.25 504 PHE A O 1
ATOM 3970 N N . PRO A 1 505 ? 14.843 6.898 -24.342 1.00 64.94 505 PRO A N 1
ATOM 3971 C CA . PRO A 1 505 ? 15.448 7.058 -25.659 1.00 64.94 505 PRO A CA 1
ATOM 3972 C C . PRO A 1 505 ? 16.721 6.211 -25.805 1.00 64.94 505 PRO A C 1
ATOM 3974 O O . PRO A 1 505 ? 17.713 6.442 -25.109 1.00 64.94 505 PRO A O 1
ATOM 3977 N N . LYS A 1 506 ? 16.702 5.235 -26.725 1.00 53.62 506 LYS A N 1
ATOM 3978 C CA . LYS A 1 506 ? 17.850 4.375 -27.040 1.00 53.62 506 LYS A CA 1
ATOM 3979 C C . LYS A 1 506 ? 18.874 5.164 -27.844 1.00 53.62 506 LYS A C 1
ATOM 3981 O O . LYS A 1 506 ? 18.906 5.144 -29.068 1.00 53.62 506 LYS A O 1
ATOM 3986 N N . GLY A 1 507 ? 19.711 5.901 -27.135 1.00 49.97 507 GLY A N 1
ATOM 3987 C CA . GLY A 1 507 ? 20.855 6.567 -27.720 1.00 49.97 507 GLY A CA 1
ATOM 3988 C C . GLY A 1 507 ? 21.585 7.407 -26.694 1.00 49.97 507 GLY A C 1
ATOM 3989 O O . GLY A 1 507 ? 20.979 8.022 -25.818 1.00 49.97 507 GLY A O 1
ATOM 3990 N N . ARG A 1 508 ? 22.898 7.539 -26.887 1.00 47.84 508 ARG A N 1
ATOM 3991 C CA . ARG A 1 508 ? 23.686 8.671 -26.380 1.00 47.84 508 ARG A CA 1
ATOM 3992 C C . ARG A 1 508 ? 23.265 9.967 -27.103 1.00 47.84 508 ARG A C 1
ATOM 3994 O O . ARG A 1 508 ? 24.084 10.680 -27.664 1.00 47.84 508 ARG A O 1
ATOM 4001 N N . GLY A 1 509 ? 21.961 10.214 -27.203 1.00 48.31 509 GLY A N 1
ATOM 4002 C CA . GLY A 1 509 ? 21.381 11.380 -27.849 1.00 48.31 509 GLY A CA 1
ATOM 4003 C C . GLY A 1 509 ? 21.405 12.584 -26.915 1.00 48.31 509 GLY A C 1
ATOM 4004 O O . GLY A 1 509 ? 21.650 12.457 -25.712 1.00 48.31 509 GLY A O 1
ATOM 4005 N N . ALA A 1 510 ? 21.113 13.762 -27.462 1.00 48.88 510 ALA A N 1
ATOM 4006 C CA . ALA A 1 510 ? 21.145 15.021 -26.722 1.00 48.88 510 ALA A CA 1
ATOM 4007 C C . ALA A 1 510 ? 20.310 14.982 -25.428 1.00 48.88 510 ALA A C 1
ATOM 4009 O O . ALA A 1 510 ? 20.770 15.490 -24.416 1.00 48.88 510 ALA A O 1
ATOM 4010 N N . ALA A 1 511 ? 19.150 14.312 -25.412 1.00 45.06 511 ALA A N 1
ATOM 4011 C CA . ALA A 1 511 ? 18.300 14.187 -24.219 1.00 45.06 511 ALA A CA 1
ATOM 4012 C C . ALA A 1 511 ? 18.925 13.331 -23.096 1.00 45.06 511 ALA A C 1
ATOM 4014 O O . ALA A 1 511 ? 18.815 13.672 -21.916 1.00 45.06 511 ALA A O 1
ATOM 4015 N N . TYR A 1 512 ? 19.635 12.253 -23.448 1.00 48.03 512 TYR A N 1
ATOM 4016 C CA . TYR A 1 512 ? 20.383 11.421 -22.500 1.00 48.03 512 TYR A CA 1
ATOM 4017 C C . TYR A 1 512 ? 21.588 12.181 -21.929 1.00 48.03 512 TYR A C 1
ATOM 4019 O O . TYR A 1 512 ? 21.786 12.229 -20.713 1.00 48.03 512 TYR A O 1
ATOM 4027 N N . HIS A 1 513 ? 22.360 12.848 -22.794 1.00 55.47 513 HIS A N 1
ATOM 4028 C CA . HIS A 1 513 ? 23.476 13.691 -22.363 1.00 55.47 513 HIS A CA 1
ATOM 4029 C C . HIS A 1 513 ? 23.014 14.889 -21.532 1.00 55.47 513 HIS A C 1
ATOM 4031 O O . HIS A 1 513 ? 23.652 15.195 -20.529 1.00 55.47 513 HIS A O 1
ATOM 4037 N N . ALA A 1 514 ? 21.895 15.517 -21.895 1.00 56.44 514 ALA A N 1
ATOM 4038 C CA . ALA A 1 514 ? 21.294 16.617 -21.153 1.00 56.44 514 ALA A CA 1
ATOM 4039 C C . ALA A 1 514 ? 20.799 16.161 -19.780 1.00 56.44 514 ALA A C 1
ATOM 4041 O O . ALA A 1 514 ? 21.089 16.831 -18.799 1.00 56.44 514 ALA A O 1
ATOM 4042 N N . SER A 1 515 ? 20.147 14.998 -19.675 1.00 55.97 515 SER A N 1
ATOM 4043 C CA . SER A 1 515 ? 19.717 14.437 -18.384 1.00 55.97 515 SER A CA 1
ATOM 4044 C C . SER A 1 515 ? 20.914 14.138 -17.477 1.00 55.97 515 SER A C 1
ATOM 4046 O O . SER A 1 515 ? 20.919 14.502 -16.305 1.00 55.97 515 SER A O 1
ATOM 4048 N N . ARG A 1 516 ? 21.984 13.554 -18.030 1.00 62.53 516 ARG A N 1
ATOM 4049 C CA . ARG A 1 516 ? 23.222 13.275 -17.291 1.00 62.53 516 ARG A CA 1
ATOM 4050 C C . ARG A 1 516 ? 23.981 14.548 -16.909 1.00 62.53 516 ARG A C 1
ATOM 4052 O O . ARG A 1 516 ? 24.533 14.612 -15.815 1.00 62.53 516 ARG A O 1
ATOM 4059 N N . LEU A 1 517 ? 24.036 15.550 -17.787 1.00 64.00 517 LEU A N 1
ATOM 4060 C CA . LEU A 1 517 ? 24.652 16.846 -17.497 1.00 64.00 517 LEU A CA 1
ATOM 4061 C C . LEU A 1 517 ? 23.842 17.607 -16.447 1.00 64.00 517 LEU A C 1
ATOM 4063 O O . LEU A 1 517 ? 24.432 18.128 -15.512 1.00 64.00 517 LEU A O 1
ATOM 4067 N N . ALA A 1 518 ? 22.515 17.608 -16.556 1.00 64.12 518 ALA A N 1
ATOM 4068 C CA . ALA A 1 518 ? 21.612 18.216 -15.589 1.00 64.12 518 ALA A CA 1
ATOM 4069 C C . ALA A 1 518 ? 21.716 17.533 -14.223 1.00 64.12 518 ALA A C 1
ATOM 4071 O O . ALA A 1 518 ? 21.824 18.220 -13.214 1.00 64.12 518 ALA A O 1
ATOM 4072 N N . TYR A 1 519 ? 21.785 16.199 -14.175 1.00 69.62 519 TYR A N 1
ATOM 4073 C CA . TYR A 1 519 ? 22.006 15.485 -12.919 1.00 69.62 519 TYR A CA 1
ATOM 4074 C C . TYR A 1 519 ? 23.407 15.737 -12.342 1.00 69.62 519 TYR A C 1
ATOM 4076 O O . TYR A 1 519 ? 23.555 15.932 -11.139 1.00 69.62 519 TYR A O 1
ATOM 4084 N N . ARG A 1 520 ? 24.451 15.801 -13.178 1.00 74.19 520 ARG A N 1
ATOM 4085 C CA . ARG A 1 520 ? 25.806 16.188 -12.739 1.00 74.19 520 ARG A CA 1
ATOM 4086 C C . ARG A 1 520 ? 25.853 17.620 -12.212 1.00 74.19 520 ARG A C 1
ATOM 4088 O O . ARG A 1 520 ? 26.479 17.851 -11.185 1.00 74.19 520 ARG A O 1
ATOM 4095 N N . ALA A 1 521 ? 25.180 18.552 -12.880 1.00 69.31 521 ALA A N 1
ATOM 4096 C CA . ALA A 1 521 ? 25.050 19.934 -12.438 1.00 69.31 521 ALA A CA 1
ATOM 4097 C C . ALA A 1 521 ? 24.272 20.012 -11.121 1.00 69.31 521 ALA A C 1
ATOM 4099 O O . ALA A 1 521 ? 24.715 20.686 -10.204 1.00 69.31 521 ALA A O 1
ATOM 4100 N N . TYR A 1 522 ? 23.180 19.257 -10.983 1.00 70.75 522 TYR A N 1
ATOM 4101 C CA . TYR A 1 522 ? 22.438 19.119 -9.731 1.00 70.75 522 TYR A CA 1
ATOM 4102 C C . TYR A 1 522 ? 23.340 18.602 -8.601 1.00 70.75 522 TYR A C 1
ATOM 4104 O O . TYR A 1 522 ? 23.426 19.225 -7.547 1.00 70.75 522 TYR A O 1
ATOM 4112 N N . ARG A 1 523 ? 24.090 17.516 -8.833 1.00 71.25 523 ARG A N 1
ATOM 4113 C CA . ARG A 1 523 ? 25.064 16.988 -7.862 1.00 71.25 523 ARG A CA 1
ATOM 4114 C C . ARG A 1 523 ? 26.117 18.021 -7.463 1.00 71.25 523 ARG A C 1
ATOM 4116 O O . ARG A 1 523 ? 26.405 18.155 -6.278 1.00 71.25 523 ARG A O 1
ATOM 4123 N N . ALA A 1 524 ? 26.660 18.748 -8.438 1.00 70.81 524 ALA A N 1
ATOM 4124 C CA . ALA A 1 524 ? 27.657 19.788 -8.208 1.00 70.81 524 ALA A CA 1
ATOM 4125 C C . ALA A 1 524 ? 27.084 20.976 -7.412 1.00 70.81 524 ALA A C 1
ATOM 4127 O O . ALA A 1 524 ? 27.708 21.430 -6.459 1.00 70.81 524 ALA A O 1
ATOM 4128 N N . LEU A 1 525 ? 25.872 21.434 -7.744 1.00 65.25 525 LEU A N 1
ATOM 4129 C CA . LEU A 1 525 ? 25.170 22.521 -7.047 1.00 65.25 525 LEU A CA 1
ATOM 4130 C C . LEU A 1 525 ? 24.798 22.162 -5.604 1.00 65.25 525 LEU A C 1
ATOM 4132 O O . LEU A 1 525 ? 24.703 23.046 -4.757 1.00 65.25 525 LEU A O 1
ATOM 4136 N N . HIS A 1 526 ? 24.599 20.877 -5.319 1.00 64.94 526 HIS A N 1
ATOM 4137 C CA . HIS A 1 526 ? 24.268 20.379 -3.986 1.00 64.94 526 HIS A CA 1
ATOM 4138 C C . HIS A 1 526 ? 25.478 19.823 -3.214 1.00 64.94 526 HIS A C 1
ATOM 4140 O O . HIS A 1 526 ? 25.288 19.179 -2.185 1.00 64.94 526 HIS A O 1
ATOM 4146 N N . GLY A 1 527 ? 26.710 20.101 -3.666 1.00 51.91 527 GLY A N 1
ATOM 4147 C CA . GLY A 1 527 ? 27.938 19.849 -2.900 1.00 51.91 527 GLY A CA 1
ATOM 4148 C C . GLY A 1 527 ? 28.334 18.378 -2.765 1.00 51.91 527 GLY A C 1
ATOM 4149 O O . GLY A 1 527 ? 29.042 18.022 -1.827 1.00 51.91 527 GLY A O 1
ATOM 4150 N N . VAL A 1 528 ? 27.880 17.513 -3.674 1.00 52.56 528 VAL A N 1
ATOM 4151 C CA . VAL A 1 528 ? 28.163 16.074 -3.618 1.00 52.56 528 VAL A CA 1
ATOM 4152 C C . VAL A 1 528 ? 29.271 15.730 -4.610 1.00 52.56 528 VAL A C 1
ATOM 4154 O O . VAL A 1 528 ? 29.021 15.324 -5.752 1.00 52.56 528 VAL A O 1
ATOM 4157 N N . GLU A 1 529 ? 30.514 15.939 -4.176 1.00 41.50 529 GLU A N 1
ATOM 4158 C CA . GLU A 1 529 ? 31.712 15.588 -4.941 1.00 41.50 529 GLU A CA 1
ATOM 415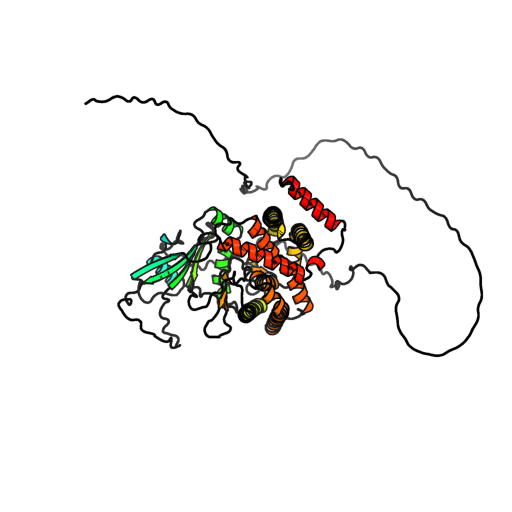9 C C . GLU A 1 529 ? 31.828 14.068 -5.127 1.00 41.50 529 GLU A C 1
ATOM 4161 O O . GLU A 1 529 ? 31.535 13.268 -4.240 1.00 41.50 529 GLU A O 1
ATOM 4166 N N . SER A 1 530 ? 32.228 13.650 -6.328 1.00 40.44 530 SER A N 1
ATOM 4167 C CA . SER A 1 530 ? 32.509 12.251 -6.643 1.00 40.44 530 SER A CA 1
ATOM 4168 C C . SER A 1 530 ? 33.757 11.775 -5.900 1.00 40.44 530 SER A C 1
ATOM 4170 O O . SER A 1 530 ? 34.841 12.292 -6.173 1.00 40.44 530 SER A O 1
ATOM 4172 N N . ARG A 1 531 ? 33.616 10.770 -5.033 1.00 36.31 531 ARG A N 1
ATOM 4173 C CA . ARG A 1 531 ? 34.705 9.822 -4.767 1.00 36.31 531 ARG A CA 1
ATOM 4174 C C . ARG A 1 531 ? 34.658 8.685 -5.774 1.00 36.31 531 ARG A C 1
ATOM 4176 O O . ARG A 1 531 ? 33.527 8.296 -6.156 1.00 36.31 531 ARG A O 1
#

Sequence (531 aa):
MRRNRHSPGFRPSAQGLDNGYPVVGLAHFDFRARPYDADREDHAQRHHHDRPEIALQRREKTSHFLRPSPGGSGIGTRDSDDHSFNCQVGQPTPIAELLPRQATSVVGCPTTEGSRYELKDSTKPMADGSSIPRDGGAITAEWVESALVAGGHPLPRPLKGIRVEEIGIGAGILGQVLRCHLQRDTDQGGLHDRQPTSREGDRSPPETLIVKLPSVKAKNRRMSKRLALYRREYEFYRDLGSRVPLRTPALYHAQFEPGSHRFALVLEDLRGLGVVDQVAGATPAQARRAIRALARMHGAFWNRTHEPPLAAFYDSTNPRLRPIVQTVYLASLVRTLEHSGDRFSSTTRQLAEAFGMNLTYHAATLAACPQTFTHGDYRLDNLFFAQDGTDDVAAIDWQNSGRNCGIYDLAYFLIGNLTVPVRRQIEREVAEEYHDVLLGAGVRDFTWDECWRLYRLNSLGPLLTNIIACGGLDRDSDRSRRLIEIGLARSLAALEDLDVADFFPKGRGAAYHASRLAYRAYRALHGVESR

Foldseek 3Di:
DDDDDDDDDDDDDDDDDDDDDDDPDDDDDDDDDDDDDDDDDDDDDDDDDDDDDDDDDDDDDDDDDDDDYDDDDDDDDDDDDDDDDDDDDDDDDDPDPPDDDDDDDDDDDPDDDDPPPPPPPPPPPDDDDEDPALDQVRDWQSNVQVQLVSLVNHDPDGFPTKDKDFDDDPALQQWTKIKIFTHDPPPPDDPDPDDDDDDPPDPPDDRIKIKIKGRNDPVNLVVCVVLVLLVQQLCCLVPPQVPFQAHEWNWSGKDADNVSRIIMTITHDPVQFDADDLLAFDDPLLLLLLLLSLLSRFLVFWLVCVVVVLVVHDDPLPLVCQVVLLVLLLLLLLQLCVVPVVLADPVLNLVSLLCSLCSNVLSVVFVPDTKGKELQQSERSQWTHRPVPDSHIYGDRSSRIGITPSLLNLLNYLLLGHQLVNSVVCVLVSLVSSVVSSVVSVDPPQDPVNSLVVNLSSLVVLVSVLSSLSRPDDCPDPSSVSSSVSSNSSSNSSNVVSVSCVVPPPDVDPSSVVSVVVSVVVCVVVPNDDD